Protein AF-A0A945MKR3-F1 (afdb_monomer_lite)

Secondary structure (DSSP, 8-state):
-HHHHHHHHH--SHHHHHHHHHHHHHHHHTT---HHHHHHHHHHHHT-HHHHHHT-HHHHHHHHHHTS-HHHHHHHHHHHHHHHHHHHHHHHHHTT-S--HHHHHTTSPTT-HHHHHHHHHHHHHHHTT--HHHHHHHHHHHHHHHHHHHHHHHT-GGGGTT-PPPP-TT--HHHHHHHHTT-GGGHHHHHHHHHHHHHHHHHHHHHHHHHTT--S-----GGGTT-EEEEEE-EEEEEE-TTTTTSHHHHHHH----EEEEE-B--TT-SS-B-SEEEEEEEESSSEEEEEEE-SS-EEEEEEETTS-HHHHHHHHGGGGGTS--TTHHHHHHHHHTTSS-TT-S-HHHHHHHHTTS-EEEEEEEESS-TT-SS-HHHHHHHHH-

Sequence (386 aa):
MKEFLKRLEQAADLHEVQSLIDGILSTARSGKGNNEEKRLFLRHLLFNQALLLRLETPIAVDHLLSSTTPQEWAELFGDAVEKELPRLAVELVEDLTDLDHRELLRLLPPESPKVLFQLLKKFNSYLEKCVDSVRCLRGMRVAHFMVDIYQTLAADPKAWRRRSPPPCCIDGDKIGKLKEDKKVNELAEAYEIRINQLQRIDLRRNLTAISKTREEAPQMLESNYENVLCIEAPLRIGISSANASDNHLRSKEQGGKTLNVAIDLQREGEKEATPPLKVTARRLAEPKLILRSLSMDFKADFEASNRGDAATMSGLFFAYRRGRDEALRLVKQCLVHSGVIRPGSQDIIKDIAAFTGGGGLELTTSSKVLQGSGLGTSSILSAAIL

Foldseek 3Di:
DVVLLVCLLVPQDDVSLLVSLVVVLVCLVVVHDDLVRLLSNVVSLQVNPNCLVVVNSVVSLVSNPVVDDLVSLCVRRQSSLLPRLLVVLLVCLVLLRNDDNVSSVVSHRPPPLVSLLSNQVSLQVSLVPDDALSSLLSLLSSLQSVLVSLCVVVVDPVSPPPDFRDDHPLDDPVLVVCSVVVVSVCNNVVSVVSSVVSLVRSVVVVLVVVVVPDPDFAADDPVQQPPKDKDFFFFKDWPDFVVVCVPSNNCVSPNTDTDIDGDFDDDVPRPDGGRQKMKIKHWAAFLKEWEWEDEPPDTDIDIDHPPDQQQVSLCVLCVVVVVRDCRCVLLSVLCCSSNLAPDSDSGSSVSQCRRHVRTYMYMYIYGPDDPPPPRCVSVRNSVRSD

Structure (mmCIF, N/CA/C/O backbone):
data_AF-A0A945MKR3-F1
#
_entry.id   AF-A0A945MKR3-F1
#
loop_
_atom_site.group_PDB
_atom_site.id
_atom_site.type_symbol
_atom_site.label_atom_id
_atom_site.label_alt_id
_atom_site.label_comp_id
_atom_site.label_asym_id
_atom_site.label_entity_id
_atom_site.label_seq_id
_atom_site.pdbx_PDB_ins_code
_atom_site.Cartn_x
_atom_site.Cartn_y
_atom_site.Cartn_z
_atom_site.occupancy
_atom_site.B_iso_or_equiv
_atom_site.auth_seq_id
_atom_site.auth_comp_id
_atom_site.auth_asym_id
_atom_site.auth_atom_id
_atom_site.pdbx_PDB_model_num
ATOM 1 N N . MET A 1 1 ? -26.603 -10.933 28.916 1.00 92.56 1 MET A N 1
ATOM 2 C CA . MET A 1 1 ? -25.470 -10.588 28.032 1.00 92.56 1 MET A CA 1
ATOM 3 C C . MET A 1 1 ? -25.041 -11.781 27.184 1.00 92.56 1 MET A C 1
ATOM 5 O O . MET A 1 1 ? -25.107 -11.644 25.976 1.00 92.56 1 MET A O 1
ATOM 9 N N . LYS A 1 2 ? -24.710 -12.952 27.762 1.00 94.50 2 LYS A N 1
ATOM 10 C CA . LYS A 1 2 ? -24.310 -14.164 27.000 1.00 94.50 2 LYS A CA 1
ATOM 11 C C . LYS A 1 2 ? -25.166 -14.493 25.775 1.00 94.50 2 LYS A C 1
ATOM 13 O O . LYS A 1 2 ? -24.616 -14.704 24.704 1.00 94.50 2 LYS A O 1
ATOM 18 N N . GLU A 1 3 ? -26.489 -14.504 25.928 1.00 94.69 3 GLU A N 1
ATOM 19 C CA . GLU A 1 3 ? -27.393 -14.842 24.820 1.00 94.69 3 GLU A CA 1
ATOM 20 C C . GLU A 1 3 ? -27.301 -13.835 23.666 1.00 94.69 3 GLU A C 1
ATOM 22 O O . GLU A 1 3 ? -27.188 -14.226 22.508 1.00 94.69 3 GLU A O 1
ATOM 27 N N . PHE A 1 4 ? -27.248 -12.536 23.980 1.00 96.81 4 PHE A N 1
ATOM 28 C CA . PHE A 1 4 ? -27.042 -11.502 22.967 1.00 96.81 4 PHE A CA 1
ATOM 29 C C . PHE A 1 4 ? -25.686 -11.640 22.268 1.00 96.81 4 PHE A C 1
ATOM 31 O O . PHE A 1 4 ? -25.620 -11.452 21.063 1.00 96.81 4 PHE A O 1
ATOM 38 N N . LEU A 1 5 ? -24.622 -12.007 22.991 1.00 97.00 5 LEU A N 1
ATOM 39 C CA . LEU A 1 5 ? -23.287 -12.196 22.408 1.00 97.00 5 LEU A CA 1
ATOM 40 C C . LEU A 1 5 ? -23.238 -13.365 21.427 1.00 97.00 5 LEU A C 1
ATOM 42 O O . LEU A 1 5 ? -22.704 -13.216 20.334 1.00 97.00 5 LEU A O 1
ATOM 46 N N . LYS A 1 6 ? -23.834 -14.503 21.798 1.00 96.19 6 LYS A N 1
ATOM 47 C CA . LYS A 1 6 ? -23.910 -15.680 20.925 1.00 96.19 6 LYS A CA 1
ATOM 48 C C . LYS A 1 6 ? -24.665 -15.363 19.634 1.00 96.19 6 LYS A C 1
ATOM 50 O O . LYS A 1 6 ? -24.255 -15.783 18.559 1.00 96.19 6 LYS A O 1
ATOM 55 N N . ARG A 1 7 ? -25.754 -14.598 19.743 1.00 97.12 7 ARG A N 1
ATOM 56 C CA . ARG A 1 7 ? -26.499 -14.116 18.576 1.00 97.12 7 ARG A CA 1
ATOM 57 C C . ARG A 1 7 ? -25.700 -13.100 17.766 1.00 97.12 7 ARG A C 1
ATOM 59 O O . ARG A 1 7 ? -25.706 -13.190 16.551 1.00 97.12 7 ARG A O 1
ATOM 66 N N . LEU A 1 8 ? -24.970 -12.190 18.412 1.00 97.75 8 LEU A N 1
ATOM 67 C CA . LEU A 1 8 ? -24.181 -11.154 17.734 1.00 97.75 8 LEU A CA 1
ATOM 68 C C . LEU A 1 8 ? -23.053 -11.748 16.888 1.00 97.75 8 LEU A C 1
ATOM 70 O O . LEU A 1 8 ? -22.787 -11.261 15.795 1.00 97.75 8 LEU A O 1
ATOM 74 N N . GLU A 1 9 ? -22.417 -12.814 17.370 1.00 95.94 9 GLU A N 1
ATOM 75 C CA . GLU A 1 9 ? -21.411 -13.559 16.608 1.00 95.94 9 GLU A CA 1
ATOM 76 C C . GLU A 1 9 ? -21.979 -14.147 15.305 1.00 95.94 9 GLU A C 1
ATOM 78 O O . GLU A 1 9 ? -21.282 -14.197 14.295 1.00 95.94 9 GLU A O 1
ATOM 83 N N . GLN A 1 10 ? -23.243 -14.575 15.330 1.00 96.00 10 GLN A N 1
ATOM 84 C CA . GLN A 1 10 ? -23.920 -15.260 14.225 1.00 96.00 10 GLN A CA 1
ATOM 85 C C . GLN A 1 10 ? -24.822 -14.337 13.396 1.00 96.00 10 GLN A C 1
ATOM 87 O O . GLN A 1 10 ? -25.368 -14.778 12.385 1.00 96.00 10 GLN A O 1
ATOM 92 N N . ALA A 1 11 ? -24.990 -13.084 13.826 1.00 96.50 11 ALA A N 1
ATOM 93 C CA . ALA A 1 11 ?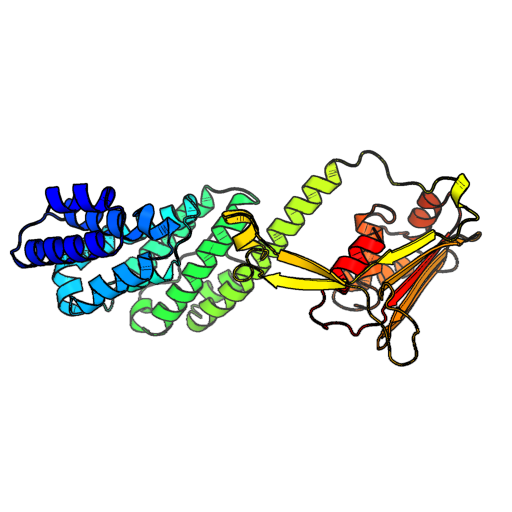 -25.907 -12.139 13.213 1.00 96.50 11 ALA A CA 1
ATOM 94 C C . ALA A 1 11 ? -25.522 -11.915 11.752 1.00 96.50 11 ALA A C 1
ATOM 96 O O . ALA A 1 11 ? -24.364 -11.625 11.434 1.00 96.50 11 ALA A O 1
ATOM 97 N N . ALA A 1 12 ? -26.508 -12.083 10.875 1.00 94.81 12 ALA A N 1
ATOM 98 C CA . ALA A 1 12 ? -26.290 -12.145 9.437 1.00 94.81 12 ALA A CA 1
ATOM 99 C C . ALA A 1 12 ? -26.591 -10.824 8.724 1.00 94.81 12 ALA A C 1
ATOM 101 O O . ALA A 1 12 ? -26.338 -10.737 7.523 1.00 94.81 12 ALA A O 1
ATOM 102 N N . ASP A 1 13 ? -27.129 -9.817 9.415 1.00 96.12 13 ASP A N 1
ATOM 103 C CA . ASP A 1 13 ? -27.454 -8.503 8.863 1.00 96.12 13 ASP A CA 1
ATOM 104 C C . ASP A 1 13 ? -27.327 -7.374 9.896 1.00 96.12 13 ASP A C 1
ATOM 106 O O . ASP A 1 13 ? -27.328 -7.590 11.110 1.00 96.12 13 ASP A O 1
ATOM 110 N N . LEU A 1 14 ? -27.198 -6.149 9.382 1.00 97.38 14 LEU A N 1
ATOM 111 C CA . LEU A 1 14 ? -26.994 -4.943 10.176 1.00 97.38 14 LEU A CA 1
ATOM 112 C C . LEU A 1 14 ? -28.153 -4.645 11.139 1.00 97.38 14 LEU A C 1
ATOM 114 O O . LEU A 1 14 ? -27.909 -4.159 12.242 1.00 97.38 14 LEU A O 1
ATOM 118 N N . HIS A 1 15 ? -29.398 -4.929 10.753 1.00 97.38 15 HIS A N 1
ATOM 119 C CA . HIS A 1 15 ? -30.555 -4.599 11.582 1.00 97.38 15 HIS A CA 1
ATOM 120 C C . HIS A 1 15 ? -30.607 -5.481 12.833 1.00 97.38 15 HIS A C 1
ATOM 122 O O . HIS A 1 15 ? -30.816 -4.979 13.942 1.00 97.38 15 HIS A O 1
ATOM 128 N N . GLU A 1 16 ? -30.340 -6.782 12.682 1.00 97.62 16 GLU A N 1
ATOM 129 C CA . GLU A 1 16 ? -30.185 -7.677 13.827 1.00 97.62 16 GLU A CA 1
ATOM 130 C C . GLU A 1 16 ? -29.032 -7.217 14.730 1.00 97.62 16 GLU A C 1
ATOM 132 O O . GLU A 1 16 ? -29.209 -7.123 15.947 1.00 97.62 16 GLU A O 1
ATOM 137 N N . VAL A 1 17 ? -27.875 -6.870 14.154 1.00 98.06 17 VAL A N 1
ATOM 138 C CA . VAL A 1 17 ? -26.724 -6.365 14.919 1.00 98.06 17 VAL A CA 1
ATOM 139 C C . VAL A 1 17 ? -27.099 -5.135 15.749 1.00 98.06 17 VAL A C 1
ATOM 141 O O . VAL A 1 17 ? -26.784 -5.096 16.937 1.00 98.06 17 VAL A O 1
ATOM 144 N N . GLN A 1 18 ? -27.790 -4.152 15.169 1.00 98.44 18 GLN A N 1
ATOM 145 C CA . GLN A 1 18 ? -28.216 -2.939 15.879 1.00 98.44 18 GLN A CA 1
ATOM 146 C C . GLN A 1 18 ? -29.146 -3.263 17.054 1.00 98.44 18 GLN A C 1
ATOM 148 O O . GLN A 1 18 ? -28.918 -2.800 18.172 1.00 98.44 18 GLN A O 1
ATOM 153 N N . SER A 1 19 ? -30.124 -4.149 16.846 1.00 97.94 19 SER A N 1
ATOM 154 C CA . SER A 1 19 ? -31.009 -4.608 17.923 1.00 97.94 19 SER A CA 1
ATOM 155 C C . SER A 1 19 ? -30.241 -5.316 19.051 1.00 97.94 19 SER A C 1
ATOM 157 O O . SER A 1 19 ? -30.528 -5.126 20.238 1.00 97.94 19 SER A O 1
ATOM 159 N N . LEU A 1 20 ? -29.228 -6.114 18.702 1.00 98.44 20 LEU A N 1
ATOM 160 C CA . LEU A 1 20 ? -28.374 -6.796 19.674 1.00 98.44 20 LEU A CA 1
ATOM 161 C C . LEU A 1 20 ? -27.468 -5.821 20.436 1.00 98.44 20 LEU A C 1
ATOM 163 O O . LEU A 1 20 ? -27.281 -6.005 21.642 1.00 98.44 20 LEU A O 1
ATOM 167 N N . ILE A 1 21 ? -26.955 -4.773 19.781 1.00 98.25 21 ILE A N 1
ATOM 168 C CA . ILE A 1 21 ? -26.228 -3.677 20.437 1.00 98.25 21 ILE A CA 1
ATOM 169 C C . ILE A 1 21 ? -27.112 -3.048 21.519 1.00 98.25 21 ILE A C 1
ATOM 171 O O . ILE A 1 21 ? -26.691 -2.973 22.676 1.00 98.25 21 ILE A O 1
ATOM 175 N N . ASP A 1 22 ? -28.353 -2.686 21.191 1.00 98.19 22 ASP A N 1
ATOM 176 C CA . ASP A 1 22 ? -29.284 -2.055 22.135 1.00 98.19 22 ASP A CA 1
ATOM 177 C C . ASP A 1 22 ? -29.571 -2.955 23.348 1.00 98.19 22 ASP A C 1
ATOM 179 O O . ASP A 1 22 ? -29.550 -2.508 24.502 1.00 98.19 22 ASP A O 1
ATOM 183 N N . GLY A 1 23 ? -29.773 -4.255 23.111 1.00 97.69 23 GLY A N 1
ATOM 184 C CA . GLY A 1 23 ? -29.969 -5.248 24.171 1.00 97.69 23 GLY A CA 1
ATOM 185 C C . GLY A 1 23 ? -28.748 -5.412 25.086 1.00 97.69 23 GLY A C 1
ATOM 186 O O . GLY A 1 23 ? -28.885 -5.545 26.312 1.00 97.69 23 GLY A O 1
ATOM 187 N N . ILE A 1 24 ? -27.538 -5.370 24.521 1.00 98.06 24 ILE A N 1
ATOM 188 C CA . ILE A 1 24 ? -26.276 -5.441 25.273 1.00 98.06 24 ILE A CA 1
ATOM 189 C C . ILE A 1 24 ? -26.074 -4.173 26.105 1.00 98.06 24 ILE A C 1
ATOM 191 O O . ILE A 1 24 ? -25.766 -4.291 27.294 1.00 98.06 24 ILE A O 1
ATOM 195 N N . LEU A 1 25 ? -26.310 -2.990 25.530 1.00 97.75 25 LEU A N 1
ATOM 196 C CA . LEU A 1 25 ? -26.248 -1.712 26.241 1.00 97.75 25 LEU A CA 1
ATOM 197 C C . LEU A 1 25 ? -27.242 -1.673 27.404 1.00 97.75 25 LEU A C 1
ATOM 199 O O . LEU A 1 25 ? -26.858 -1.353 28.527 1.00 97.75 25 LEU A O 1
ATOM 203 N N . SER A 1 26 ? -28.497 -2.073 27.178 1.00 97.31 26 SER A N 1
ATOM 204 C CA . SER A 1 26 ? -29.516 -2.163 28.233 1.00 97.31 26 SER A CA 1
ATOM 205 C C . SER A 1 26 ? -29.090 -3.109 29.363 1.00 97.31 26 SER A C 1
ATOM 207 O O . SER A 1 26 ? -29.189 -2.780 30.549 1.00 97.31 26 SER A O 1
ATOM 209 N N . THR A 1 27 ? -28.507 -4.261 29.011 1.00 96.62 27 THR A N 1
ATOM 210 C CA . THR A 1 27 ? -27.963 -5.196 30.003 1.00 96.62 27 THR A CA 1
ATOM 211 C C . THR A 1 27 ? -26.833 -4.552 30.814 1.00 96.62 27 THR A C 1
ATOM 213 O O . THR A 1 27 ? -26.865 -4.621 32.044 1.00 96.62 27 THR A O 1
ATOM 216 N N . ALA A 1 28 ? -25.878 -3.891 30.151 1.00 96.38 28 ALA A N 1
ATOM 217 C CA . ALA A 1 28 ? -24.751 -3.223 30.799 1.00 96.38 28 ALA A CA 1
ATOM 218 C C . ALA A 1 28 ? -25.209 -2.094 31.739 1.00 96.38 28 ALA A C 1
ATOM 220 O O . ALA A 1 28 ? -24.745 -2.030 32.877 1.00 96.38 28 ALA A O 1
ATOM 221 N N . ARG A 1 29 ? -26.179 -1.274 31.308 1.00 97.12 29 ARG A N 1
ATOM 222 C CA . ARG A 1 29 ? -26.820 -0.213 32.110 1.00 97.12 29 ARG A CA 1
ATOM 223 C C . ARG A 1 29 ? -27.485 -0.752 33.373 1.00 97.12 29 ARG A C 1
ATOM 225 O O . ARG A 1 29 ? -27.448 -0.109 34.414 1.00 97.12 29 ARG A O 1
AT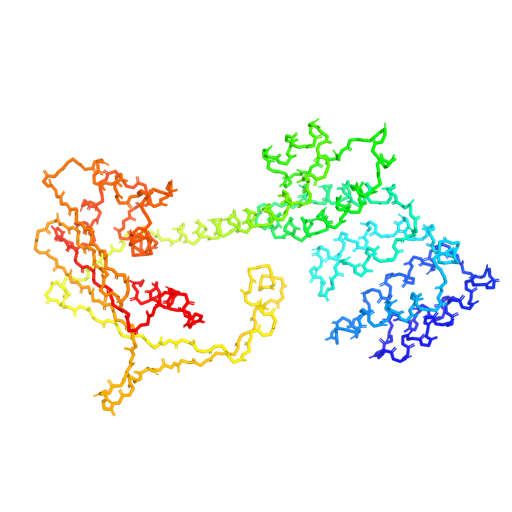OM 232 N N . SER A 1 30 ? -28.045 -1.962 33.313 1.00 95.44 30 SER A N 1
ATOM 233 C CA . SER A 1 30 ? -28.622 -2.636 34.487 1.00 95.44 30 SER A CA 1
ATOM 234 C C . SER A 1 30 ? -27.580 -3.207 35.467 1.00 95.44 30 SER A C 1
ATOM 236 O O . SER A 1 30 ? -27.942 -3.932 36.394 1.00 95.44 30 SER A O 1
ATOM 238 N N . GLY A 1 31 ? -26.285 -2.946 35.247 1.00 91.62 31 GLY A N 1
ATOM 239 C CA . GLY A 1 31 ? -25.181 -3.492 36.042 1.00 91.62 31 GLY A CA 1
ATOM 240 C C . GLY A 1 31 ? -24.925 -4.983 35.803 1.00 91.62 31 GLY A C 1
ATOM 241 O O . GLY A 1 31 ? -24.132 -5.601 36.512 1.00 91.62 31 GLY A O 1
ATOM 242 N N . LYS A 1 32 ? -25.592 -5.585 34.812 1.00 90.00 32 LYS A N 1
ATOM 243 C CA . LYS A 1 32 ? -25.415 -6.988 34.435 1.00 90.00 32 LYS A CA 1
ATOM 244 C C . LYS A 1 32 ? -24.385 -7.084 33.314 1.00 90.00 32 LYS A C 1
ATOM 246 O O . LYS A 1 32 ? -24.366 -6.279 32.390 1.00 90.00 32 LYS A O 1
ATOM 251 N N . GLY A 1 33 ? -23.575 -8.134 33.350 1.00 86.25 33 GLY A N 1
ATOM 252 C CA . GLY A 1 33 ? -22.553 -8.382 32.338 1.00 86.25 33 GLY A CA 1
ATOM 253 C C . GLY A 1 33 ? -21.147 -8.202 32.893 1.00 86.25 33 GLY A C 1
ATOM 254 O O . GLY A 1 33 ? -20.777 -7.114 33.333 1.00 86.25 33 GLY A O 1
ATOM 255 N N . ASN A 1 34 ? -20.366 -9.276 32.89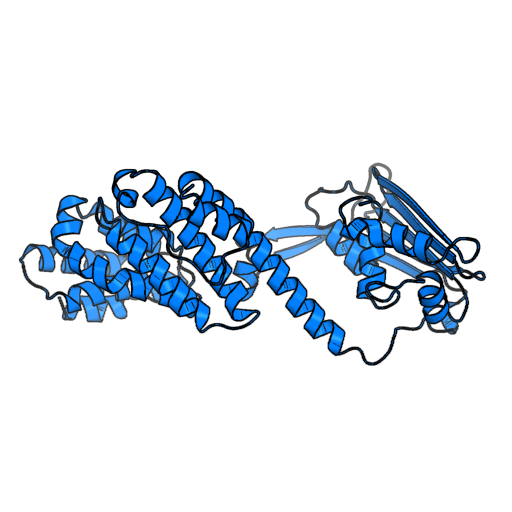4 1.00 93.81 34 ASN A N 1
ATOM 256 C CA . ASN A 1 34 ? -19.009 -9.245 33.425 1.00 93.81 34 ASN A CA 1
ATOM 257 C C . ASN A 1 34 ? -18.009 -8.663 32.402 1.00 93.81 34 ASN A C 1
ATOM 259 O O . ASN A 1 34 ? -18.305 -8.482 31.220 1.00 93.81 34 ASN A O 1
ATOM 263 N N . ASN A 1 35 ? -16.786 -8.385 32.854 1.00 93.69 35 ASN A N 1
ATOM 264 C CA . ASN A 1 35 ? -15.741 -7.816 31.998 1.00 93.69 35 ASN A CA 1
ATOM 265 C C . ASN A 1 35 ? -15.293 -8.740 30.852 1.00 93.69 35 ASN A C 1
ATOM 267 O O . ASN A 1 35 ? -14.670 -8.271 29.909 1.00 93.69 35 ASN A O 1
ATOM 271 N N . GLU A 1 36 ? -15.541 -10.044 30.903 1.00 96.31 36 GLU A N 1
ATOM 272 C CA . GLU A 1 36 ? -15.242 -10.943 29.784 1.00 96.31 36 GLU A CA 1
ATOM 273 C C . GLU A 1 36 ? -16.301 -10.839 28.687 1.00 96.31 36 GLU A C 1
ATOM 275 O O . GLU A 1 36 ? -15.962 -10.683 27.519 1.00 96.31 36 GLU A O 1
ATOM 280 N N . GLU A 1 37 ? -17.572 -10.795 29.070 1.00 97.44 37 GLU A N 1
ATOM 281 C CA . GLU A 1 37 ? -18.703 -10.606 28.162 1.00 97.44 37 GLU A CA 1
ATOM 282 C C . GLU A 1 37 ? -18.621 -9.256 27.434 1.00 97.44 37 GLU A C 1
ATOM 284 O O . GLU A 1 37 ? -18.831 -9.187 26.226 1.00 97.44 37 GLU A O 1
ATOM 289 N N . LYS A 1 38 ? -18.217 -8.190 28.134 1.00 97.25 38 LYS A N 1
ATOM 290 C CA . LYS A 1 38 ? -17.976 -6.873 27.523 1.00 97.25 38 LYS A CA 1
ATOM 291 C C . LYS A 1 38 ? -16.817 -6.878 26.519 1.00 97.25 38 LYS A C 1
ATOM 293 O O . LYS A 1 38 ? -16.868 -6.157 25.530 1.00 97.25 38 LYS A O 1
ATOM 298 N N . ARG A 1 39 ? -15.777 -7.689 26.741 1.00 97.50 39 ARG A N 1
ATOM 299 C CA . ARG A 1 39 ? -14.665 -7.845 25.782 1.00 97.50 39 ARG A CA 1
ATOM 300 C C . ARG A 1 39 ? -15.094 -8.646 24.556 1.00 97.50 39 ARG A C 1
ATOM 302 O O . ARG A 1 39 ? -14.787 -8.254 23.434 1.00 97.50 39 ARG A O 1
ATOM 309 N N . LEU A 1 40 ? -15.863 -9.715 24.766 1.00 97.69 40 LEU A N 1
ATOM 310 C CA . LEU A 1 40 ? -16.468 -10.490 23.683 1.00 97.69 40 LEU A CA 1
ATOM 311 C C . LEU A 1 40 ? -17.412 -9.637 22.833 1.00 97.69 40 LEU A C 1
ATOM 313 O O . LEU A 1 40 ? -17.411 -9.788 21.619 1.00 97.69 40 LEU A O 1
ATOM 317 N N . PHE A 1 41 ? -18.151 -8.700 23.435 1.00 98.19 41 PHE A N 1
ATOM 318 C CA . PHE A 1 41 ? -18.968 -7.745 22.683 1.00 98.19 41 PHE A CA 1
ATOM 319 C C . PHE A 1 41 ? -18.140 -6.965 21.656 1.00 98.19 41 PHE A C 1
ATOM 321 O O . PHE A 1 41 ? -18.478 -6.977 20.476 1.00 98.19 41 PHE A O 1
ATOM 328 N N . LEU A 1 42 ? -17.033 -6.346 22.087 1.00 97.69 42 LEU A N 1
ATOM 329 C CA . LEU A 1 42 ? -16.150 -5.577 21.201 1.00 97.69 42 LEU A CA 1
ATOM 330 C C . LEU A 1 42 ? -15.631 -6.437 20.044 1.00 97.69 42 LEU A C 1
ATOM 332 O O . LEU A 1 42 ? -15.649 -6.011 18.892 1.00 97.69 42 LEU A O 1
ATOM 336 N N . ARG A 1 43 ? -15.204 -7.667 20.351 1.00 97.31 43 ARG A N 1
ATOM 337 C CA . ARG A 1 43 ? -14.726 -8.624 19.351 1.00 97.31 43 ARG A CA 1
ATOM 338 C C . ARG A 1 43 ? -15.821 -8.987 18.350 1.00 97.31 43 ARG A C 1
ATOM 340 O O . ARG A 1 43 ? -15.601 -8.853 17.153 1.00 97.31 43 ARG A O 1
ATOM 347 N N . HIS A 1 44 ? -16.977 -9.445 18.827 1.00 97.69 44 HIS A N 1
ATOM 348 C CA . HIS A 1 44 ? -18.061 -9.897 17.957 1.00 97.69 44 HIS A CA 1
ATOM 349 C C . HIS A 1 44 ? -18.649 -8.759 17.129 1.00 97.69 44 HIS A C 1
ATOM 351 O O . HIS A 1 44 ? -19.043 -9.009 16.003 1.00 97.69 44 HIS A O 1
ATOM 357 N N . LEU A 1 45 ? -18.663 -7.523 17.635 1.00 97.62 45 LEU A N 1
ATOM 358 C CA . LEU A 1 45 ? -19.086 -6.364 16.854 1.00 97.62 45 LEU A CA 1
ATOM 359 C C . LEU A 1 45 ? -18.103 -6.057 15.715 1.00 97.62 45 LEU A C 1
ATOM 361 O O . LEU A 1 45 ? -18.506 -5.958 14.560 1.00 97.62 45 LEU A O 1
ATOM 365 N N . LEU A 1 46 ? -16.813 -5.908 16.034 1.00 96.88 46 LEU A N 1
ATOM 366 C CA . LEU A 1 46 ? -15.804 -5.473 15.061 1.00 96.88 46 LEU A CA 1
ATOM 367 C C . LEU A 1 46 ? -15.463 -6.558 14.032 1.00 96.88 46 LEU A C 1
ATOM 369 O O . LEU A 1 46 ? -15.171 -6.240 12.883 1.00 96.88 46 LEU A O 1
ATOM 373 N N . PHE A 1 47 ? -15.514 -7.827 14.438 1.00 96.38 47 PHE A N 1
ATOM 374 C CA . PHE A 1 47 ? -15.156 -8.978 13.606 1.00 96.38 47 PHE A CA 1
ATOM 375 C C . PHE A 1 47 ? -16.372 -9.823 13.199 1.00 96.38 47 PHE A C 1
ATOM 377 O O . PHE A 1 47 ? -16.219 -10.996 12.851 1.00 96.38 47 PHE A O 1
ATOM 384 N N . ASN A 1 48 ? -17.586 -9.258 13.223 1.00 96.94 48 ASN A N 1
ATOM 385 C CA . ASN A 1 48 ? -18.747 -9.934 12.646 1.00 96.94 48 ASN A CA 1
ATOM 386 C C . ASN A 1 48 ? -18.519 -10.136 11.135 1.00 96.94 48 ASN A C 1
ATOM 388 O O . ASN A 1 48 ? -18.324 -9.176 10.387 1.00 96.94 48 ASN A O 1
ATOM 392 N N . GLN A 1 49 ? -18.560 -11.389 10.676 1.00 94.62 49 GLN A N 1
ATOM 393 C CA . GLN A 1 49 ? -18.245 -11.731 9.285 1.00 94.62 49 GLN A CA 1
ATOM 394 C C . GLN A 1 49 ? -19.222 -11.114 8.280 1.00 94.62 49 GLN A C 1
ATOM 396 O O . GLN A 1 49 ? -18.796 -10.683 7.210 1.00 94.62 49 GLN A O 1
ATOM 401 N N . ALA A 1 50 ? -20.515 -11.051 8.608 1.00 95.50 50 ALA A N 1
ATOM 402 C CA . ALA A 1 50 ? -21.518 -10.484 7.715 1.00 95.50 50 ALA A CA 1
ATOM 403 C C . ALA A 1 50 ? -21.303 -8.977 7.524 1.00 95.50 50 ALA A C 1
ATOM 405 O O . ALA A 1 50 ? -21.318 -8.501 6.387 1.00 95.50 50 ALA A O 1
ATOM 406 N N . LEU A 1 51 ? -21.021 -8.248 8.610 1.00 96.44 51 LEU A N 1
ATOM 407 C CA . LEU A 1 51 ? -20.714 -6.817 8.544 1.00 96.44 51 LEU A CA 1
ATOM 408 C C . LEU A 1 51 ? -19.426 -6.546 7.767 1.00 96.44 51 LEU A C 1
ATOM 410 O O . LEU A 1 51 ? -19.408 -5.649 6.929 1.00 96.44 51 LEU A O 1
ATOM 414 N N . LEU A 1 52 ? -18.370 -7.332 8.000 1.00 93.88 52 LEU A N 1
ATOM 415 C CA . LEU A 1 52 ? -17.103 -7.189 7.279 1.00 93.88 52 LEU A CA 1
ATOM 416 C C . LEU A 1 52 ? -17.276 -7.429 5.775 1.00 93.88 52 LEU A C 1
ATOM 418 O O . LEU A 1 52 ? -16.805 -6.635 4.968 1.00 93.88 52 LEU A O 1
ATOM 422 N N . LEU A 1 53 ? -17.998 -8.485 5.385 1.00 91.44 53 LEU A N 1
ATOM 423 C CA . LEU A 1 53 ? -18.249 -8.804 3.975 1.00 91.44 53 LEU A CA 1
ATOM 424 C C . LEU A 1 53 ? -19.058 -7.721 3.252 1.00 91.44 53 LEU A C 1
ATOM 426 O O . LEU A 1 53 ? -18.883 -7.532 2.048 1.00 91.44 53 LEU A O 1
ATOM 430 N N . ARG A 1 54 ? -19.948 -7.027 3.969 1.00 93.00 54 ARG A N 1
ATOM 431 C CA . ARG A 1 54 ? -20.786 -5.952 3.419 1.00 93.00 54 ARG A CA 1
ATOM 432 C C . ARG A 1 54 ? -20.235 -4.549 3.656 1.00 93.00 54 ARG A C 1
ATOM 434 O O . ARG A 1 54 ? -20.832 -3.592 3.178 1.00 93.00 54 ARG A O 1
ATOM 441 N N . LEU A 1 55 ? -19.092 -4.427 4.337 1.00 91.81 55 LEU A N 1
ATOM 442 C CA . LEU A 1 55 ? -18.488 -3.154 4.743 1.00 91.81 55 LEU A CA 1
ATOM 443 C C . LEU A 1 55 ? -19.419 -2.302 5.636 1.00 91.81 55 LEU A C 1
ATOM 445 O O . LEU A 1 55 ? -19.405 -1.075 5.576 1.00 91.81 55 LEU A O 1
ATOM 449 N N . GLU A 1 56 ? -20.224 -2.954 6.478 1.00 96.25 56 GLU A N 1
ATOM 450 C CA . GLU A 1 56 ? -21.250 -2.329 7.333 1.00 96.25 56 GLU A CA 1
ATOM 451 C C . GLU A 1 56 ? -20.789 -2.119 8.787 1.00 96.25 56 GLU A C 1
ATOM 453 O O . GLU A 1 56 ? -21.488 -1.470 9.567 1.00 96.25 56 GLU A O 1
ATOM 458 N N . THR A 1 57 ? -19.602 -2.611 9.169 1.00 96.75 57 THR A N 1
ATOM 459 C CA . THR A 1 57 ? -19.052 -2.437 10.528 1.00 96.75 57 THR A CA 1
ATOM 460 C C . THR A 1 57 ? -19.026 -0.972 10.990 1.00 96.75 57 THR A C 1
ATOM 462 O O . THR A 1 57 ? -19.446 -0.730 12.123 1.00 96.75 57 THR A O 1
ATOM 465 N N . PRO A 1 58 ? -18.625 0.024 10.164 1.00 97.06 58 PRO A N 1
ATOM 466 C CA . PRO A 1 58 ? -18.664 1.431 10.577 1.00 97.06 58 PRO A CA 1
ATOM 467 C C . PRO A 1 58 ? -20.070 1.906 10.971 1.00 97.06 58 PRO A C 1
ATOM 469 O O . PRO A 1 58 ? -20.221 2.624 11.951 1.00 97.06 58 PRO A O 1
ATOM 472 N N . ILE A 1 59 ? -21.115 1.436 10.278 1.00 97.81 59 ILE A N 1
ATOM 473 C CA . ILE A 1 59 ? -22.510 1.813 10.563 1.00 97.81 59 ILE A CA 1
ATOM 474 C C . ILE A 1 59 ? -22.965 1.223 11.905 1.00 97.81 59 ILE A C 1
ATOM 476 O O . ILE A 1 59 ? -23.671 1.870 12.679 1.00 97.81 59 ILE A O 1
ATOM 480 N N . ALA A 1 60 ? -22.538 -0.002 12.215 1.00 97.88 60 ALA A N 1
ATOM 481 C CA . ALA A 1 60 ? -22.808 -0.618 13.510 1.00 97.88 60 ALA A CA 1
ATOM 482 C C . ALA A 1 60 ? -22.065 0.098 14.658 1.00 97.88 60 ALA A C 1
ATOM 484 O O . ALA A 1 60 ? -22.628 0.277 15.740 1.00 97.88 60 ALA A O 1
ATOM 485 N N . VAL A 1 61 ? -20.829 0.555 14.422 1.00 97.81 61 VAL A N 1
ATOM 486 C CA . VAL A 1 61 ? -20.066 1.377 15.379 1.00 97.81 61 VAL A CA 1
ATOM 487 C C . VAL A 1 61 ? -20.721 2.749 15.575 1.00 97.81 61 VAL A C 1
ATOM 489 O O . VAL A 1 61 ? -20.856 3.194 16.714 1.00 97.81 61 VAL A O 1
ATOM 492 N N . ASP A 1 62 ? -21.198 3.390 14.507 1.00 98.06 62 ASP A N 1
ATOM 493 C CA . ASP A 1 62 ? -21.947 4.650 14.581 1.00 98.06 62 ASP A CA 1
ATOM 494 C C . ASP A 1 62 ? -23.218 4.497 15.425 1.00 98.06 62 ASP A C 1
ATOM 496 O O . ASP A 1 62 ? -23.481 5.317 16.308 1.00 98.06 62 ASP A O 1
ATOM 500 N N . HIS A 1 63 ? -23.971 3.412 15.220 1.00 98.31 63 HIS A N 1
ATOM 501 C CA . HIS A 1 63 ? -25.156 3.097 16.023 1.00 98.31 63 HIS A CA 1
ATOM 502 C C . HIS A 1 63 ? -24.812 2.960 17.510 1.00 98.31 63 HIS A C 1
ATOM 504 O O . HIS A 1 63 ? -25.443 3.603 18.352 1.00 98.31 63 HIS A O 1
ATOM 510 N N . LEU A 1 64 ? -23.764 2.196 17.838 1.00 97.94 64 LEU A N 1
ATOM 511 C CA . LEU A 1 64 ? -23.281 2.026 19.211 1.00 97.94 64 LEU A CA 1
ATOM 512 C C . LEU A 1 64 ? -22.916 3.368 19.867 1.00 97.94 64 LEU A C 1
ATOM 514 O O . LEU A 1 64 ? -23.354 3.658 20.984 1.00 97.94 64 LEU A O 1
ATOM 518 N N . LEU A 1 65 ? -22.120 4.184 19.177 1.00 96.31 65 LEU A N 1
ATOM 519 C CA . LEU A 1 65 ? -21.639 5.461 19.703 1.00 96.31 65 LEU A CA 1
ATOM 520 C C . LEU A 1 65 ? -22.749 6.515 19.783 1.00 96.31 65 LEU A C 1
ATOM 522 O O . LEU A 1 65 ? -22.722 7.340 20.684 1.00 96.31 65 LEU A O 1
ATOM 526 N N . SER A 1 66 ? -23.748 6.480 18.897 1.00 97.00 66 SER A N 1
ATOM 527 C CA . SER A 1 66 ? -24.921 7.368 18.985 1.00 97.00 66 SER A CA 1
ATOM 528 C C . SER A 1 66 ? -25.881 6.987 20.117 1.00 97.00 66 SER A C 1
ATOM 530 O O . SER A 1 66 ? -26.605 7.834 20.639 1.00 97.00 66 SER A O 1
ATOM 532 N N . SER A 1 67 ? -25.854 5.718 20.530 1.00 97.06 67 SER A N 1
ATOM 533 C CA . SER A 1 67 ? -26.706 5.167 21.586 1.00 97.06 67 SER A CA 1
ATOM 534 C C . SER A 1 67 ? -26.140 5.363 22.995 1.00 97.06 67 SER A C 1
ATOM 536 O O . SER A 1 67 ? -26.773 4.944 23.969 1.00 97.06 67 SER A O 1
ATOM 538 N N . THR A 1 68 ? -24.956 5.971 23.125 1.00 96.38 68 THR A N 1
ATOM 539 C CA . THR A 1 68 ? -24.279 6.231 24.403 1.00 96.38 68 THR A CA 1
ATOM 540 C C . THR A 1 68 ? -23.648 7.622 24.429 1.00 96.38 68 THR A C 1
ATOM 542 O O . THR A 1 68 ? -23.318 8.198 23.398 1.00 96.38 68 THR A O 1
ATOM 545 N N . THR A 1 69 ? -23.465 8.189 25.622 1.00 95.69 69 THR A N 1
ATOM 546 C CA . THR A 1 69 ? -22.587 9.367 25.781 1.00 95.69 69 THR A CA 1
ATOM 547 C C . THR A 1 69 ? -21.133 8.923 25.987 1.00 95.69 69 THR A C 1
ATOM 549 O O . THR A 1 69 ? -20.912 7.812 26.472 1.00 95.69 69 THR A O 1
ATOM 552 N N . PRO A 1 70 ? -20.115 9.759 25.696 1.00 94.38 70 PRO A N 1
ATOM 553 C CA . PRO A 1 70 ? -18.715 9.386 25.925 1.00 94.38 70 PRO A CA 1
ATOM 554 C C . PRO A 1 70 ? -18.403 8.985 27.376 1.00 94.38 70 PRO A C 1
ATOM 556 O O . PRO A 1 70 ? -17.616 8.068 27.607 1.00 94.38 70 PRO A O 1
ATOM 559 N N . GLN A 1 71 ? -19.027 9.651 28.352 1.00 94.94 71 GLN A N 1
ATOM 560 C CA . GLN A 1 71 ? -18.887 9.336 29.775 1.00 94.94 71 GLN A CA 1
ATOM 561 C C . GLN A 1 71 ? -19.520 7.982 30.105 1.00 94.94 71 GLN A C 1
ATOM 563 O O . GLN A 1 71 ? -18.871 7.130 30.703 1.00 94.94 71 GLN A O 1
ATOM 568 N N . GLU A 1 72 ? -20.752 7.755 29.647 1.00 95.81 72 GLU A N 1
ATOM 569 C CA . GLU A 1 72 ? -21.443 6.479 29.835 1.00 95.81 72 GLU A CA 1
ATOM 570 C C . GLU A 1 72 ? -20.672 5.319 29.189 1.00 95.81 72 GLU A C 1
ATOM 572 O O . GLU A 1 72 ? -20.504 4.263 29.796 1.00 95.81 72 GLU A O 1
ATOM 577 N N . TRP A 1 73 ? -20.153 5.512 27.975 1.00 96.00 73 TRP A N 1
ATOM 578 C CA . TRP A 1 73 ? -19.327 4.515 27.298 1.00 96.00 73 TRP A CA 1
ATOM 579 C C . TRP A 1 73 ? -18.081 4.159 28.117 1.00 96.00 73 TRP A C 1
ATOM 581 O O . TRP A 1 73 ? -17.772 2.977 28.299 1.00 96.00 73 TRP A O 1
ATOM 591 N N . ALA A 1 74 ? -17.390 5.168 28.656 1.00 94.69 74 ALA A N 1
ATOM 592 C CA . ALA A 1 74 ? -16.222 4.970 29.505 1.00 94.69 74 ALA A CA 1
ATOM 593 C C . ALA A 1 74 ? -16.561 4.180 30.782 1.00 94.69 74 ALA A C 1
ATOM 595 O O . ALA A 1 74 ? -15.836 3.249 31.130 1.00 94.69 74 ALA A O 1
ATOM 596 N N . GLU A 1 75 ? -17.677 4.496 31.442 1.00 94.69 75 GLU A N 1
ATOM 597 C CA . GLU A 1 75 ? -18.141 3.798 32.649 1.00 94.69 75 GLU A CA 1
ATOM 598 C C . GLU A 1 75 ? -18.548 2.348 32.365 1.00 94.69 75 GLU A C 1
ATOM 600 O O . GLU A 1 75 ? -18.200 1.428 33.111 1.00 94.69 75 GLU A O 1
ATOM 605 N N . LEU A 1 76 ? -19.276 2.119 31.271 1.00 95.69 76 LEU A N 1
ATOM 606 C CA . LEU A 1 76 ? -19.801 0.800 30.944 1.00 95.69 76 LEU A CA 1
ATOM 607 C C . LEU A 1 76 ? -18.731 -0.121 30.351 1.00 95.69 76 LEU A C 1
ATOM 609 O O . LEU A 1 76 ? -18.687 -1.296 30.723 1.00 95.69 76 LEU A O 1
ATOM 613 N N . PHE A 1 77 ? -17.882 0.371 29.447 1.00 96.12 77 PHE A N 1
ATOM 614 C CA . PHE A 1 77 ? -16.986 -0.460 28.633 1.00 96.12 77 PHE A CA 1
ATOM 615 C C . PHE A 1 77 ? -15.504 -0.087 28.722 1.00 96.12 77 PHE A C 1
ATOM 617 O O . PHE A 1 77 ? -14.687 -0.841 28.193 1.00 96.12 77 PHE A O 1
ATOM 624 N N . GLY A 1 78 ? -15.117 0.985 29.422 1.00 94.31 78 GLY A N 1
ATOM 625 C CA . GLY A 1 78 ? -13.729 1.462 29.462 1.00 94.31 78 GLY A CA 1
ATOM 626 C C . GLY A 1 78 ? -12.714 0.381 29.841 1.00 94.31 78 GLY A C 1
ATOM 627 O O . GLY A 1 78 ? -11.775 0.129 29.091 1.00 94.31 78 GLY A O 1
ATOM 628 N N . ASP A 1 79 ? -12.963 -0.352 30.928 1.00 93.69 79 ASP A N 1
ATOM 629 C CA . ASP A 1 79 ? -12.126 -1.478 31.373 1.00 93.69 79 ASP A CA 1
ATOM 630 C C . ASP A 1 79 ? -11.973 -2.591 30.323 1.00 93.69 79 ASP A C 1
ATOM 632 O O . ASP A 1 79 ? -10.919 -3.230 30.221 1.00 93.69 79 ASP A O 1
ATOM 636 N N . ALA A 1 80 ? -13.042 -2.869 29.571 1.00 95.56 80 ALA A N 1
ATOM 637 C CA . ALA A 1 80 ? -13.037 -3.878 28.521 1.00 95.56 80 ALA A CA 1
ATOM 638 C C . ALA A 1 80 ? -12.238 -3.388 27.309 1.00 95.56 80 ALA A C 1
ATOM 640 O O . ALA A 1 80 ? -11.403 -4.134 26.797 1.00 95.56 80 ALA A O 1
ATOM 641 N N . VAL A 1 81 ? -12.432 -2.127 26.909 1.00 95.00 81 VAL A N 1
ATOM 642 C CA . VAL A 1 81 ? -11.677 -1.490 25.825 1.00 95.00 81 VAL A CA 1
ATOM 643 C C . VAL A 1 81 ? -10.188 -1.441 26.162 1.00 95.00 81 VAL A C 1
ATOM 645 O O . VAL A 1 81 ? -9.381 -1.887 25.350 1.00 95.00 81 VAL A O 1
ATOM 648 N N . GLU A 1 82 ? -9.802 -0.991 27.365 1.00 93.31 82 GLU A N 1
ATOM 649 C CA . GLU A 1 82 ? -8.387 -0.920 27.763 1.00 93.31 82 GLU A CA 1
ATOM 650 C C . GLU A 1 82 ? -7.675 -2.274 27.620 1.00 93.31 82 GLU A C 1
ATOM 652 O O . GLU A 1 82 ? -6.505 -2.333 27.238 1.00 93.31 82 GLU A O 1
ATOM 657 N N . LYS A 1 83 ? -8.371 -3.370 27.945 1.00 93.44 83 LYS A N 1
ATOM 658 C CA . LYS A 1 83 ? -7.797 -4.722 27.957 1.00 93.44 83 LYS A CA 1
ATOM 659 C C . LYS A 1 83 ? -7.818 -5.398 26.591 1.00 93.44 83 LYS A C 1
ATOM 661 O O . LYS A 1 83 ? -6.872 -6.118 26.275 1.00 93.44 83 LYS A O 1
ATOM 666 N N . GLU A 1 84 ? -8.8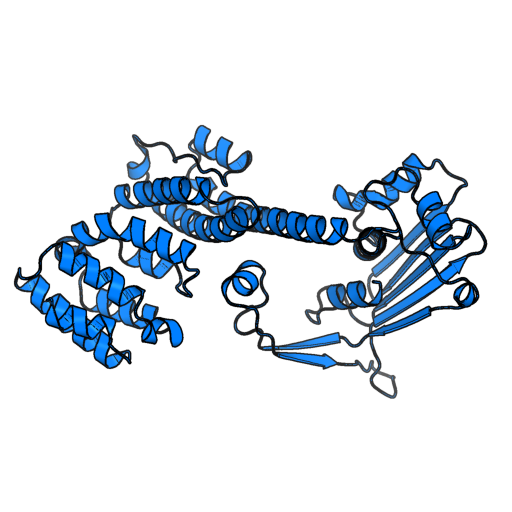80 -5.209 25.816 1.00 95.50 84 GLU A N 1
ATOM 667 C CA . GLU A 1 84 ? -9.111 -5.978 24.589 1.00 95.50 84 GLU A CA 1
ATOM 668 C C . GLU A 1 84 ? -8.605 -5.261 23.339 1.00 95.50 84 GLU A C 1
ATOM 670 O O . GLU A 1 84 ? -8.076 -5.909 22.437 1.00 95.50 84 GLU A O 1
ATOM 675 N N . LEU A 1 85 ? -8.673 -3.926 23.293 1.00 95.25 85 LEU A N 1
ATOM 676 C CA . LEU A 1 85 ? -8.325 -3.166 22.093 1.00 95.25 85 LEU A CA 1
ATOM 677 C C . LEU A 1 85 ? -6.891 -3.425 21.592 1.00 95.25 85 LEU A C 1
ATOM 679 O O . LEU A 1 85 ? -6.727 -3.621 20.387 1.00 95.25 85 LEU A O 1
ATOM 683 N N . PRO A 1 86 ? -5.849 -3.523 22.451 1.00 95.25 86 PRO A N 1
ATOM 684 C CA . PRO A 1 86 ? -4.506 -3.864 21.985 1.00 95.25 86 PRO A CA 1
ATOM 685 C C . PRO A 1 86 ? -4.403 -5.235 21.313 1.00 95.25 86 PRO A C 1
ATOM 687 O O . PRO A 1 86 ? -3.552 -5.423 20.447 1.00 95.25 86 PRO A O 1
ATOM 690 N N . ARG A 1 87 ? -5.246 -6.194 21.713 1.00 96.00 87 ARG A N 1
ATOM 691 C CA . ARG A 1 87 ? -5.300 -7.523 21.100 1.00 96.00 87 ARG A CA 1
ATOM 692 C C . ARG A 1 87 ? -6.018 -7.465 19.754 1.00 96.00 87 ARG A C 1
ATOM 694 O O . ARG A 1 87 ? -5.454 -7.931 18.772 1.00 96.00 87 ARG A O 1
ATOM 701 N N . LEU A 1 88 ? -7.194 -6.837 19.708 1.00 97.19 88 LEU A N 1
ATOM 702 C CA . LEU A 1 88 ? -7.982 -6.685 18.479 1.00 97.19 88 LEU A CA 1
ATOM 703 C C . LEU A 1 88 ? -7.219 -5.916 17.398 1.00 97.19 88 LEU A C 1
ATOM 705 O O . LEU A 1 88 ? -7.302 -6.255 16.226 1.00 97.19 88 LEU A O 1
ATOM 709 N N . ALA A 1 89 ? -6.433 -4.910 17.782 1.00 97.44 89 ALA A N 1
ATOM 710 C CA . ALA A 1 89 ? -5.618 -4.159 16.837 1.00 97.44 89 ALA A CA 1
ATOM 711 C C . ALA A 1 89 ? -4.497 -5.009 16.214 1.00 97.44 89 ALA A C 1
ATOM 713 O O . ALA A 1 89 ? -4.214 -4.871 15.026 1.00 97.44 89 ALA A O 1
ATOM 714 N N . VAL A 1 90 ? -3.865 -5.896 16.995 1.00 97.06 90 VAL A N 1
ATOM 715 C CA . VAL A 1 90 ? -2.876 -6.848 16.462 1.00 97.06 90 VAL A CA 1
ATOM 716 C C . VAL A 1 90 ? -3.552 -7.859 15.543 1.00 97.06 90 VAL A C 1
ATOM 718 O O . VAL A 1 90 ? -3.047 -8.086 14.454 1.00 97.06 90 VAL A O 1
ATOM 721 N N . GLU A 1 91 ? -4.701 -8.398 15.939 1.00 96.25 91 GLU A N 1
ATOM 722 C CA . GLU A 1 91 ? -5.471 -9.359 15.142 1.00 96.25 91 GLU A CA 1
ATOM 723 C C . GLU A 1 91 ? -5.943 -8.766 13.809 1.00 96.25 91 GLU A C 1
ATOM 725 O O . GLU A 1 91 ? -5.736 -9.362 12.760 1.00 96.25 91 GLU A O 1
ATOM 730 N N . LEU A 1 92 ? -6.443 -7.527 13.816 1.00 95.44 92 LEU A N 1
ATOM 731 C CA . LEU A 1 92 ? -6.807 -6.793 12.601 1.00 95.44 92 LEU A CA 1
ATOM 732 C C . LEU A 1 92 ? -5.630 -6.674 11.620 1.00 95.44 92 LEU A C 1
ATOM 734 O O . LEU A 1 92 ? -5.817 -6.749 10.405 1.00 95.44 92 LEU A O 1
ATOM 738 N N . VAL A 1 93 ? -4.413 -6.494 12.142 1.00 95.31 93 VAL A N 1
ATOM 739 C CA . VAL A 1 93 ? -3.186 -6.459 11.340 1.00 95.31 93 VAL A CA 1
ATOM 740 C C . VAL A 1 93 ? -2.764 -7.864 10.901 1.00 95.31 93 VAL A C 1
ATOM 742 O O . VAL A 1 93 ? -2.359 -8.040 9.755 1.00 95.31 93 VAL A O 1
ATOM 745 N N . GLU A 1 94 ? -2.809 -8.851 11.791 1.00 94.00 94 GLU A N 1
ATOM 746 C CA . GLU A 1 94 ? -2.381 -10.232 11.554 1.00 94.00 94 GLU A CA 1
ATOM 747 C C . GLU A 1 94 ? -3.240 -10.928 10.501 1.00 94.00 94 GLU A C 1
ATOM 749 O O . GLU A 1 94 ? -2.691 -11.434 9.516 1.00 94.00 94 GLU A O 1
ATOM 754 N N . ASP A 1 95 ? -4.557 -10.838 10.657 1.00 92.12 95 ASP A N 1
ATOM 755 C CA . ASP A 1 95 ? -5.557 -11.512 9.830 1.00 92.12 95 ASP A CA 1
ATOM 756 C C . ASP A 1 95 ? -5.882 -10.751 8.544 1.00 92.12 95 ASP A C 1
ATOM 758 O O . ASP A 1 95 ? -6.649 -11.238 7.717 1.00 92.12 95 ASP A O 1
ATOM 762 N N . LEU A 1 96 ? -5.311 -9.555 8.354 1.00 90.44 96 LEU A N 1
ATOM 763 C CA . LEU A 1 96 ? -5.593 -8.686 7.205 1.00 90.44 96 LEU A CA 1
ATOM 764 C C . LEU A 1 96 ? -7.079 -8.378 7.020 1.00 90.44 96 LEU A C 1
ATOM 766 O O . LEU A 1 96 ? -7.562 -8.227 5.898 1.00 90.44 96 LEU A O 1
ATOM 770 N N . THR A 1 97 ? -7.806 -8.259 8.127 1.00 90.50 97 THR A N 1
ATOM 771 C CA . THR A 1 97 ? -9.251 -8.012 8.110 1.00 90.50 97 THR A CA 1
ATOM 772 C C . THR A 1 97 ? -9.563 -6.739 7.315 1.00 90.50 97 THR A C 1
ATOM 774 O O . THR A 1 97 ? -8.859 -5.749 7.478 1.00 90.50 97 THR A O 1
ATOM 777 N N . ASP A 1 98 ? -10.586 -6.709 6.457 1.00 88.38 98 ASP A N 1
ATOM 778 C CA . ASP A 1 98 ? -10.972 -5.486 5.722 1.00 88.38 98 ASP A CA 1
ATOM 779 C C . ASP A 1 98 ? -11.792 -4.538 6.615 1.00 88.38 98 ASP A C 1
ATOM 781 O O . ASP A 1 98 ? -12.992 -4.351 6.439 1.00 88.38 98 ASP A O 1
ATOM 785 N N . LEU A 1 99 ? -11.136 -3.998 7.643 1.00 91.56 99 LEU A N 1
ATOM 786 C CA . LEU A 1 99 ? -11.692 -3.036 8.588 1.00 91.56 99 LEU A CA 1
ATOM 787 C C . LEU A 1 99 ? -10.714 -1.875 8.765 1.00 91.56 99 LEU A C 1
ATOM 789 O O . LEU A 1 99 ? -9.526 -2.085 9.045 1.00 91.56 99 LEU A O 1
ATOM 793 N N . ASP A 1 100 ? -11.228 -0.653 8.619 1.00 91.81 100 ASP A N 1
ATOM 794 C CA . ASP A 1 100 ? -10.477 0.564 8.907 1.00 91.81 100 ASP A CA 1
ATOM 795 C C . ASP A 1 100 ? -10.118 0.595 10.397 1.00 91.81 100 ASP A C 1
ATOM 797 O O . ASP A 1 100 ? -10.975 0.476 11.276 1.00 91.81 100 ASP A O 1
ATOM 801 N N . HIS A 1 101 ? -8.830 0.744 10.699 1.00 94.94 101 HIS A N 1
ATOM 802 C CA . HIS A 1 101 ? -8.349 0.745 12.075 1.00 94.94 101 HIS A CA 1
ATOM 803 C C . HIS A 1 101 ? -8.883 1.918 12.896 1.00 94.94 101 HIS A C 1
ATOM 805 O O . HIS A 1 101 ? -8.899 1.843 14.127 1.00 94.94 101 HIS A O 1
ATOM 811 N N . ARG A 1 102 ? -9.340 2.989 12.241 1.00 95.44 102 ARG A N 1
ATOM 812 C CA . ARG A 1 102 ? -9.963 4.131 12.908 1.00 95.44 102 ARG A CA 1
ATOM 813 C C . ARG A 1 102 ? -11.234 3.724 13.646 1.00 95.44 102 ARG A C 1
ATOM 815 O O . ARG A 1 102 ? -11.466 4.255 14.727 1.00 95.44 102 ARG A O 1
ATOM 822 N N . GLU A 1 103 ? -11.968 2.713 13.177 1.00 95.88 103 GLU A N 1
ATOM 823 C CA . GLU A 1 103 ? -13.142 2.194 13.893 1.00 95.88 103 GLU A CA 1
ATOM 824 C C . GLU A 1 103 ? -12.778 1.610 15.263 1.00 95.88 103 GLU A C 1
ATOM 826 O O . GLU A 1 103 ? -13.516 1.786 16.228 1.00 95.88 103 GLU A O 1
ATOM 831 N N . LEU A 1 104 ? -11.596 0.998 15.400 1.00 95.56 104 LEU A N 1
ATOM 832 C CA . LEU A 1 104 ? -11.092 0.545 16.700 1.00 95.56 104 LEU A CA 1
ATOM 833 C C . LEU A 1 104 ? -10.724 1.737 17.589 1.00 95.56 104 LEU A C 1
ATOM 835 O O . LEU A 1 104 ? -11.048 1.755 18.776 1.00 95.56 104 LEU A O 1
ATOM 839 N N . LEU A 1 105 ? -10.037 2.737 17.030 1.00 94.88 105 LEU A N 1
ATOM 840 C CA . LEU A 1 105 ? -9.582 3.903 17.792 1.00 94.88 105 LEU A CA 1
ATOM 841 C C . LEU A 1 105 ? -10.748 4.767 18.292 1.00 94.88 105 LEU A C 1
ATOM 843 O O . LEU A 1 105 ? -10.653 5.323 19.383 1.00 94.88 105 LEU A O 1
ATOM 847 N N . ARG A 1 106 ? -11.863 4.825 17.554 1.00 94.31 106 ARG A N 1
ATOM 848 C CA . ARG A 1 106 ? -13.094 5.524 17.961 1.00 94.31 106 ARG A CA 1
ATOM 849 C C . ARG A 1 106 ? -13.739 4.950 19.225 1.00 94.31 106 ARG A C 1
ATOM 851 O O . ARG A 1 106 ? -14.455 5.671 19.910 1.00 94.31 106 ARG A O 1
ATOM 858 N N . LEU A 1 107 ? -13.478 3.681 19.551 1.00 95.06 107 LEU A N 1
ATOM 859 C CA . LEU A 1 107 ? -14.000 3.034 20.759 1.00 95.06 107 LEU A CA 1
ATOM 860 C C . LEU A 1 107 ? -13.190 3.365 22.020 1.00 95.06 107 LEU A C 1
ATOM 862 O O . LEU A 1 107 ? -13.591 2.975 23.117 1.00 95.06 107 LEU A O 1
ATOM 866 N N . LEU A 1 108 ? -12.050 4.053 21.901 1.00 93.06 108 LEU A N 1
ATOM 867 C CA . LEU A 1 108 ? -11.264 4.461 23.062 1.00 93.06 108 LEU A CA 1
ATOM 868 C C . LEU A 1 108 ? -12.053 5.448 23.936 1.00 93.06 108 LEU A C 1
ATOM 870 O O . LEU A 1 108 ? -12.556 6.447 23.420 1.00 93.06 108 LEU A O 1
ATOM 874 N N . PRO A 1 109 ? -12.113 5.231 25.262 1.00 87.12 109 PRO A N 1
ATOM 875 C CA . PRO A 1 109 ? -12.655 6.229 26.170 1.00 87.12 109 PRO A CA 1
ATOM 876 C C . PRO A 1 109 ? -11.887 7.557 26.067 1.00 87.12 109 PRO A C 1
ATOM 878 O O . PRO A 1 109 ? -10.678 7.540 25.781 1.00 87.12 109 PRO A O 1
ATOM 881 N N . PRO A 1 110 ? -12.536 8.699 26.362 1.00 80.88 110 PRO A N 1
ATOM 882 C CA . PRO A 1 110 ? -11.858 9.988 26.455 1.00 80.88 110 PRO A CA 1
ATOM 883 C C . PRO A 1 110 ? -10.616 9.905 27.351 1.00 80.88 110 PRO A C 1
ATOM 885 O O . PRO A 1 110 ? -10.625 9.210 28.363 1.00 80.88 110 PRO A O 1
ATOM 888 N N . GLU A 1 111 ? -9.543 10.606 26.976 1.00 74.75 111 GLU A N 1
ATOM 889 C CA . GLU A 1 111 ? -8.308 10.687 27.773 1.00 74.75 111 GLU A CA 1
ATOM 890 C C . GLU A 1 111 ? -7.685 9.317 28.129 1.00 74.75 111 GLU A C 1
ATOM 892 O O . GLU A 1 111 ? -7.255 9.082 29.258 1.00 74.75 111 GLU A O 1
ATOM 897 N N . SER A 1 112 ? -7.558 8.416 27.144 1.00 82.44 112 SER A N 1
ATOM 898 C CA . SER A 1 112 ? -6.952 7.079 27.316 1.00 82.44 112 SER A CA 1
ATOM 899 C C . SER A 1 112 ? -5.510 6.944 26.780 1.00 82.44 112 SER A C 1
ATOM 901 O O . SER A 1 112 ? -5.207 5.980 26.064 1.00 82.44 112 SER A O 1
ATOM 903 N N . PRO A 1 113 ? -4.541 7.829 27.121 1.00 88.12 113 PRO A N 1
ATOM 904 C CA . PRO A 1 113 ? -3.201 7.758 26.543 1.00 88.12 113 PRO A CA 1
ATOM 905 C C . PRO A 1 113 ? -2.513 6.438 26.900 1.00 88.12 113 PRO A C 1
ATOM 907 O O . PRO A 1 113 ? -1.754 5.895 26.107 1.00 88.12 113 PRO A O 1
ATOM 910 N N . LYS A 1 114 ? -2.798 5.870 28.081 1.00 89.69 114 LYS A N 1
ATOM 911 C CA . LYS A 1 114 ? -2.258 4.578 28.534 1.00 89.69 114 LYS A CA 1
ATOM 912 C C . LYS A 1 114 ? -2.512 3.447 27.527 1.00 89.69 114 LYS A C 1
ATOM 914 O O . LYS A 1 114 ? -1.572 2.702 27.250 1.00 89.69 114 LYS A O 1
ATOM 919 N N . VAL A 1 115 ? -3.722 3.341 26.975 1.00 92.25 115 VAL A N 1
ATOM 920 C CA . VAL A 1 115 ? -4.080 2.294 26.001 1.00 92.25 115 VAL A CA 1
ATOM 921 C C . VAL A 1 115 ? -3.338 2.514 24.685 1.00 92.25 115 VAL A C 1
ATOM 923 O O . VAL A 1 115 ? -2.763 1.575 24.142 1.00 92.25 115 VAL A O 1
ATOM 926 N N . LEU A 1 116 ? -3.234 3.767 24.232 1.00 93.88 116 LEU A N 1
ATOM 927 C CA . LEU A 1 116 ? -2.448 4.140 23.051 1.00 93.88 116 LEU A CA 1
ATOM 928 C C . LEU A 1 116 ? -0.970 3.730 23.192 1.00 93.88 116 LEU A C 1
ATOM 930 O O . LEU A 1 116 ? -0.388 3.146 22.281 1.00 93.88 116 LEU A O 1
ATOM 934 N N . PHE A 1 117 ? -0.358 3.927 24.365 1.00 92.75 117 PHE A N 1
ATOM 935 C CA . PHE A 1 117 ? 1.003 3.433 24.621 1.00 92.75 117 PHE A CA 1
ATOM 936 C C . PHE A 1 117 ? 1.100 1.904 24.633 1.00 92.75 117 PHE A C 1
ATOM 938 O O . PHE A 1 117 ? 2.114 1.350 24.199 1.00 92.75 117 PHE A O 1
ATOM 945 N N . GLN A 1 118 ? 0.088 1.211 25.157 1.00 93.62 118 GLN A N 1
ATOM 946 C CA . GLN A 1 118 ? 0.045 -0.252 25.142 1.00 93.62 118 GLN A CA 1
ATOM 947 C C . GLN A 1 118 ? -0.077 -0.791 23.714 1.00 93.62 118 GLN A C 1
ATOM 949 O O . GLN A 1 118 ? 0.642 -1.733 23.383 1.00 93.62 118 GLN A O 1
ATOM 954 N N . LEU A 1 119 ? -0.898 -0.159 22.870 1.00 95.69 119 LEU A N 1
ATOM 955 C CA . LEU A 1 119 ? -1.008 -0.447 21.438 1.00 95.69 119 LEU A CA 1
ATOM 956 C C . LEU A 1 119 ? 0.353 -0.346 20.749 1.00 95.69 119 LEU A C 1
ATOM 958 O O . LEU A 1 119 ? 0.814 -1.324 20.166 1.00 95.69 119 LEU A O 1
ATOM 962 N N . LEU A 1 120 ? 1.052 0.786 20.900 1.00 96.19 120 LEU A N 1
ATOM 963 C CA . LEU A 1 120 ? 2.377 0.986 20.300 1.00 96.19 120 LEU A CA 1
ATOM 964 C C . LEU A 1 120 ? 3.378 -0.108 20.713 1.00 96.19 120 LEU A C 1
ATOM 966 O O . LEU A 1 120 ? 4.100 -0.648 19.874 1.00 96.19 120 LEU A O 1
ATOM 970 N N . LYS A 1 121 ? 3.401 -0.479 22.001 1.00 95.75 121 LYS A N 1
ATOM 971 C CA . LYS A 1 121 ? 4.264 -1.563 22.501 1.00 95.75 121 LYS A CA 1
ATOM 972 C C . LYS A 1 121 ? 3.869 -2.924 21.928 1.00 95.75 121 LYS A C 1
ATOM 974 O O . LYS A 1 121 ? 4.747 -3.694 21.545 1.00 95.75 121 LYS A O 1
ATOM 979 N N . LYS A 1 122 ? 2.568 -3.226 21.868 1.00 96.56 122 LYS A N 1
ATOM 980 C CA . LYS A 1 122 ? 2.065 -4.498 21.336 1.00 96.56 122 LYS A CA 1
ATOM 981 C C . LYS A 1 122 ? 2.348 -4.655 19.853 1.00 96.56 122 LYS A C 1
ATOM 983 O O . LYS A 1 122 ? 2.788 -5.732 19.460 1.00 96.56 122 LYS A O 1
ATOM 988 N N . PHE A 1 123 ? 2.208 -3.590 19.071 1.00 97.94 123 PHE A N 1
ATOM 989 C CA . PHE A 1 123 ? 2.598 -3.604 17.668 1.00 97.94 123 PHE A CA 1
ATOM 990 C C . PHE A 1 123 ? 4.078 -3.909 17.482 1.00 97.94 123 PHE A C 1
ATOM 992 O O . PHE A 1 123 ? 4.410 -4.750 16.651 1.00 97.94 123 PHE A O 1
ATOM 999 N N . ASN A 1 124 ? 4.967 -3.303 18.277 1.00 96.81 124 ASN A N 1
ATOM 1000 C CA . ASN A 1 124 ? 6.386 -3.635 18.184 1.00 96.81 124 ASN A CA 1
ATOM 1001 C C . ASN A 1 124 ? 6.649 -5.116 18.497 1.00 96.81 124 ASN A C 1
ATOM 1003 O O . ASN A 1 124 ? 7.256 -5.811 17.688 1.00 96.81 124 ASN A O 1
ATOM 1007 N N . SER A 1 125 ? 6.135 -5.616 19.626 1.00 96.75 125 SER A N 1
ATOM 1008 C CA . SER A 1 125 ? 6.312 -7.022 20.014 1.00 96.75 125 SER A CA 1
ATOM 1009 C C . SER A 1 125 ? 5.724 -8.013 19.005 1.00 96.75 125 SER A C 1
ATOM 1011 O O . SER A 1 125 ? 6.187 -9.148 18.922 1.00 96.75 125 SER A O 1
ATOM 1013 N N . TYR A 1 126 ? 4.681 -7.621 18.272 1.00 97.19 126 TYR A N 1
ATOM 1014 C CA . TYR A 1 126 ? 4.133 -8.411 17.175 1.00 97.19 126 TYR A CA 1
ATOM 1015 C C . TYR A 1 126 ? 5.064 -8.384 15.952 1.00 97.19 126 TYR A C 1
ATOM 1017 O O . TYR A 1 126 ? 5.494 -9.436 15.486 1.00 97.19 126 TYR A O 1
ATOM 1025 N N . LEU A 1 127 ? 5.451 -7.196 15.480 1.00 96.94 127 LEU A N 1
ATOM 1026 C CA . LEU A 1 127 ? 6.277 -7.036 14.279 1.00 96.94 127 LEU A CA 1
ATOM 1027 C C . LEU A 1 127 ? 7.690 -7.619 14.415 1.00 96.94 127 LEU A C 1
ATOM 1029 O O . LEU A 1 127 ? 8.262 -8.054 13.414 1.00 96.94 127 LEU A O 1
ATOM 1033 N N . GLU A 1 128 ? 8.247 -7.666 15.628 1.00 95.81 128 GLU A N 1
ATOM 1034 C CA . GLU A 1 128 ? 9.528 -8.329 15.906 1.00 95.81 128 GLU A CA 1
ATOM 1035 C C . GLU A 1 128 ? 9.498 -9.823 15.557 1.00 95.81 128 GLU A C 1
ATOM 1037 O O . GLU A 1 128 ? 10.516 -10.367 15.126 1.00 95.81 128 GLU A O 1
ATOM 1042 N N . LYS A 1 129 ? 8.328 -10.468 15.669 1.00 95.50 129 LYS A N 1
ATOM 1043 C CA . LYS A 1 129 ? 8.121 -11.877 15.300 1.00 95.50 129 LYS A CA 1
ATOM 1044 C C . LYS A 1 129 ? 7.956 -12.074 13.795 1.00 95.50 129 LYS A C 1
ATOM 1046 O O . LYS A 1 129 ? 8.204 -13.164 13.290 1.00 95.50 129 LYS A O 1
ATOM 1051 N N . CYS A 1 130 ? 7.539 -11.039 13.068 1.00 93.00 130 CYS A N 1
ATOM 1052 C CA . CYS A 1 130 ? 7.439 -11.081 11.613 1.00 93.00 130 CYS A CA 1
ATOM 1053 C C . CYS A 1 130 ? 8.828 -10.926 10.982 1.00 93.00 130 CYS A C 1
ATOM 1055 O O . CYS A 1 130 ? 9.652 -10.155 11.474 1.00 93.00 130 CYS A O 1
ATOM 1057 N N . VAL A 1 131 ? 9.076 -11.575 9.844 1.00 88.81 131 VAL A N 1
ATOM 1058 C CA . VAL A 1 131 ? 10.333 -11.449 9.082 1.00 88.81 131 VAL A CA 1
ATOM 1059 C C . VAL A 1 131 ? 10.086 -10.914 7.671 1.00 88.81 131 VAL A C 1
ATOM 1061 O O . VAL A 1 131 ? 8.976 -10.983 7.142 1.00 88.81 131 VAL A O 1
ATOM 1064 N N . ASP A 1 132 ? 11.125 -10.329 7.078 1.00 86.69 132 ASP A N 1
ATOM 1065 C CA . ASP A 1 132 ? 11.189 -9.933 5.668 1.00 86.69 132 ASP A CA 1
ATOM 1066 C C . ASP A 1 132 ? 9.960 -9.182 5.125 1.00 86.69 132 ASP A C 1
ATOM 1068 O O . ASP A 1 132 ? 9.586 -8.128 5.651 1.00 86.69 132 ASP A O 1
ATOM 1072 N N . SER A 1 133 ? 9.378 -9.664 4.023 1.00 82.25 133 SER A N 1
ATOM 1073 C CA . SER A 1 133 ? 8.239 -9.040 3.346 1.00 82.25 133 SER A CA 1
ATOM 1074 C C . SER A 1 133 ? 6.977 -9.037 4.203 1.00 82.25 133 SER A C 1
ATOM 1076 O O . SER A 1 133 ? 6.216 -8.073 4.138 1.00 82.25 133 SER A O 1
ATOM 1078 N N . VAL A 1 134 ? 6.788 -10.039 5.070 1.00 87.31 134 VAL A N 1
ATOM 1079 C CA . VAL A 1 134 ? 5.666 -10.061 6.023 1.00 87.31 134 VAL A CA 1
ATOM 1080 C C . VAL A 1 134 ? 5.794 -8.898 7.003 1.00 87.31 134 VAL A C 1
ATOM 1082 O O . VAL A 1 134 ? 4.829 -8.163 7.206 1.00 87.31 134 VAL A O 1
ATOM 1085 N N . ARG A 1 135 ? 7.001 -8.653 7.540 1.00 92.81 135 ARG A N 1
ATOM 1086 C CA . ARG A 1 135 ? 7.252 -7.492 8.409 1.00 92.81 135 ARG A CA 1
ATOM 1087 C C . ARG A 1 135 ? 6.988 -6.175 7.684 1.00 92.81 135 ARG A C 1
ATOM 1089 O O . ARG A 1 135 ? 6.424 -5.269 8.284 1.00 92.81 135 ARG A O 1
ATOM 1096 N N . CYS A 1 136 ? 7.371 -6.050 6.413 1.00 92.50 136 CYS A N 1
ATOM 1097 C CA . CYS A 1 136 ? 7.089 -4.835 5.647 1.00 92.50 136 CYS A CA 1
ATOM 1098 C C . CYS A 1 136 ? 5.586 -4.622 5.436 1.00 92.50 136 CYS A C 1
ATOM 1100 O O . CYS A 1 136 ? 5.110 -3.512 5.657 1.00 92.50 136 CYS A O 1
ATOM 1102 N N . LEU A 1 137 ? 4.848 -5.667 5.049 1.00 92.06 137 LEU A N 1
ATOM 1103 C CA . LEU A 1 137 ? 3.409 -5.585 4.794 1.00 92.06 137 LEU A CA 1
ATOM 1104 C C . LEU A 1 137 ? 2.638 -5.220 6.064 1.00 92.06 137 LEU A C 1
ATOM 1106 O O . LEU A 1 137 ? 1.982 -4.183 6.122 1.00 92.06 137 LEU A O 1
ATOM 1110 N N . ARG A 1 138 ? 2.812 -6.017 7.121 1.00 95.06 138 ARG A N 1
ATOM 1111 C CA . ARG A 1 138 ? 2.198 -5.767 8.430 1.00 95.06 138 ARG A CA 1
ATOM 1112 C C . ARG A 1 138 ? 2.669 -4.439 9.029 1.00 95.06 138 ARG A C 1
ATOM 1114 O O . ARG A 1 138 ? 1.887 -3.720 9.641 1.00 95.06 138 ARG A O 1
ATOM 1121 N N . GLY A 1 139 ? 3.931 -4.080 8.799 1.00 96.50 139 GLY A N 1
ATOM 1122 C CA . GLY A 1 139 ? 4.524 -2.817 9.222 1.00 96.50 139 GLY A CA 1
ATOM 1123 C C . GLY A 1 139 ? 3.885 -1.588 8.581 1.00 96.50 139 GLY A C 1
ATOM 1124 O O . GLY A 1 139 ? 3.745 -0.578 9.260 1.00 96.50 139 GLY A O 1
ATOM 1125 N N . MET A 1 140 ? 3.454 -1.653 7.315 1.00 96.00 140 MET A N 1
ATOM 1126 C CA . MET A 1 140 ? 2.714 -0.550 6.683 1.00 96.00 140 MET A CA 1
ATOM 1127 C C . MET A 1 140 ? 1.379 -0.306 7.389 1.00 96.00 140 MET A C 1
ATOM 1129 O O . MET A 1 140 ? 1.053 0.835 7.705 1.00 96.00 140 MET A O 1
ATOM 1133 N N . ARG A 1 141 ? 0.643 -1.372 7.716 1.00 94.56 141 ARG A N 1
ATOM 1134 C CA . ARG A 1 141 ? -0.631 -1.263 8.433 1.00 94.56 141 ARG A CA 1
ATOM 1135 C C . ARG A 1 141 ? -0.455 -0.760 9.867 1.00 94.56 141 ARG A C 1
ATOM 1137 O O . ARG A 1 141 ? -1.175 0.131 10.302 1.00 94.56 141 ARG A O 1
ATOM 1144 N N . VAL A 1 142 ? 0.563 -1.248 10.575 1.00 97.50 142 VAL A N 1
ATOM 1145 C CA . VAL A 1 142 ? 0.951 -0.697 11.886 1.00 97.50 142 VAL A CA 1
ATOM 1146 C C . VAL A 1 142 ? 1.352 0.774 11.783 1.00 97.50 142 VAL A C 1
ATOM 1148 O O . VAL A 1 142 ? 1.000 1.558 12.657 1.00 97.50 142 VAL A O 1
ATOM 1151 N N . ALA A 1 143 ? 2.069 1.175 10.732 1.00 97.56 143 ALA A N 1
ATOM 1152 C CA . ALA A 1 143 ? 2.439 2.571 10.541 1.00 97.56 143 ALA A CA 1
ATOM 1153 C C . ALA A 1 143 ? 1.200 3.464 10.362 1.00 97.56 143 ALA A C 1
ATOM 1155 O O . ALA A 1 143 ? 1.185 4.546 10.935 1.00 97.56 143 ALA A O 1
ATOM 1156 N N . HIS A 1 144 ? 0.140 3.000 9.686 1.00 96.44 144 HIS A N 1
ATOM 1157 C CA . HIS A 1 144 ? -1.143 3.718 9.640 1.00 96.44 144 HIS A CA 1
ATOM 1158 C C . HIS A 1 144 ? -1.749 3.928 11.034 1.00 96.44 144 HIS A C 1
ATOM 1160 O O . HIS A 1 144 ? -2.093 5.055 11.376 1.00 96.44 144 HIS A O 1
ATOM 1166 N N . PHE A 1 145 ? -1.782 2.893 11.883 1.00 97.50 145 PHE A N 1
ATOM 1167 C CA . PHE A 1 145 ? -2.164 3.074 13.289 1.00 97.50 145 PHE A CA 1
ATOM 1168 C C . PHE A 1 145 ? -1.275 4.102 13.994 1.00 97.50 145 PHE A C 1
ATOM 1170 O O . PHE A 1 145 ? -1.767 4.932 14.751 1.00 97.50 145 PHE A O 1
ATOM 1177 N N . MET A 1 146 ? 0.042 4.044 13.781 1.00 97.62 146 MET A N 1
ATOM 1178 C CA . MET A 1 146 ? 0.980 4.964 14.422 1.00 97.62 146 MET A CA 1
ATOM 1179 C C . MET A 1 146 ? 0.716 6.416 14.029 1.00 97.62 146 MET A C 1
ATOM 1181 O O . MET A 1 146 ? 0.827 7.272 14.900 1.00 97.62 146 MET A O 1
ATOM 1185 N N . VAL A 1 147 ? 0.323 6.697 12.782 1.00 97.62 147 VAL A N 1
ATOM 1186 C CA . VAL A 1 147 ? -0.072 8.048 12.351 1.00 97.62 147 VAL A CA 1
ATOM 1187 C C . VAL A 1 147 ? -1.191 8.587 13.247 1.00 97.62 147 VAL A C 1
ATOM 1189 O O . VAL A 1 147 ? -0.970 9.576 13.947 1.00 97.62 147 VAL A O 1
ATOM 1192 N N . ASP A 1 148 ? -2.334 7.901 13.318 1.00 96.38 148 ASP A N 1
ATOM 1193 C CA . ASP A 1 148 ? -3.492 8.370 14.097 1.00 96.38 148 ASP A CA 1
ATOM 1194 C C . ASP A 1 148 ? -3.219 8.385 15.611 1.00 96.38 148 ASP A C 1
ATOM 1196 O O . ASP A 1 148 ? -3.620 9.309 16.328 1.00 96.38 148 ASP A O 1
ATOM 1200 N N . ILE A 1 149 ? -2.477 7.394 16.119 1.00 95.44 149 ILE A N 1
ATOM 1201 C CA . ILE A 1 149 ? -2.088 7.335 17.533 1.00 95.44 149 ILE A CA 1
ATOM 1202 C C . ILE A 1 149 ? -1.187 8.524 17.894 1.00 95.44 149 ILE A C 1
ATOM 1204 O O . ILE A 1 149 ? -1.418 9.176 18.914 1.00 95.44 149 ILE A O 1
ATOM 1208 N N . TYR A 1 150 ? -0.159 8.824 17.094 1.00 95.44 150 TYR A N 1
ATOM 1209 C CA . TYR A 1 150 ? 0.747 9.938 17.381 1.00 95.44 150 TYR A CA 1
ATOM 1210 C C . TYR A 1 150 ? 0.084 11.298 17.164 1.00 95.44 150 TYR A C 1
ATOM 1212 O O . TYR A 1 150 ? 0.367 12.201 17.947 1.00 95.44 150 TYR A O 1
ATOM 1220 N N . GLN A 1 151 ? -0.829 11.444 16.198 1.00 94.06 151 GLN A N 1
ATOM 1221 C CA . GLN A 1 151 ? -1.658 12.651 16.065 1.00 94.06 151 GLN A CA 1
ATOM 1222 C C . GLN A 1 151 ? -2.488 12.886 17.331 1.00 94.06 151 GLN A C 1
ATOM 1224 O O . GLN A 1 151 ? -2.438 13.968 17.917 1.00 94.06 151 GLN A O 1
ATOM 1229 N N . THR A 1 152 ? -3.172 11.844 17.811 1.00 91.69 152 THR A N 1
ATOM 1230 C CA . THR A 1 152 ? -3.982 11.905 19.035 1.00 91.69 152 THR A CA 1
ATOM 1231 C C . THR A 1 152 ? -3.127 12.251 20.254 1.00 91.69 152 THR A C 1
ATOM 1233 O O . THR A 1 152 ? -3.460 13.145 21.028 1.00 91.69 152 THR A O 1
ATOM 1236 N N . LEU A 1 153 ? -1.986 11.577 20.427 1.00 91.19 153 LEU A N 1
ATOM 1237 C CA . LEU A 1 153 ? -1.094 11.826 21.559 1.00 91.19 153 LEU A CA 1
ATOM 1238 C C . LEU A 1 153 ? -0.387 13.187 21.478 1.00 91.19 153 LEU A C 1
ATOM 1240 O O . LEU A 1 153 ? -0.024 13.727 22.518 1.00 91.19 153 LEU A O 1
ATOM 1244 N N . ALA A 1 154 ? -0.144 13.738 20.287 1.00 90.00 154 ALA A N 1
ATOM 1245 C CA . ALA A 1 154 ? 0.454 15.065 20.131 1.00 90.00 154 ALA A CA 1
ATOM 1246 C C . ALA A 1 154 ? -0.509 16.187 20.556 1.00 90.00 154 ALA A C 1
ATOM 1248 O O . ALA A 1 154 ? -0.053 17.223 21.040 1.00 90.00 154 ALA A O 1
ATOM 1249 N N . ALA A 1 155 ? -1.821 15.963 20.433 1.00 88.12 155 ALA A N 1
ATOM 1250 C CA . ALA A 1 155 ? -2.849 16.898 20.886 1.00 88.12 155 ALA A CA 1
ATOM 1251 C C . ALA A 1 155 ? -2.970 16.983 22.423 1.00 88.12 155 ALA A C 1
ATOM 1253 O O . ALA A 1 155 ? -3.512 17.962 22.932 1.00 88.12 155 ALA A O 1
ATOM 1254 N N . ASP A 1 156 ? -2.431 16.007 23.170 1.00 86.50 156 ASP A N 1
ATOM 1255 C CA . ASP A 1 156 ? -2.383 16.017 24.637 1.00 86.50 156 ASP A CA 1
ATOM 1256 C C . ASP A 1 156 ? -0.935 16.108 25.172 1.00 86.50 156 ASP A C 1
ATOM 1258 O O . ASP A 1 156 ? -0.267 15.091 25.400 1.00 86.50 156 ASP A O 1
ATOM 1262 N N . PRO A 1 157 ? -0.436 17.319 25.487 1.00 79.19 157 PRO A N 1
ATOM 1263 C CA . PRO A 1 157 ? 0.890 17.500 26.078 1.00 79.19 157 PRO A CA 1
ATOM 1264 C C . PRO A 1 157 ? 1.086 16.770 27.417 1.00 79.19 157 PRO A C 1
ATOM 1266 O O . PRO A 1 157 ? 2.222 16.483 27.812 1.00 79.19 157 PRO A O 1
ATOM 1269 N N . LYS A 1 158 ? 0.008 16.468 28.160 1.00 85.06 158 LYS A N 1
ATOM 1270 C CA . LYS A 1 158 ? 0.107 15.767 29.449 1.00 85.06 158 LYS A CA 1
ATOM 1271 C C . LYS A 1 158 ? 0.457 14.293 29.254 1.00 85.06 158 LYS A C 1
ATOM 1273 O O . LYS A 1 158 ? 1.149 13.743 30.118 1.00 85.06 158 LYS A O 1
ATOM 1278 N N . ALA A 1 159 ? 0.087 13.690 28.121 1.00 84.88 159 ALA A N 1
ATOM 1279 C CA . ALA A 1 159 ? 0.384 12.296 27.792 1.00 84.88 159 ALA A CA 1
ATOM 1280 C C . ALA A 1 159 ? 1.893 11.968 27.823 1.00 84.88 159 ALA A C 1
ATOM 1282 O O . ALA A 1 159 ? 2.272 10.825 28.103 1.00 84.88 159 ALA A O 1
ATOM 1283 N N . TRP A 1 160 ? 2.755 12.971 27.606 1.00 84.25 160 TRP A N 1
ATOM 1284 C CA . TRP A 1 160 ? 4.209 12.817 27.452 1.00 84.25 160 TRP A CA 1
ATOM 1285 C C . TRP A 1 160 ? 5.048 13.212 28.670 1.00 84.25 160 TRP A C 1
ATOM 1287 O O . TRP A 1 160 ? 6.241 12.916 28.706 1.00 84.25 160 TRP A O 1
ATOM 1297 N N . ARG A 1 161 ? 4.459 13.814 29.714 1.00 79.19 161 ARG A N 1
ATOM 1298 C CA . ARG A 1 161 ? 5.210 14.370 30.866 1.00 79.19 161 ARG A CA 1
ATOM 1299 C C . ARG A 1 161 ? 6.166 13.385 31.552 1.00 79.19 161 ARG A C 1
ATOM 1301 O O . ARG A 1 161 ? 7.133 13.809 32.175 1.00 79.19 161 ARG A O 1
ATOM 1308 N N . ARG A 1 162 ? 5.896 12.078 31.475 1.00 78.25 162 ARG A N 1
ATOM 1309 C CA . ARG A 1 162 ? 6.720 11.006 32.075 1.00 78.25 162 ARG A CA 1
ATOM 1310 C C . ARG A 1 162 ? 6.922 9.809 31.145 1.00 78.25 162 ARG A C 1
ATOM 1312 O O . ARG A 1 162 ? 7.185 8.704 31.611 1.00 78.25 162 ARG A O 1
ATOM 1319 N N . ARG A 1 163 ? 6.717 9.989 29.840 1.00 84.44 163 ARG A N 1
ATOM 1320 C CA . ARG A 1 163 ? 6.756 8.898 28.861 1.00 84.44 163 ARG A CA 1
ATOM 1321 C C . ARG A 1 163 ? 7.583 9.323 27.661 1.00 84.44 163 ARG A C 1
ATOM 1323 O O . ARG A 1 163 ? 7.482 10.458 27.214 1.00 84.44 163 ARG A O 1
ATOM 1330 N N . SER A 1 164 ? 8.376 8.396 27.144 1.00 87.44 164 SER A N 1
ATOM 1331 C CA . SER A 1 164 ? 9.026 8.541 25.844 1.00 87.44 164 SER A CA 1
ATOM 1332 C C . SER A 1 164 ? 8.271 7.701 24.816 1.00 87.44 164 SER A C 1
ATOM 1334 O O . SER A 1 164 ? 7.695 6.669 25.189 1.00 87.44 164 SER A O 1
ATOM 1336 N N . PRO A 1 165 ? 8.262 8.104 23.535 1.00 91.56 165 PRO A N 1
ATOM 1337 C CA . PRO A 1 165 ? 7.733 7.262 22.472 1.00 91.56 165 PRO A CA 1
ATOM 1338 C C . PRO A 1 165 ? 8.441 5.898 22.492 1.00 91.56 165 PRO A C 1
ATOM 1340 O O . PRO A 1 165 ? 9.672 5.867 22.504 1.00 91.56 165 PRO A O 1
ATOM 1343 N N . PRO A 1 166 ? 7.714 4.768 22.533 1.00 93.56 166 PRO A N 1
ATOM 1344 C CA . PRO A 1 166 ? 8.355 3.459 22.515 1.00 93.56 166 PRO A CA 1
ATOM 1345 C C . PRO A 1 166 ? 9.048 3.222 21.161 1.00 93.56 166 PRO A C 1
ATOM 1347 O O . PRO A 1 166 ? 8.534 3.681 20.133 1.00 93.56 166 PRO A O 1
ATOM 1350 N N . PRO A 1 167 ? 10.186 2.508 21.127 1.00 94.06 167 PRO A N 1
ATOM 1351 C CA . PRO A 1 167 ? 10.832 2.135 19.873 1.00 94.06 167 PRO A CA 1
ATOM 1352 C C . PRO A 1 167 ? 9.961 1.149 19.089 1.00 94.06 167 PRO A C 1
ATOM 1354 O O . PRO A 1 167 ? 9.143 0.428 19.670 1.00 94.06 167 PRO A O 1
ATOM 1357 N N . CYS A 1 168 ? 10.148 1.103 17.772 1.00 96.06 168 CYS A N 1
ATOM 1358 C CA . CYS A 1 168 ? 9.576 0.059 16.937 1.00 96.06 168 CYS A CA 1
ATOM 1359 C C . CYS A 1 168 ? 10.581 -0.472 15.909 1.00 96.06 168 CYS A C 1
ATOM 1361 O O . CYS A 1 168 ? 11.334 0.290 15.314 1.00 96.06 168 CYS A O 1
ATOM 1363 N N . CYS A 1 169 ? 10.562 -1.778 15.643 1.00 95.06 169 CYS A N 1
ATOM 1364 C CA . CYS A 1 169 ? 11.444 -2.426 14.670 1.00 95.06 169 CYS A CA 1
ATOM 1365 C C . CYS A 1 169 ? 11.223 -1.972 13.215 1.00 95.06 169 CYS A C 1
ATOM 1367 O O . CYS A 1 169 ? 12.048 -2.269 12.349 1.00 95.06 169 CYS A O 1
ATOM 1369 N N . ILE A 1 170 ? 10.125 -1.263 12.930 1.00 96.44 170 ILE A N 1
ATOM 1370 C CA . ILE A 1 170 ? 9.904 -0.608 11.636 1.00 96.44 170 ILE A CA 1
ATOM 1371 C C . ILE A 1 170 ? 10.372 0.842 11.617 1.00 96.44 170 ILE A C 1
ATOM 1373 O O . ILE A 1 170 ? 10.258 1.469 10.567 1.00 96.44 170 ILE A O 1
ATOM 1377 N N . ASP A 1 171 ? 10.911 1.387 12.704 1.00 96.56 171 ASP A N 1
ATOM 1378 C CA . ASP A 1 171 ? 11.478 2.733 12.703 1.00 96.56 171 ASP A CA 1
ATOM 1379 C C . ASP A 1 171 ? 12.639 2.808 11.699 1.00 96.56 171 ASP A C 1
ATOM 1381 O O . ASP A 1 171 ? 13.392 1.856 11.494 1.00 96.56 171 ASP A O 1
ATOM 1385 N N . GLY A 1 172 ? 12.740 3.935 10.998 1.00 94.06 172 GLY A N 1
ATOM 1386 C CA . GLY A 1 172 ? 13.959 4.309 10.282 1.00 94.06 172 GLY A CA 1
ATOM 1387 C C . GLY A 1 172 ? 14.735 5.349 11.083 1.00 94.06 172 GLY A C 1
ATOM 1388 O O . GLY A 1 172 ? 14.192 5.914 12.031 1.00 94.06 172 GLY A O 1
ATOM 1389 N N . ASP A 1 173 ? 15.949 5.675 10.647 1.00 95.06 173 ASP A N 1
ATOM 1390 C CA . ASP A 1 173 ? 16.849 6.607 11.345 1.00 95.06 173 ASP A CA 1
ATOM 1391 C C . ASP A 1 173 ? 16.175 7.943 11.697 1.00 95.06 173 ASP A C 1
ATOM 1393 O O . ASP A 1 173 ? 16.297 8.432 12.818 1.00 95.06 173 ASP A O 1
ATOM 1397 N N . LYS A 1 174 ? 15.380 8.502 10.767 1.00 95.88 174 LYS A N 1
ATOM 1398 C CA . LYS A 1 174 ? 14.607 9.735 11.004 1.00 95.88 174 LYS A CA 1
ATOM 1399 C C . LYS A 1 174 ? 13.643 9.580 12.186 1.00 95.88 174 LYS A C 1
ATOM 1401 O O . LYS A 1 174 ? 13.605 10.447 13.047 1.00 95.88 174 LYS A O 1
ATOM 1406 N N . ILE A 1 175 ? 12.866 8.496 12.227 1.00 97.69 175 ILE A N 1
ATOM 1407 C CA . ILE A 1 175 ? 11.883 8.261 13.296 1.00 97.69 175 ILE A CA 1
ATOM 1408 C C . ILE A 1 175 ? 12.596 7.993 14.620 1.00 97.69 175 ILE A C 1
ATOM 1410 O O . ILE A 1 175 ? 12.203 8.573 15.627 1.00 97.69 175 ILE A O 1
ATOM 1414 N N . GLY A 1 176 ? 13.650 7.169 14.615 1.00 96.62 176 GLY A N 1
ATOM 1415 C CA . GLY A 1 176 ? 14.464 6.908 15.806 1.00 96.62 176 GLY A CA 1
ATOM 1416 C C . GLY A 1 176 ? 14.950 8.211 16.441 1.00 96.62 176 GLY A C 1
ATOM 1417 O O . GLY A 1 176 ? 14.651 8.475 17.604 1.00 96.62 176 GLY A O 1
ATOM 1418 N N . LYS A 1 177 ? 15.547 9.093 15.630 1.00 96.81 177 LYS A N 1
ATOM 1419 C CA . LYS A 1 177 ? 16.003 10.413 16.075 1.00 96.81 177 LYS A CA 1
ATOM 1420 C C . LYS A 1 177 ? 14.869 11.296 16.606 1.00 96.81 177 LYS A C 1
ATOM 1422 O O . LYS A 1 177 ? 15.011 11.906 17.657 1.00 96.81 177 LYS A O 1
ATOM 1427 N N . LEU A 1 178 ? 13.716 11.344 15.933 1.00 96.69 178 LEU A N 1
ATOM 1428 C CA . LEU A 1 178 ? 12.562 12.114 16.423 1.00 96.69 178 LEU A CA 1
ATOM 1429 C C . LEU A 1 178 ? 12.059 11.614 17.787 1.00 96.69 178 LEU A C 1
ATOM 1431 O O . LEU A 1 178 ? 11.641 12.420 18.620 1.00 96.69 178 LEU A O 1
ATOM 1435 N N . LYS A 1 179 ? 12.099 10.298 18.032 1.00 95.19 179 LYS A N 1
ATOM 1436 C CA . LYS A 1 179 ? 11.727 9.710 19.327 1.00 95.19 179 LYS A CA 1
ATOM 1437 C C . LYS A 1 179 ? 12.744 10.045 20.419 1.00 95.19 179 LYS A C 1
ATOM 1439 O O . LYS A 1 179 ? 12.324 10.373 21.530 1.00 95.19 179 LYS A O 1
ATOM 1444 N N . GLU A 1 180 ? 14.039 9.998 20.106 1.00 94.12 180 GLU A N 1
ATOM 1445 C CA . GLU A 1 180 ? 15.135 10.407 21.001 1.00 94.12 180 GLU A CA 1
ATOM 1446 C C . GLU A 1 180 ? 15.021 11.888 21.385 1.00 94.12 180 GLU A C 1
ATOM 1448 O O . GLU A 1 180 ? 15.015 12.223 22.571 1.00 94.12 180 GLU A O 1
ATOM 1453 N N . ASP A 1 181 ? 14.802 12.751 20.390 1.00 94.12 181 ASP A N 1
ATOM 1454 C CA . ASP A 1 181 ? 14.626 14.200 20.545 1.00 94.12 181 ASP A CA 1
ATOM 1455 C C . ASP A 1 181 ? 13.253 14.579 21.145 1.00 94.12 181 ASP A C 1
ATOM 1457 O O . ASP A 1 181 ? 12.980 15.754 21.395 1.00 94.12 181 ASP A O 1
ATOM 1461 N N . LYS A 1 182 ? 12.363 13.600 21.375 1.00 90.62 182 LYS A N 1
ATOM 1462 C CA . LYS A 1 182 ? 10.980 13.776 21.866 1.00 90.62 182 LYS A CA 1
ATOM 1463 C C . LYS A 1 182 ? 10.127 14.736 21.023 1.00 90.62 182 LYS A C 1
ATOM 1465 O O . LYS A 1 182 ? 9.210 15.381 21.533 1.00 90.62 182 LYS A O 1
ATOM 1470 N N . LYS A 1 183 ? 10.370 14.780 19.715 1.00 92.75 183 LYS A N 1
ATOM 1471 C CA . LYS A 1 183 ? 9.628 15.581 18.728 1.00 92.75 183 LYS A CA 1
ATOM 1472 C C . LYS A 1 183 ? 8.348 14.878 18.281 1.00 92.75 183 LYS A C 1
ATOM 1474 O O . LYS A 1 183 ? 8.196 14.473 17.131 1.00 92.75 183 LYS A O 1
ATOM 1479 N N . VAL A 1 184 ? 7.430 14.671 19.223 1.00 91.12 184 VAL A N 1
ATOM 1480 C CA . VAL A 1 184 ? 6.236 13.832 19.015 1.00 91.12 184 VAL A CA 1
ATOM 1481 C C . VAL A 1 184 ? 5.318 14.369 17.917 1.00 91.12 184 VAL A C 1
ATOM 1483 O O . VAL A 1 184 ? 4.776 13.590 17.139 1.00 91.12 184 VAL A O 1
ATOM 1486 N N . ASN A 1 185 ? 5.175 15.688 17.825 1.00 93.25 185 ASN A N 1
ATOM 1487 C CA . ASN A 1 185 ? 4.361 16.360 16.814 1.00 93.25 185 ASN A CA 1
ATOM 1488 C C . ASN A 1 185 ? 4.827 16.083 15.372 1.00 93.25 185 ASN A C 1
ATOM 1490 O O . ASN A 1 185 ? 4.028 16.195 14.452 1.00 93.25 185 ASN A O 1
ATOM 1494 N N . GLU A 1 186 ? 6.089 15.689 15.174 1.00 96.25 186 GLU A N 1
ATOM 1495 C CA . GLU A 1 186 ? 6.650 15.341 13.861 1.00 96.25 186 GLU A CA 1
ATOM 1496 C C . GLU A 1 186 ? 6.530 13.831 13.545 1.00 96.25 186 GLU A C 1
ATOM 1498 O O . GLU A 1 186 ? 6.808 13.401 12.423 1.00 96.25 186 GLU A O 1
ATOM 1503 N N . LEU A 1 187 ? 6.138 12.990 14.517 1.00 96.88 187 LEU A N 1
ATOM 1504 C CA . LEU A 1 187 ? 6.140 11.530 14.347 1.00 96.88 187 LEU A CA 1
ATOM 1505 C C . LEU A 1 187 ? 5.060 11.042 13.382 1.00 96.88 187 LEU A C 1
ATOM 1507 O O . LEU A 1 187 ? 5.331 10.123 12.613 1.00 96.88 187 LEU A O 1
ATOM 1511 N N . ALA A 1 188 ? 3.870 11.644 13.395 1.00 96.94 188 ALA A N 1
ATOM 1512 C CA . ALA A 1 188 ? 2.777 11.240 12.513 1.00 96.94 188 ALA A CA 1
ATOM 1513 C C . ALA A 1 188 ? 3.176 11.352 11.031 1.00 96.94 188 ALA A C 1
ATOM 1515 O O . ALA A 1 188 ? 3.191 10.352 10.318 1.00 96.94 188 ALA A O 1
ATOM 1516 N N . GLU A 1 189 ? 3.631 12.532 10.605 1.00 97.38 189 GLU A N 1
ATOM 1517 C CA . GLU A 1 189 ? 4.128 12.765 9.242 1.00 97.38 189 GLU A CA 1
ATOM 1518 C C . GLU A 1 189 ? 5.319 11.846 8.907 1.00 97.38 189 GLU A C 1
ATOM 1520 O O . GLU A 1 189 ? 5.435 11.298 7.807 1.00 97.38 189 GLU A O 1
ATOM 1525 N N . ALA A 1 190 ? 6.215 11.607 9.872 1.00 97.81 190 ALA A N 1
ATOM 1526 C CA . ALA A 1 190 ? 7.330 10.692 9.664 1.00 97.81 190 ALA A CA 1
ATOM 1527 C C . ALA A 1 190 ? 6.866 9.245 9.396 1.00 97.81 190 ALA A C 1
ATOM 1529 O O . ALA A 1 190 ? 7.479 8.568 8.564 1.00 97.81 190 ALA A O 1
ATOM 1530 N N . TYR A 1 191 ? 5.790 8.778 10.040 1.00 98.06 191 TYR A N 1
ATOM 1531 C CA . TYR A 1 191 ? 5.193 7.467 9.764 1.00 98.06 191 TYR A CA 1
ATOM 1532 C C . TYR A 1 191 ? 4.437 7.415 8.431 1.00 98.06 191 TYR A C 1
ATOM 1534 O O . TYR A 1 191 ? 4.529 6.395 7.745 1.00 98.06 191 TYR A O 1
ATOM 1542 N N . GLU A 1 192 ? 3.802 8.504 7.990 1.00 96.62 192 GLU A N 1
ATOM 1543 C CA . GLU A 1 192 ? 3.224 8.594 6.637 1.00 96.62 192 GLU A CA 1
ATOM 1544 C C . GLU A 1 192 ? 4.294 8.386 5.556 1.00 96.62 192 GLU A C 1
ATOM 1546 O O . GLU A 1 192 ? 4.151 7.575 4.633 1.00 96.62 192 GLU A O 1
ATOM 1551 N N . ILE A 1 193 ? 5.444 9.045 5.715 1.00 96.62 193 ILE A N 1
ATOM 1552 C CA . ILE A 1 193 ? 6.603 8.836 4.841 1.00 96.62 193 ILE A CA 1
ATOM 1553 C C . ILE A 1 193 ? 7.113 7.393 4.964 1.00 96.62 193 ILE A C 1
ATOM 1555 O O . ILE A 1 193 ? 7.535 6.784 3.971 1.00 96.62 193 ILE A O 1
ATOM 1559 N N . ARG A 1 194 ? 7.080 6.819 6.172 1.00 96.75 194 ARG A N 1
ATOM 1560 C CA . ARG A 1 194 ? 7.583 5.468 6.432 1.00 96.75 194 ARG A CA 1
ATOM 1561 C C . ARG A 1 194 ? 6.782 4.385 5.722 1.00 96.75 194 ARG A C 1
ATOM 1563 O O . ARG A 1 194 ? 7.403 3.434 5.250 1.00 96.75 194 ARG A O 1
ATOM 1570 N N . ILE A 1 195 ? 5.468 4.541 5.568 1.00 95.75 195 ILE A N 1
ATOM 1571 C CA . ILE A 1 195 ? 4.625 3.613 4.794 1.00 95.75 195 ILE A CA 1
ATOM 1572 C C . ILE A 1 195 ? 5.191 3.443 3.377 1.00 95.75 195 ILE A C 1
ATOM 1574 O O . ILE A 1 195 ? 5.506 2.330 2.951 1.00 95.75 195 ILE A O 1
ATOM 1578 N N . ASN A 1 196 ? 5.463 4.557 2.692 1.00 93.19 196 ASN A N 1
ATOM 1579 C CA . ASN A 1 196 ? 6.050 4.551 1.350 1.00 93.19 196 ASN A CA 1
ATOM 1580 C C . ASN A 1 196 ? 7.456 3.924 1.313 1.00 93.19 196 ASN A C 1
ATOM 1582 O O . ASN A 1 196 ? 7.835 3.264 0.342 1.00 93.19 196 ASN A O 1
ATOM 1586 N N . GLN A 1 197 ? 8.262 4.118 2.359 1.00 94.62 197 GLN A N 1
ATOM 1587 C CA . GLN A 1 197 ? 9.582 3.488 2.454 1.00 94.62 197 GLN A CA 1
ATOM 1588 C C . GLN A 1 197 ? 9.480 1.968 2.635 1.00 94.62 197 GLN A C 1
ATOM 1590 O O . GLN A 1 197 ? 10.213 1.237 1.970 1.00 94.62 197 GLN A O 1
ATOM 1595 N N . LEU A 1 198 ? 8.571 1.489 3.489 1.00 95.44 198 LEU A N 1
ATOM 1596 C CA . LEU A 1 198 ? 8.327 0.059 3.701 1.00 95.44 198 LEU A CA 1
ATOM 1597 C C . LEU A 1 198 ? 7.827 -0.613 2.420 1.00 95.44 198 LEU A C 1
ATOM 1599 O O . LEU A 1 198 ? 8.343 -1.670 2.056 1.00 95.44 198 LEU A O 1
ATOM 1603 N N . GLN A 1 199 ? 6.923 0.039 1.684 1.00 94.00 199 GLN A N 1
ATOM 1604 C CA . GLN A 1 199 ? 6.493 -0.404 0.357 1.00 94.00 199 GLN A CA 1
ATOM 1605 C C . GLN A 1 199 ? 7.681 -0.561 -0.601 1.00 94.00 199 GLN A C 1
ATOM 1607 O O . GLN A 1 199 ? 7.830 -1.594 -1.252 1.00 94.00 199 GLN A O 1
ATOM 1612 N N . ARG A 1 200 ? 8.571 0.438 -0.678 1.00 90.94 200 ARG A N 1
ATOM 1613 C CA . ARG A 1 200 ? 9.769 0.370 -1.537 1.00 90.94 200 ARG A CA 1
ATOM 1614 C C . ARG A 1 200 ? 10.710 -0.764 -1.128 1.00 90.94 200 ARG A C 1
ATOM 1616 O O . ARG A 1 200 ? 11.287 -1.406 -2.004 1.00 90.94 200 ARG A O 1
ATOM 1623 N N . ILE A 1 201 ? 10.890 -0.999 0.173 1.00 91.75 201 ILE A N 1
ATOM 1624 C CA . ILE A 1 201 ? 11.714 -2.102 0.690 1.00 91.75 201 ILE A CA 1
ATOM 1625 C C . ILE A 1 201 ? 11.112 -3.446 0.276 1.00 91.75 201 ILE A C 1
ATOM 1627 O O . ILE A 1 201 ? 11.831 -4.292 -0.256 1.00 91.75 201 ILE A O 1
ATOM 1631 N N . ASP A 1 202 ? 9.805 -3.626 0.463 1.00 92.25 202 ASP A N 1
ATOM 1632 C CA . ASP A 1 202 ? 9.106 -4.845 0.063 1.00 92.25 202 ASP A CA 1
ATOM 1633 C C . ASP A 1 202 ? 9.198 -5.082 -1.452 1.00 92.25 202 ASP A C 1
ATOM 1635 O O . ASP A 1 202 ? 9.615 -6.154 -1.886 1.00 92.25 202 ASP A O 1
ATOM 1639 N N . LEU A 1 203 ? 8.910 -4.070 -2.276 1.00 88.81 203 LEU A N 1
ATOM 1640 C CA . LEU A 1 203 ? 9.031 -4.165 -3.735 1.00 88.81 203 LEU A CA 1
ATOM 1641 C C . LEU A 1 203 ? 10.441 -4.569 -4.176 1.00 88.81 203 LEU A C 1
ATOM 1643 O O . LEU A 1 203 ? 10.592 -5.471 -4.998 1.00 88.81 203 LEU A O 1
ATOM 1647 N N . ARG A 1 204 ? 11.484 -3.960 -3.600 1.00 85.88 204 ARG A N 1
ATOM 1648 C CA . ARG A 1 204 ? 12.879 -4.328 -3.898 1.00 85.88 204 ARG A CA 1
ATOM 1649 C C . ARG A 1 204 ? 13.179 -5.781 -3.549 1.00 85.88 204 ARG A C 1
ATOM 1651 O O . ARG A 1 204 ? 13.885 -6.441 -4.308 1.00 85.88 204 ARG A O 1
ATOM 1658 N N . ARG A 1 205 ? 12.656 -6.286 -2.429 1.00 86.38 205 ARG A N 1
ATOM 1659 C CA . ARG A 1 205 ? 12.836 -7.687 -2.023 1.00 86.38 205 ARG A CA 1
ATOM 1660 C C . ARG A 1 205 ? 12.170 -8.643 -3.006 1.00 86.38 205 ARG A C 1
ATOM 1662 O O . ARG A 1 205 ? 12.836 -9.564 -3.468 1.00 86.38 205 ARG A O 1
ATOM 1669 N N . ASN A 1 206 ? 10.926 -8.369 -3.401 1.00 84.06 206 ASN A N 1
ATOM 1670 C CA . ASN A 1 206 ? 10.211 -9.178 -4.394 1.00 84.06 206 ASN A CA 1
ATOM 1671 C C . ASN A 1 206 ? 10.941 -9.183 -5.748 1.00 84.06 206 ASN A C 1
ATOM 1673 O O . ASN A 1 206 ? 11.168 -10.242 -6.323 1.00 84.06 206 ASN A O 1
ATOM 1677 N N . LEU A 1 207 ? 11.403 -8.020 -6.217 1.00 79.88 207 LEU A N 1
ATOM 1678 C CA . LEU A 1 207 ? 12.199 -7.917 -7.447 1.00 79.88 207 LEU A CA 1
ATOM 1679 C C . LEU A 1 207 ? 13.529 -8.676 -7.352 1.00 79.88 207 LEU A C 1
ATOM 1681 O O . LEU A 1 207 ? 13.930 -9.342 -8.303 1.00 79.88 207 LEU A O 1
ATOM 1685 N N . THR A 1 208 ? 14.205 -8.610 -6.203 1.00 79.31 208 THR A N 1
ATOM 1686 C CA . THR A 1 208 ? 15.446 -9.365 -5.980 1.00 79.31 208 THR A CA 1
ATOM 1687 C C . THR A 1 208 ? 15.186 -10.870 -6.014 1.00 79.31 208 THR A C 1
ATOM 1689 O O . THR A 1 208 ? 15.966 -11.605 -6.617 1.00 79.31 208 THR A O 1
ATOM 1692 N N . ALA A 1 209 ? 14.082 -11.334 -5.423 1.00 80.69 209 ALA A N 1
ATOM 1693 C CA . ALA A 1 209 ? 13.691 -12.740 -5.478 1.00 80.69 209 ALA A CA 1
ATOM 1694 C C . ALA A 1 209 ? 13.453 -13.219 -6.922 1.00 80.69 209 ALA A C 1
ATOM 1696 O O . ALA A 1 209 ? 13.964 -14.272 -7.286 1.00 80.69 209 ALA A O 1
ATOM 1697 N N . ILE A 1 210 ? 12.784 -12.414 -7.760 1.00 74.75 210 ILE A N 1
ATOM 1698 C CA . ILE A 1 210 ? 12.580 -12.711 -9.191 1.00 74.75 210 ILE A CA 1
ATOM 1699 C C . ILE A 1 210 ? 13.914 -12.725 -9.954 1.00 74.75 210 ILE A C 1
ATOM 1701 O O . ILE A 1 210 ? 14.135 -13.566 -10.813 1.00 74.75 210 ILE A O 1
ATOM 1705 N N . SER A 1 211 ? 14.840 -11.813 -9.646 1.00 67.75 211 SER A N 1
ATOM 1706 C CA . SER A 1 211 ? 16.126 -11.755 -10.358 1.00 67.75 211 SER A CA 1
ATOM 1707 C C . SER A 1 211 ? 17.012 -12.988 -10.138 1.00 67.75 211 SER A C 1
ATOM 1709 O O . SER A 1 211 ? 17.760 -13.361 -11.037 1.00 67.75 211 SER A O 1
ATOM 1711 N N . LYS A 1 212 ? 16.903 -13.655 -8.978 1.00 67.75 212 LYS A N 1
ATOM 1712 C CA . LYS A 1 212 ? 17.679 -14.864 -8.653 1.00 67.75 212 LYS A CA 1
ATOM 1713 C C . LYS A 1 212 ? 17.307 -16.086 -9.498 1.00 67.75 212 LYS A C 1
ATOM 1715 O O . LYS A 1 212 ? 18.063 -17.047 -9.489 1.00 67.75 212 LYS A O 1
ATOM 1720 N N . THR A 1 213 ? 16.172 -16.070 -10.197 1.00 63.91 213 THR A N 1
ATOM 1721 C CA . THR A 1 213 ? 15.718 -17.204 -11.017 1.00 63.91 213 THR A CA 1
ATOM 1722 C C . THR A 1 213 ? 16.195 -17.135 -12.469 1.00 63.91 213 THR A C 1
ATOM 1724 O O . THR A 1 213 ? 15.846 -18.011 -13.252 1.00 63.91 213 THR A O 1
ATOM 1727 N N . ARG A 1 214 ? 16.945 -16.099 -12.871 1.00 65.50 214 ARG A N 1
ATOM 1728 C CA . ARG A 1 214 ? 17.531 -16.018 -14.217 1.00 65.50 214 ARG A CA 1
ATOM 1729 C C . ARG A 1 214 ? 18.952 -16.573 -14.196 1.00 65.50 214 ARG A C 1
ATOM 1731 O O . ARG A 1 214 ? 19.840 -15.943 -13.629 1.00 65.50 214 ARG A O 1
ATOM 1738 N N . GLU A 1 215 ? 19.140 -17.739 -14.808 1.00 62.31 215 GLU A N 1
ATOM 1739 C CA . GLU A 1 215 ? 20.440 -18.422 -14.880 1.00 62.31 215 GLU A CA 1
ATOM 1740 C C . GLU A 1 215 ? 21.380 -17.800 -15.927 1.00 62.31 215 GLU A C 1
ATOM 1742 O O . GLU A 1 215 ? 22.587 -17.745 -15.701 1.00 62.31 215 GLU A O 1
ATOM 1747 N N . GLU A 1 216 ? 20.841 -17.245 -17.022 1.00 74.94 216 GLU A N 1
ATOM 1748 C CA . GLU A 1 216 ? 21.633 -16.686 -18.127 1.00 74.94 216 GLU A CA 1
ATOM 1749 C C . GLU A 1 216 ? 21.227 -15.249 -18.491 1.00 74.94 216 GLU A C 1
ATOM 1751 O O . GLU A 1 216 ? 20.069 -14.837 -18.359 1.00 74.94 216 GLU A O 1
ATOM 1756 N N . ALA A 1 217 ? 22.210 -14.463 -18.943 1.00 81.62 217 ALA A N 1
ATOM 1757 C CA . ALA A 1 217 ? 21.970 -13.126 -19.477 1.00 81.62 217 ALA A CA 1
ATOM 1758 C C . ALA A 1 217 ? 21.240 -13.232 -20.828 1.00 81.62 217 ALA A C 1
ATOM 1760 O O . ALA A 1 217 ? 21.589 -14.099 -21.630 1.00 81.62 217 ALA A O 1
ATOM 1761 N N . PRO A 1 218 ? 20.253 -12.362 -21.112 1.00 89.31 218 PRO A N 1
ATOM 1762 C CA . PRO A 1 218 ? 19.557 -12.397 -22.392 1.00 89.31 218 PRO A CA 1
ATOM 1763 C C . PRO A 1 218 ? 20.536 -12.146 -23.543 1.00 89.31 218 PRO A C 1
ATOM 1765 O O . PRO A 1 218 ? 21.486 -11.372 -23.409 1.00 89.31 218 PRO A O 1
ATOM 1768 N N . GLN A 1 219 ? 20.252 -12.749 -24.694 1.00 93.50 219 GLN A N 1
ATOM 1769 C CA . GLN A 1 219 ? 20.942 -12.479 -25.951 1.00 93.50 219 GLN A CA 1
ATOM 1770 C C . GLN A 1 219 ? 19.924 -12.254 -27.064 1.00 93.50 219 GLN A C 1
ATOM 1772 O O . GLN A 1 219 ? 18.883 -12.909 -27.132 1.00 93.50 219 GLN A O 1
ATOM 1777 N N . MET A 1 220 ? 20.225 -11.302 -27.937 1.00 94.56 220 MET A N 1
ATOM 1778 C CA . MET A 1 220 ? 19.472 -11.055 -29.152 1.00 94.56 220 MET A CA 1
ATOM 1779 C C . MET A 1 220 ? 19.749 -12.180 -30.148 1.00 94.56 220 MET A C 1
ATOM 1781 O O . MET A 1 220 ? 20.905 -12.477 -30.446 1.00 94.56 220 MET A O 1
ATOM 1785 N N . LEU A 1 221 ? 18.686 -12.772 -30.694 1.00 94.88 221 LEU A N 1
ATOM 1786 C CA . LEU A 1 221 ? 18.804 -13.779 -31.747 1.00 94.88 221 LEU A CA 1
ATOM 1787 C C . LEU A 1 221 ? 19.498 -13.183 -32.978 1.00 94.88 221 LEU A C 1
ATOM 1789 O O . LEU A 1 221 ? 19.114 -12.105 -33.437 1.00 94.88 221 LEU A O 1
ATOM 1793 N N . GLU A 1 222 ? 20.469 -13.905 -33.540 1.00 95.25 222 GLU A N 1
ATOM 1794 C CA . GLU A 1 222 ? 21.215 -13.480 -34.736 1.00 95.25 222 GLU A CA 1
ATOM 1795 C C . GLU A 1 222 ? 20.294 -13.173 -35.923 1.00 95.25 222 GLU A C 1
ATOM 1797 O O . GLU A 1 222 ? 20.510 -12.205 -36.650 1.00 95.25 222 GLU A O 1
ATOM 1802 N N . SER A 1 223 ? 19.192 -13.919 -36.061 1.00 96.00 223 SER A N 1
ATOM 1803 C CA . SER A 1 223 ? 18.170 -13.688 -37.091 1.00 96.00 223 SER A CA 1
ATOM 1804 C C . SER A 1 223 ? 17.512 -12.305 -37.019 1.00 96.00 223 SER A C 1
ATOM 1806 O O . SER A 1 223 ? 16.839 -11.904 -37.964 1.00 96.00 223 SER A O 1
ATOM 1808 N N . ASN A 1 224 ? 17.674 -11.581 -35.907 1.00 95.38 224 ASN A N 1
ATOM 1809 C CA . ASN A 1 224 ? 17.120 -10.247 -35.705 1.00 95.38 224 ASN A CA 1
ATOM 1810 C C . ASN A 1 224 ? 18.137 -9.117 -35.904 1.00 95.38 224 ASN A C 1
ATOM 1812 O O . ASN A 1 224 ? 17.767 -7.958 -35.734 1.00 95.38 224 ASN A O 1
ATOM 1816 N N . TYR A 1 225 ? 19.394 -9.404 -36.252 1.00 96.19 225 TYR A N 1
ATOM 1817 C CA . TYR A 1 225 ? 20.442 -8.376 -36.329 1.00 96.19 225 TYR A CA 1
ATOM 1818 C C . TYR A 1 225 ? 20.160 -7.283 -37.361 1.00 96.19 225 TYR A C 1
ATOM 1820 O O . TYR A 1 225 ? 20.497 -6.127 -37.115 1.00 96.19 225 TYR A O 1
ATOM 1828 N N . GLU A 1 226 ? 19.484 -7.629 -38.452 1.00 96.00 226 GLU A N 1
ATOM 1829 C CA . GLU A 1 226 ? 19.099 -6.683 -39.506 1.00 96.00 226 GLU A CA 1
ATOM 1830 C C . GLU A 1 226 ? 17.665 -6.147 -39.335 1.00 96.00 226 GLU A C 1
ATOM 1832 O O . GLU A 1 226 ? 17.205 -5.313 -40.115 1.00 96.00 226 GLU A O 1
ATOM 1837 N N . ASN A 1 227 ? 16.943 -6.600 -38.304 1.00 96.81 227 ASN A N 1
ATOM 1838 C CA . ASN A 1 227 ? 15.551 -6.225 -38.085 1.00 96.81 227 ASN A CA 1
ATOM 1839 C C . ASN A 1 227 ? 15.439 -4.919 -37.291 1.00 96.81 227 ASN A C 1
ATOM 1841 O O . ASN A 1 227 ? 16.181 -4.659 -36.340 1.00 96.81 227 ASN A O 1
ATOM 1845 N N . VAL A 1 228 ? 14.418 -4.130 -37.631 1.00 97.44 228 VAL A N 1
ATOM 1846 C CA . VAL A 1 228 ? 13.896 -3.074 -36.761 1.00 97.44 228 VAL A CA 1
ATOM 1847 C C . VAL A 1 228 ? 12.649 -3.618 -36.082 1.00 97.44 228 VAL A C 1
ATOM 1849 O O . VAL A 1 228 ? 11.613 -3.805 -36.716 1.00 97.44 228 VAL A O 1
ATOM 1852 N N . LEU A 1 229 ? 12.755 -3.886 -34.786 1.00 96.62 229 LEU A N 1
ATOM 1853 C CA . LEU A 1 229 ? 11.635 -4.334 -33.970 1.00 96.62 229 LEU A CA 1
ATOM 1854 C C . LEU A 1 229 ? 10.759 -3.129 -33.633 1.00 96.62 229 LEU A C 1
ATOM 1856 O O . LEU A 1 229 ? 11.274 -2.071 -33.266 1.00 96.62 229 LEU A O 1
ATOM 1860 N N . CYS A 1 230 ? 9.443 -3.282 -33.763 1.00 97.56 230 CYS A N 1
ATOM 1861 C CA . CYS A 1 230 ? 8.469 -2.229 -33.503 1.00 97.56 230 CYS A CA 1
ATOM 1862 C C . CYS A 1 230 ? 7.315 -2.785 -32.671 1.00 97.56 230 CYS A C 1
ATOM 1864 O O . CYS A 1 230 ? 6.670 -3.746 -33.083 1.00 97.56 230 CYS A O 1
ATOM 1866 N N . ILE A 1 231 ? 7.048 -2.154 -31.530 1.00 97.44 231 ILE A N 1
ATOM 1867 C CA . ILE A 1 231 ? 5.902 -2.443 -30.670 1.00 97.44 231 ILE A CA 1
ATOM 1868 C C . ILE A 1 231 ? 5.023 -1.203 -30.612 1.00 97.44 231 ILE A C 1
ATOM 1870 O O . ILE A 1 231 ? 5.501 -0.098 -30.349 1.00 97.44 231 ILE A O 1
ATOM 1874 N N . GLU A 1 232 ? 3.735 -1.405 -30.848 1.00 96.94 232 GLU A N 1
ATOM 1875 C CA . GLU A 1 232 ? 2.699 -0.387 -30.747 1.00 96.94 232 GLU A CA 1
ATOM 1876 C C . GLU A 1 232 ? 1.719 -0.821 -29.659 1.00 96.94 232 GLU A C 1
ATOM 1878 O O . GLU A 1 232 ? 1.338 -1.990 -29.600 1.00 96.94 232 GLU A O 1
ATOM 1883 N N . ALA A 1 233 ? 1.372 0.091 -28.750 1.00 96.75 233 ALA A N 1
ATOM 1884 C CA . ALA A 1 233 ? 0.560 -0.245 -27.585 1.00 96.75 233 ALA A CA 1
ATOM 1885 C C . ALA A 1 233 ? -0.600 0.744 -27.376 1.00 96.75 233 ALA A C 1
ATOM 1887 O O . ALA A 1 233 ? -0.375 1.964 -27.418 1.00 96.75 233 ALA A O 1
ATOM 1888 N N . PRO A 1 234 ? -1.825 0.239 -27.121 1.00 95.88 234 PRO A N 1
ATOM 1889 C CA . PRO A 1 234 ? -2.956 1.071 -26.730 1.00 95.88 234 PRO A CA 1
ATOM 1890 C C . PRO A 1 234 ? -2.720 1.666 -25.336 1.00 95.88 234 PRO A C 1
ATOM 1892 O O . PRO A 1 234 ? -1.878 1.196 -24.570 1.00 95.88 234 PRO A O 1
ATOM 1895 N N . LEU A 1 235 ? -3.492 2.685 -24.966 1.00 94.25 235 LEU A N 1
ATOM 1896 C CA . LEU A 1 235 ? -3.559 3.168 -23.582 1.00 94.25 235 LEU A CA 1
ATOM 1897 C C . LEU A 1 235 ? -4.612 2.404 -22.788 1.00 94.25 235 LEU A C 1
ATOM 1899 O O . LEU A 1 235 ? -5.323 1.564 -23.331 1.00 94.25 235 LEU A O 1
ATOM 1903 N N . ARG A 1 236 ? -4.742 2.712 -21.493 1.00 92.62 236 ARG A N 1
ATOM 1904 C CA . ARG A 1 236 ? -5.836 2.194 -20.667 1.00 92.62 236 ARG A CA 1
ATOM 1905 C C . ARG A 1 236 ? -6.728 3.313 -20.145 1.00 92.62 236 ARG A C 1
ATOM 1907 O O . ARG A 1 236 ? -6.232 4.315 -19.634 1.00 92.62 236 ARG A O 1
ATOM 1914 N N . ILE A 1 237 ? -8.037 3.084 -20.166 1.00 90.69 237 ILE A N 1
ATOM 1915 C CA . ILE A 1 237 ? -9.001 3.801 -19.325 1.00 90.69 237 ILE A CA 1
ATOM 1916 C C . ILE A 1 237 ? -9.374 2.893 -18.158 1.00 90.69 237 ILE A C 1
ATOM 1918 O O . ILE A 1 237 ? -9.699 1.721 -18.353 1.00 90.69 237 ILE A O 1
ATOM 1922 N N . GLY A 1 238 ? -9.322 3.435 -16.940 1.00 88.44 238 GLY A N 1
ATOM 1923 C CA . GLY A 1 238 ? -9.888 2.773 -15.769 1.00 88.44 238 GLY A CA 1
ATOM 1924 C C . GLY A 1 238 ? -11.381 3.057 -15.676 1.00 88.44 238 GLY A C 1
ATOM 1925 O O . GLY A 1 238 ? -11.763 4.212 -15.520 1.00 88.44 238 GLY A O 1
ATOM 1926 N N . ILE A 1 239 ? -12.211 2.018 -15.770 1.00 88.81 239 ILE A N 1
ATOM 1927 C CA . ILE A 1 239 ? -13.664 2.116 -15.556 1.00 88.81 239 ILE A CA 1
ATOM 1928 C C . ILE A 1 239 ? -13.956 2.059 -14.057 1.00 88.81 239 ILE A C 1
ATOM 1930 O O . ILE A 1 239 ? -14.747 2.836 -13.534 1.00 88.81 239 ILE A O 1
ATOM 1934 N N . SER A 1 240 ? -13.291 1.143 -13.352 1.00 85.06 240 SER A N 1
ATOM 1935 C CA . SER A 1 240 ? -13.356 1.045 -11.899 1.00 85.06 240 SER A CA 1
ATOM 1936 C C . SER A 1 240 ? -12.056 0.472 -11.356 1.00 85.06 240 SER A C 1
ATOM 1938 O O . SER A 1 240 ? -11.565 -0.547 -11.838 1.00 85.06 240 SER A O 1
ATOM 1940 N N . SER A 1 241 ? -11.510 1.104 -10.322 1.00 70.38 241 SER A N 1
ATOM 1941 C CA . SER A 1 241 ? -10.384 0.570 -9.548 1.00 70.38 241 SER A CA 1
ATOM 1942 C C . SER A 1 241 ? -10.832 -0.100 -8.247 1.00 70.38 241 SER A C 1
ATOM 1944 O O . SER A 1 241 ? -9.983 -0.474 -7.437 1.00 70.38 241 SER A O 1
ATOM 1946 N N . ALA A 1 242 ? -12.151 -0.208 -8.017 1.00 70.31 242 ALA A N 1
ATOM 1947 C CA . ALA A 1 242 ? -12.733 -0.629 -6.743 1.00 70.31 242 ALA A CA 1
ATOM 1948 C C . ALA A 1 242 ? -12.042 0.071 -5.550 1.00 70.31 242 ALA A C 1
ATOM 1950 O O . ALA A 1 242 ? -11.485 -0.581 -4.669 1.00 70.31 242 ALA A O 1
ATOM 1951 N N . ASN A 1 243 ? -12.028 1.413 -5.562 1.00 70.44 243 ASN A N 1
ATOM 1952 C CA . ASN A 1 243 ? -11.335 2.259 -4.579 1.00 70.44 243 ASN A CA 1
ATOM 1953 C C . ASN A 1 243 ? -9.811 2.034 -4.533 1.00 70.44 243 ASN A C 1
ATOM 1955 O O . ASN A 1 243 ? -9.243 1.811 -3.462 1.00 70.44 243 ASN A O 1
ATOM 1959 N N . ALA A 1 244 ? -9.159 2.096 -5.702 1.00 80.19 244 ALA A N 1
ATOM 1960 C CA . ALA A 1 244 ? -7.710 1.924 -5.857 1.00 80.19 244 ALA A CA 1
ATOM 1961 C C . ALA A 1 244 ? -7.191 0.618 -5.225 1.00 80.19 244 ALA A C 1
ATOM 1963 O O . ALA A 1 244 ? -6.168 0.590 -4.537 1.00 80.19 244 ALA A O 1
ATOM 1964 N N . SER A 1 245 ? -7.933 -0.474 -5.427 1.00 84.62 245 SER A N 1
ATOM 1965 C CA . SER A 1 245 ? -7.605 -1.798 -4.887 1.00 84.62 245 SER A CA 1
ATOM 1966 C C . SER A 1 245 ? -6.307 -2.388 -5.441 1.00 84.62 245 SER A C 1
ATOM 1968 O O . SER A 1 245 ? -5.733 -3.285 -4.831 1.00 84.62 245 SER A O 1
ATOM 1970 N N . ASP A 1 246 ? -5.802 -1.855 -6.553 1.00 85.62 246 ASP A N 1
ATOM 1971 C CA . ASP A 1 246 ? -4.495 -2.156 -7.134 1.00 85.62 246 ASP A CA 1
ATOM 1972 C C . ASP A 1 246 ? -3.320 -1.450 -6.437 1.00 85.62 246 ASP A C 1
ATOM 1974 O O . ASP A 1 246 ? -2.162 -1.743 -6.739 1.00 85.62 246 ASP A O 1
ATOM 1978 N N . ASN A 1 247 ? -3.574 -0.574 -5.458 1.00 87.56 247 ASN A N 1
ATOM 1979 C CA . ASN A 1 247 ? -2.513 -0.031 -4.615 1.00 87.56 247 ASN A CA 1
ATOM 1980 C C . ASN A 1 247 ? -1.786 -1.150 -3.857 1.00 87.56 247 ASN A C 1
ATOM 1982 O O . ASN A 1 247 ? -2.382 -2.138 -3.430 1.00 87.56 247 ASN A O 1
ATOM 1986 N N . HIS A 1 248 ? -0.478 -0.982 -3.652 1.00 87.75 248 HIS A N 1
ATOM 1987 C CA . HIS A 1 248 ? 0.416 -2.035 -3.146 1.00 87.75 248 HIS A CA 1
ATOM 1988 C C . HIS A 1 248 ? -0.061 -2.714 -1.858 1.00 87.75 248 HIS A C 1
ATOM 1990 O O . HIS A 1 248 ? -0.025 -3.936 -1.770 1.00 87.75 248 HIS A O 1
ATOM 1996 N N . LEU A 1 249 ? -0.502 -1.935 -0.864 1.00 86.62 249 LEU A N 1
ATOM 1997 C CA . LEU A 1 249 ? -0.985 -2.486 0.403 1.00 86.62 249 LEU A CA 1
ATOM 1998 C C . LEU A 1 249 ? -2.266 -3.298 0.176 1.00 86.62 249 LEU A C 1
ATOM 2000 O O . LEU A 1 249 ? -2.282 -4.500 0.418 1.00 86.62 249 LEU A O 1
ATOM 2004 N N . ARG A 1 250 ? -3.303 -2.666 -0.384 1.00 85.69 250 ARG A N 1
ATOM 2005 C CA . ARG A 1 250 ? -4.615 -3.294 -0.588 1.00 85.69 250 ARG A CA 1
ATOM 2006 C C . ARG A 1 250 ? -4.551 -4.527 -1.490 1.00 85.69 250 ARG A C 1
ATOM 2008 O O . ARG A 1 250 ? -5.100 -5.567 -1.141 1.00 85.69 250 ARG A O 1
ATOM 2015 N N . SER A 1 251 ? -3.813 -4.445 -2.594 1.00 89.44 251 SER A N 1
ATOM 2016 C CA . SER A 1 251 ? -3.656 -5.557 -3.536 1.00 89.44 251 SER A CA 1
ATOM 2017 C C . SER A 1 251 ? -2.964 -6.771 -2.918 1.00 89.44 251 SER A C 1
ATOM 2019 O O . SER A 1 251 ? -3.341 -7.899 -3.223 1.00 89.44 251 SER A O 1
ATOM 2021 N N . LYS A 1 252 ? -1.985 -6.566 -2.027 1.00 87.25 252 LYS A N 1
ATOM 2022 C CA . LYS A 1 252 ? -1.319 -7.663 -1.313 1.00 87.25 252 LYS A CA 1
ATOM 2023 C C . LYS A 1 252 ? -2.139 -8.248 -0.172 1.00 87.25 252 LYS A C 1
ATOM 2025 O O . LYS A 1 252 ? -1.918 -9.405 0.172 1.00 87.25 252 LYS A O 1
ATOM 2030 N N . GLU A 1 253 ? -3.025 -7.464 0.435 1.00 86.31 253 GLU A N 1
ATOM 2031 C CA . GLU A 1 253 ? -3.847 -7.930 1.553 1.00 86.31 253 GLU A CA 1
ATOM 2032 C C . GLU A 1 253 ? -5.106 -8.666 1.085 1.00 86.31 253 GLU A C 1
ATOM 2034 O O . GLU A 1 253 ? -5.428 -9.725 1.612 1.00 86.31 253 GLU A O 1
ATOM 2039 N N . GLN A 1 254 ? -5.795 -8.121 0.081 1.00 82.94 254 GLN A N 1
ATOM 2040 C CA . GLN A 1 254 ? -7.147 -8.545 -0.312 1.00 82.94 254 GLN A CA 1
ATOM 2041 C C . GLN A 1 254 ? -7.235 -9.023 -1.767 1.00 82.94 254 GLN A C 1
ATOM 2043 O O . GLN A 1 254 ? -8.270 -9.533 -2.199 1.00 82.94 254 GLN A O 1
ATOM 2048 N N . GLY A 1 255 ? -6.162 -8.844 -2.540 1.00 86.12 255 GLY A N 1
ATOM 2049 C CA . GLY A 1 255 ? -6.210 -8.923 -3.995 1.00 86.12 255 GLY A CA 1
ATOM 2050 C C . GLY A 1 255 ? -6.725 -7.619 -4.611 1.00 86.12 255 GLY A C 1
ATOM 2051 O O . GLY A 1 255 ? -7.688 -7.013 -4.145 1.00 86.12 255 GLY A O 1
ATOM 2052 N N . GLY A 1 256 ? -6.071 -7.175 -5.684 1.00 86.25 256 GLY A N 1
ATOM 2053 C CA . GLY A 1 256 ? -6.522 -6.019 -6.458 1.00 86.25 256 GLY A CA 1
ATOM 2054 C C . GLY A 1 256 ? -7.561 -6.424 -7.500 1.00 86.25 256 GLY A C 1
ATOM 2055 O O . GLY A 1 256 ? -7.391 -7.430 -8.189 1.00 86.25 256 GLY A O 1
ATOM 2056 N N . LYS A 1 257 ? -8.622 -5.629 -7.648 1.00 87.88 257 LYS A N 1
ATOM 2057 C CA . LYS A 1 257 ? -9.641 -5.790 -8.690 1.00 87.88 257 LYS A CA 1
ATOM 2058 C C . LYS A 1 257 ? -9.763 -4.493 -9.476 1.00 87.88 257 LYS A C 1
ATOM 2060 O O . LYS A 1 257 ? -10.182 -3.466 -8.952 1.00 87.88 257 LYS A O 1
ATOM 2065 N N . THR A 1 258 ? -9.423 -4.550 -10.757 1.00 89.12 258 THR A N 1
ATOM 2066 C CA . THR A 1 258 ? -9.563 -3.403 -11.657 1.00 89.12 258 THR A CA 1
ATOM 2067 C C . THR A 1 258 ? -10.357 -3.811 -12.885 1.00 89.12 258 THR A C 1
ATOM 2069 O O . THR A 1 258 ? -10.182 -4.911 -13.407 1.00 89.12 258 THR A O 1
ATOM 2072 N N . LEU A 1 259 ? -11.244 -2.926 -13.329 1.00 91.56 259 LEU A N 1
ATOM 2073 C CA . LEU A 1 259 ? -11.919 -3.016 -14.612 1.00 91.56 259 LEU A CA 1
ATOM 2074 C C . LEU A 1 259 ? -11.370 -1.902 -15.493 1.00 91.56 259 LEU A C 1
ATOM 2076 O O . LEU A 1 259 ? -11.644 -0.723 -15.261 1.00 91.56 259 LEU A O 1
ATOM 2080 N N . ASN A 1 260 ? -10.597 -2.294 -16.499 1.00 91.56 260 ASN A N 1
ATOM 2081 C CA . ASN A 1 260 ? -9.938 -1.385 -17.424 1.00 91.56 260 ASN A CA 1
ATOM 2082 C C . ASN A 1 260 ? -10.251 -1.798 -18.863 1.00 91.56 260 ASN A C 1
ATOM 2084 O O . ASN A 1 260 ? -10.493 -2.974 -19.133 1.00 91.56 260 ASN A O 1
ATOM 2088 N N . VAL A 1 261 ? -10.188 -0.839 -19.783 1.00 94.44 261 VAL A N 1
ATOM 2089 C CA . VAL A 1 261 ? -10.324 -1.083 -21.224 1.00 94.44 261 VAL A CA 1
ATOM 2090 C C . VAL A 1 261 ? -9.132 -0.478 -21.950 1.00 94.44 261 VAL A C 1
ATOM 2092 O O . VAL A 1 261 ? -8.701 0.634 -21.632 1.00 94.44 261 VAL A O 1
ATOM 2095 N N . ALA A 1 262 ? -8.587 -1.241 -22.896 1.00 95.62 262 ALA A N 1
ATOM 2096 C CA . ALA A 1 262 ? -7.547 -0.775 -23.799 1.00 95.62 262 ALA A CA 1
ATOM 2097 C C . ALA A 1 262 ? -8.158 0.150 -24.857 1.00 95.62 262 ALA A C 1
ATOM 2099 O O . ALA A 1 262 ? -9.206 -0.167 -25.418 1.00 95.62 262 ALA A O 1
ATOM 2100 N N . ILE A 1 263 ? -7.518 1.288 -25.107 1.00 94.44 263 ILE A N 1
ATOM 2101 C CA . ILE A 1 263 ? -8.013 2.302 -26.034 1.00 94.44 263 ILE A CA 1
ATOM 2102 C C . ILE A 1 263 ? -6.917 2.809 -26.967 1.00 94.44 263 ILE A C 1
ATOM 2104 O O . ILE A 1 263 ? -5.813 3.157 -26.542 1.00 94.44 263 ILE A O 1
ATOM 2108 N N . ASP A 1 264 ? -7.278 2.917 -28.236 1.00 96.12 264 ASP A N 1
ATOM 2109 C CA . ASP A 1 264 ? -6.519 3.660 -29.230 1.00 96.12 264 ASP A CA 1
ATOM 2110 C C . ASP A 1 264 ? -6.984 5.114 -29.266 1.00 96.12 264 ASP A C 1
ATOM 2112 O O . ASP A 1 264 ? -8.079 5.449 -28.806 1.00 96.12 264 ASP A O 1
ATOM 2116 N N . LEU A 1 265 ? -6.138 5.996 -29.797 1.00 91.75 265 LEU A N 1
ATOM 2117 C CA . LEU A 1 265 ? -6.451 7.414 -29.911 1.00 91.75 265 LEU A CA 1
ATOM 2118 C C . LEU A 1 265 ? -6.401 7.855 -31.366 1.00 91.75 265 LEU A C 1
ATOM 2120 O O . LEU A 1 265 ? -5.498 7.489 -32.115 1.00 91.75 265 LEU A O 1
ATOM 2124 N N . GLN A 1 266 ? -7.362 8.694 -31.730 1.00 92.81 266 GLN A N 1
ATOM 2125 C CA . GLN A 1 266 ? -7.388 9.409 -32.995 1.00 92.81 266 GLN A CA 1
ATOM 2126 C C . GLN A 1 266 ? -7.104 10.879 -32.709 1.00 92.81 266 GLN A C 1
ATOM 2128 O O . GLN A 1 266 ? -7.837 11.521 -31.954 1.00 92.81 266 GLN A O 1
ATOM 2133 N N . ARG A 1 267 ? -6.026 11.418 -33.276 1.00 85.00 267 ARG A N 1
ATOM 2134 C CA . ARG A 1 267 ? -5.771 12.862 -33.240 1.00 85.00 267 ARG A CA 1
ATOM 2135 C C . ARG A 1 267 ? -6.594 13.576 -34.304 1.00 85.00 267 ARG A C 1
ATOM 2137 O O . ARG A 1 267 ? -6.995 12.988 -35.306 1.00 85.00 267 ARG A O 1
ATOM 2144 N N . GLU A 1 268 ? -6.804 14.871 -34.101 1.00 87.31 268 GLU A N 1
ATOM 2145 C CA . GLU A 1 268 ? -7.417 15.726 -35.112 1.00 87.31 268 GLU A CA 1
ATOM 2146 C C . GLU A 1 268 ? -6.634 15.637 -36.435 1.00 87.31 268 GLU A C 1
ATOM 2148 O O . GLU A 1 268 ? -5.408 15.762 -36.457 1.00 87.31 268 GLU A O 1
ATOM 2153 N N . GLY A 1 269 ? -7.345 15.356 -37.530 1.00 88.38 269 GLY A N 1
ATOM 2154 C CA . GLY A 1 269 ? -6.763 15.136 -38.858 1.00 88.38 269 GLY A CA 1
ATOM 2155 C C . GLY A 1 269 ? -6.323 13.695 -39.164 1.00 88.38 269 GLY A C 1
ATOM 2156 O O . GLY A 1 269 ? -6.027 13.399 -40.322 1.00 88.38 269 GLY A O 1
ATOM 2157 N N . GLU A 1 270 ? -6.310 12.780 -38.189 1.00 90.38 270 GLU A N 1
ATOM 2158 C CA . GLU A 1 270 ? -6.097 11.347 -38.444 1.00 90.38 270 GLU A CA 1
ATOM 2159 C C . GLU A 1 270 ? -7.397 10.688 -38.938 1.00 90.38 270 GLU A C 1
ATOM 2161 O O . GLU A 1 270 ? -8.496 11.088 -38.554 1.00 90.38 270 GLU A O 1
ATOM 2166 N N . LYS A 1 271 ? -7.288 9.676 -39.809 1.00 91.88 271 LYS A N 1
ATOM 2167 C CA . LYS A 1 271 ? -8.457 8.994 -40.402 1.00 91.88 271 LYS A CA 1
ATOM 2168 C C . LYS A 1 271 ? -9.097 7.962 -39.474 1.00 91.88 271 LYS A C 1
ATOM 2170 O O . LYS A 1 271 ? -10.297 7.733 -39.566 1.00 91.88 271 LYS A O 1
ATOM 2175 N N . GLU A 1 272 ? -8.298 7.352 -38.608 1.00 94.31 272 GLU A N 1
ATOM 2176 C CA . GLU A 1 272 ? -8.710 6.277 -37.710 1.00 94.31 272 GLU A CA 1
ATOM 2177 C C . GLU A 1 272 ? -7.914 6.330 -36.402 1.00 94.31 272 GLU A C 1
ATOM 2179 O O . GLU A 1 272 ? -6.833 6.926 -36.342 1.00 94.31 272 GLU A O 1
ATOM 2184 N N . ALA A 1 273 ? -8.466 5.728 -35.348 1.00 94.56 273 ALA A N 1
ATOM 2185 C CA . ALA A 1 273 ? -7.777 5.587 -34.074 1.00 94.56 273 ALA A CA 1
ATOM 2186 C C . ALA A 1 273 ? -6.627 4.585 -34.203 1.00 94.56 273 ALA A C 1
ATOM 2188 O O . ALA A 1 273 ? -6.776 3.531 -34.814 1.00 94.56 273 ALA A O 1
ATOM 2189 N N . THR A 1 274 ? -5.480 4.922 -33.617 1.00 94.69 274 THR A N 1
ATOM 2190 C CA . THR A 1 274 ? -4.286 4.070 -33.632 1.00 94.69 274 THR A CA 1
ATOM 2191 C C . THR A 1 274 ? -3.636 4.013 -32.252 1.00 94.69 274 THR A C 1
ATOM 2193 O O . THR A 1 274 ? -3.822 4.937 -31.444 1.00 94.69 274 THR A O 1
ATOM 2196 N N . PRO A 1 275 ? -2.837 2.968 -31.972 1.00 95.44 275 PRO A N 1
ATOM 2197 C CA . PRO A 1 275 ? -2.050 2.894 -30.755 1.00 95.44 275 PRO A CA 1
ATOM 2198 C C . PRO A 1 275 ? -1.168 4.143 -30.588 1.00 95.44 275 PRO A C 1
ATOM 2200 O O . PRO A 1 275 ? -0.356 4.473 -31.460 1.00 95.44 275 PRO A O 1
ATOM 2203 N N . PRO A 1 276 ? -1.309 4.887 -29.481 1.00 93.19 276 PRO A N 1
ATOM 2204 C CA . PRO A 1 276 ? -0.601 6.150 -29.301 1.00 93.19 276 PRO A CA 1
ATOM 2205 C C . PRO A 1 276 ? 0.832 5.973 -28.795 1.00 93.19 276 PRO A C 1
ATOM 2207 O O . PRO A 1 276 ? 1.585 6.948 -28.793 1.00 93.19 276 PRO A O 1
ATOM 2210 N N . LEU A 1 277 ? 1.207 4.780 -28.328 1.00 94.94 277 LEU A N 1
ATOM 2211 C CA . LEU A 1 277 ? 2.559 4.466 -27.881 1.00 94.94 277 LEU A CA 1
ATOM 2212 C C . LEU A 1 277 ? 3.271 3.623 -28.924 1.00 94.94 277 LEU A C 1
ATOM 2214 O O . LEU A 1 277 ? 2.712 2.648 -29.418 1.00 94.94 277 LEU A O 1
ATOM 2218 N N . LYS A 1 278 ? 4.527 3.972 -29.198 1.00 96.25 278 LYS A N 1
ATOM 2219 C CA . LYS A 1 278 ? 5.385 3.226 -30.113 1.00 96.25 278 LYS A CA 1
ATOM 2220 C C . LYS A 1 278 ? 6.803 3.143 -29.571 1.00 96.25 278 LYS A C 1
ATOM 2222 O O . LYS A 1 278 ? 7.376 4.154 -29.153 1.00 96.25 278 LYS A O 1
ATOM 2227 N N . VAL A 1 279 ? 7.361 1.942 -29.603 1.00 97.56 279 VAL A N 1
ATOM 2228 C CA . VAL A 1 279 ? 8.746 1.639 -29.244 1.00 97.56 279 VAL A CA 1
ATOM 2229 C C . VAL A 1 279 ? 9.400 0.974 -30.440 1.00 97.56 279 VAL A C 1
ATOM 2231 O O . VAL A 1 279 ? 8.857 0.018 -30.989 1.00 97.56 279 VAL A O 1
ATOM 2234 N N . THR A 1 280 ? 10.563 1.470 -30.844 1.00 98.00 280 THR A N 1
ATOM 2235 C CA . THR A 1 280 ? 11.397 0.808 -31.842 1.00 98.00 280 THR A CA 1
ATOM 2236 C C . THR A 1 280 ? 12.750 0.461 -31.254 1.00 98.00 280 THR A C 1
ATOM 2238 O O . THR A 1 280 ? 13.325 1.232 -30.484 1.00 98.00 280 THR A O 1
ATOM 2241 N N . ALA A 1 281 ? 13.260 -0.708 -31.621 1.00 97.62 281 ALA A N 1
ATOM 2242 C CA . ALA A 1 281 ? 14.580 -1.168 -31.234 1.00 97.62 281 ALA A CA 1
ATOM 2243 C C . ALA A 1 281 ? 15.286 -1.789 -32.437 1.00 97.62 281 ALA A C 1
ATOM 2245 O O . ALA A 1 281 ? 14.678 -2.527 -33.212 1.00 97.62 281 ALA A O 1
ATOM 2246 N N . ARG A 1 282 ? 16.576 -1.503 -32.594 1.00 97.81 282 ARG A N 1
ATOM 2247 C CA . ARG A 1 282 ? 17.408 -2.154 -33.609 1.00 97.81 282 ARG A CA 1
ATOM 2248 C C . ARG A 1 282 ? 18.836 -2.329 -33.130 1.00 97.81 282 ARG A C 1
ATOM 2250 O O . ARG A 1 282 ? 19.339 -1.542 -32.321 1.00 97.81 282 ARG A O 1
ATOM 2257 N N . ARG A 1 283 ? 19.499 -3.338 -33.684 1.00 98.06 283 ARG A N 1
ATOM 2258 C CA . ARG A 1 283 ? 20.934 -3.528 -33.508 1.00 98.06 283 ARG A CA 1
ATOM 2259 C C . ARG A 1 283 ? 21.707 -2.480 -34.310 1.00 98.06 283 ARG A C 1
ATOM 2261 O O . ARG A 1 283 ? 21.287 -2.035 -35.376 1.00 98.06 283 ARG A O 1
ATOM 2268 N N . LEU A 1 284 ? 22.857 -2.090 -33.779 1.00 97.75 284 LEU A N 1
ATOM 2269 C CA . LEU A 1 284 ? 23.845 -1.246 -34.439 1.00 97.75 284 LEU A CA 1
ATOM 2270 C C . LEU A 1 284 ? 25.101 -2.076 -34.713 1.00 97.75 284 LEU A C 1
ATOM 2272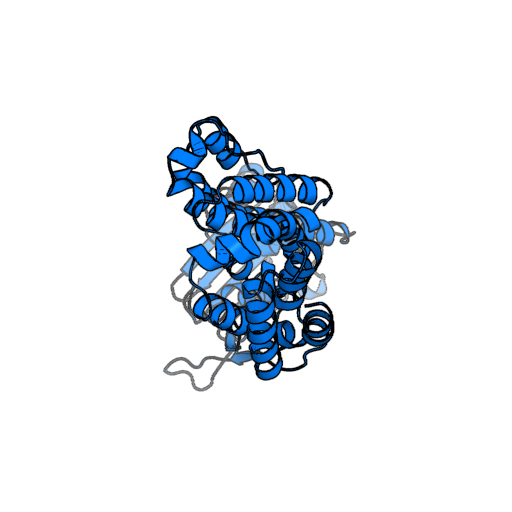 O O . LEU A 1 284 ? 25.437 -2.964 -33.934 1.00 97.75 284 LEU A O 1
ATOM 2276 N N . ALA A 1 285 ? 25.815 -1.774 -35.796 1.00 95.12 285 ALA A N 1
ATOM 2277 C CA . ALA A 1 285 ? 27.052 -2.483 -36.124 1.00 95.12 285 ALA A CA 1
ATOM 2278 C C . ALA A 1 285 ? 28.175 -2.204 -35.108 1.00 95.12 285 ALA A C 1
ATOM 2280 O O . ALA A 1 285 ? 28.931 -3.103 -34.755 1.00 95.12 285 ALA A O 1
ATOM 2281 N N . GLU A 1 286 ? 28.270 -0.964 -34.623 1.00 96.00 286 GLU A N 1
ATOM 2282 C CA . GLU A 1 286 ? 29.269 -0.549 -33.635 1.00 96.00 286 GLU A CA 1
ATOM 2283 C C . GLU A 1 286 ? 28.746 -0.719 -32.199 1.00 96.00 286 GLU A C 1
ATOM 2285 O O . GLU A 1 286 ? 27.568 -0.435 -31.962 1.00 96.00 286 GLU A O 1
ATOM 2290 N N . PRO A 1 287 ? 29.607 -1.076 -31.225 1.00 95.31 287 PRO A N 1
ATOM 2291 C CA . PRO A 1 287 ? 29.240 -1.215 -29.817 1.00 95.31 287 PRO A CA 1
ATOM 2292 C C . PRO A 1 287 ? 28.970 0.148 -29.169 1.00 95.31 287 PRO A C 1
ATOM 2294 O O . PRO A 1 287 ? 29.838 0.783 -28.561 1.00 95.31 287 PRO A O 1
ATOM 2297 N N . LYS A 1 288 ? 27.729 0.607 -29.328 1.00 96.75 288 LYS A N 1
ATOM 2298 C CA . LYS A 1 288 ? 27.195 1.846 -28.762 1.00 96.75 288 LYS A CA 1
ATOM 2299 C C . LYS A 1 288 ? 25.753 1.673 -28.302 1.00 96.75 288 LYS A C 1
ATOM 2301 O O . LYS A 1 288 ? 25.039 0.792 -28.772 1.00 96.75 288 LYS A O 1
ATOM 2306 N N . LEU A 1 289 ? 25.321 2.536 -27.397 1.00 97.94 289 LEU A N 1
ATOM 2307 C CA . LEU A 1 289 ? 23.955 2.603 -26.902 1.00 97.94 289 LEU A CA 1
ATOM 2308 C C . LEU A 1 289 ? 23.369 3.964 -27.259 1.00 97.94 289 LEU A C 1
ATOM 2310 O O . LEU A 1 289 ? 23.919 4.981 -26.847 1.00 97.94 289 LEU A O 1
ATOM 2314 N N . ILE A 1 290 ? 22.255 3.971 -27.985 1.00 97.81 290 ILE A N 1
ATOM 2315 C CA . ILE A 1 290 ? 21.488 5.177 -28.303 1.00 97.81 290 ILE A CA 1
ATOM 2316 C C . ILE A 1 290 ? 20.083 5.006 -27.737 1.00 97.81 290 ILE A C 1
ATOM 2318 O O . ILE A 1 290 ? 19.363 4.087 -28.116 1.00 97.81 290 ILE A O 1
ATOM 2322 N N . LEU A 1 291 ? 19.679 5.903 -26.845 1.00 97.88 291 LEU A N 1
ATOM 2323 C CA . LEU A 1 291 ? 18.331 5.950 -26.291 1.00 97.88 291 LEU A CA 1
ATOM 2324 C C . LEU A 1 291 ? 17.691 7.278 -26.668 1.00 97.88 291 LEU A C 1
ATOM 2326 O O . LEU A 1 291 ? 18.279 8.326 -26.406 1.00 97.88 291 LEU A O 1
ATOM 2330 N N . ARG A 1 292 ? 16.486 7.234 -27.237 1.00 96.62 292 ARG A N 1
ATOM 2331 C CA . ARG A 1 292 ? 15.730 8.431 -27.617 1.00 96.62 292 ARG A CA 1
ATOM 2332 C C . ARG A 1 292 ? 14.303 8.388 -27.093 1.00 96.62 292 ARG A C 1
ATOM 2334 O O . ARG A 1 292 ? 13.643 7.344 -27.102 1.00 96.62 292 ARG A O 1
ATOM 2341 N N . SER A 1 293 ? 13.793 9.542 -26.687 1.00 93.62 293 SER A N 1
ATOM 2342 C CA . SER A 1 293 ? 12.359 9.763 -26.515 1.00 93.62 293 SER A CA 1
ATOM 2343 C C . SER A 1 293 ? 11.911 10.921 -27.387 1.00 93.62 293 SER A C 1
ATOM 2345 O O . SER A 1 293 ? 12.482 12.005 -27.328 1.00 93.62 293 SER A O 1
ATOM 2347 N N . LEU A 1 294 ? 10.891 10.667 -28.200 1.00 90.94 294 LEU A N 1
ATOM 2348 C CA . LEU A 1 294 ? 10.268 11.599 -29.135 1.00 90.94 294 LEU A CA 1
ATOM 2349 C C . LEU A 1 294 ? 8.785 11.758 -28.772 1.00 90.94 294 LEU A C 1
ATOM 2351 O O . LEU A 1 294 ? 7.898 11.560 -29.600 1.00 90.94 294 LEU A O 1
ATOM 2355 N N . SER A 1 295 ? 8.508 12.030 -27.498 1.00 85.12 295 SER A N 1
ATOM 2356 C CA . SER A 1 295 ? 7.143 12.225 -27.004 1.00 85.12 295 SER A CA 1
ATOM 2357 C C . SER A 1 295 ? 6.713 13.685 -27.169 1.00 85.12 295 SER A C 1
ATOM 2359 O O . SER A 1 295 ? 7.548 14.569 -27.357 1.00 85.12 295 SER A O 1
ATOM 2361 N N . MET A 1 296 ? 5.401 13.937 -27.132 1.00 75.25 296 MET A N 1
ATOM 2362 C CA . MET A 1 296 ? 4.809 15.233 -27.497 1.00 75.25 296 MET A CA 1
ATOM 2363 C C . MET A 1 296 ? 5.418 16.447 -26.766 1.00 75.25 296 MET A C 1
ATOM 2365 O O . MET A 1 296 ? 5.617 17.487 -27.386 1.00 75.25 296 MET A O 1
ATOM 2369 N N . ASP A 1 297 ? 5.750 16.307 -25.486 1.00 78.00 297 ASP A N 1
ATOM 2370 C CA . ASP A 1 297 ? 6.301 17.346 -24.604 1.00 78.00 297 ASP A CA 1
ATOM 2371 C C . ASP A 1 297 ? 7.664 16.978 -24.000 1.00 78.00 297 ASP A C 1
ATOM 2373 O O . ASP A 1 297 ? 8.258 17.763 -23.261 1.00 78.00 297 ASP A O 1
ATOM 2377 N N . PHE A 1 298 ? 8.181 15.793 -24.322 1.00 81.19 298 PHE A N 1
ATOM 2378 C CA . PHE A 1 298 ? 9.417 15.278 -23.757 1.00 81.19 298 PHE A CA 1
ATOM 2379 C C . PHE A 1 298 ? 10.319 14.731 -24.858 1.00 81.19 298 PHE A C 1
ATOM 2381 O O . PHE A 1 298 ? 10.039 13.694 -25.469 1.00 81.19 298 PHE A O 1
ATOM 2388 N N . LYS A 1 299 ? 11.425 15.445 -25.080 1.00 87.81 299 LYS A N 1
ATOM 2389 C CA . LYS A 1 299 ? 12.516 15.030 -25.957 1.00 87.81 299 LYS A CA 1
ATOM 2390 C C . LYS A 1 299 ? 13.773 14.855 -25.132 1.00 87.81 299 LYS A C 1
ATOM 2392 O O . LYS A 1 299 ? 14.192 15.780 -24.439 1.00 87.81 299 LYS A O 1
ATOM 2397 N N . ALA A 1 300 ? 14.353 13.670 -25.200 1.00 92.12 300 ALA A N 1
ATOM 2398 C CA . ALA A 1 300 ? 15.587 13.363 -24.503 1.00 92.12 300 ALA A CA 1
ATOM 2399 C C . ALA A 1 300 ? 16.376 12.331 -25.289 1.00 92.12 300 ALA A C 1
ATOM 2401 O O . ALA A 1 300 ? 15.799 11.356 -25.774 1.00 92.12 300 ALA A O 1
ATOM 2402 N N . ASP A 1 301 ? 17.687 12.530 -25.328 1.00 94.38 301 ASP A N 1
ATOM 2403 C CA . ASP A 1 301 ? 18.629 11.642 -25.984 1.00 94.38 301 ASP A CA 1
ATOM 2404 C C . ASP A 1 301 ? 19.746 11.269 -25.010 1.00 94.38 301 ASP A C 1
ATOM 2406 O O . ASP A 1 301 ? 20.186 12.074 -24.186 1.00 94.38 301 ASP A O 1
ATOM 2410 N N . PHE A 1 302 ? 20.203 10.028 -25.105 1.00 95.19 302 PHE A N 1
ATOM 2411 C CA . PHE A 1 302 ? 21.380 9.536 -24.407 1.00 95.19 302 PHE A CA 1
ATOM 2412 C C . PHE A 1 302 ? 22.191 8.677 -25.368 1.00 95.19 302 PHE A C 1
ATOM 2414 O O . PHE A 1 302 ? 21.657 7.745 -25.970 1.00 95.19 302 PHE A O 1
ATOM 2421 N N . GLU A 1 303 ? 23.483 8.971 -25.475 1.00 95.56 303 GLU A N 1
ATOM 2422 C CA . GLU A 1 303 ? 24.424 8.194 -26.271 1.00 95.56 303 GLU A CA 1
ATOM 2423 C C . GLU A 1 303 ? 25.631 7.803 -25.421 1.00 95.56 303 GLU A C 1
ATOM 2425 O O . GLU A 1 303 ? 26.202 8.624 -24.703 1.00 95.56 303 GLU A O 1
ATOM 2430 N N . ALA A 1 304 ? 26.020 6.535 -25.511 1.00 94.69 304 ALA A N 1
ATOM 2431 C CA . ALA A 1 304 ? 27.242 6.015 -24.922 1.00 94.69 304 ALA A CA 1
ATOM 2432 C C . ALA A 1 304 ? 27.951 5.115 -25.938 1.00 94.69 304 ALA A C 1
ATOM 2434 O O . ALA A 1 304 ? 27.309 4.385 -26.691 1.00 94.69 304 ALA A O 1
ATOM 2435 N N . SER A 1 305 ? 29.280 5.145 -25.960 1.00 93.19 305 SER A N 1
ATOM 2436 C CA . SER A 1 305 ? 30.096 4.321 -26.858 1.00 93.19 305 SER A CA 1
ATOM 2437 C C . SER A 1 305 ? 31.404 3.916 -26.187 1.00 93.19 305 SER A C 1
ATOM 2439 O O . SER A 1 305 ? 31.770 4.451 -25.140 1.00 93.19 305 SER A O 1
ATOM 2441 N N . ASN A 1 306 ? 32.135 3.000 -26.820 1.00 88.19 306 ASN A N 1
ATOM 2442 C CA . ASN A 1 306 ? 33.459 2.556 -26.376 1.00 88.19 306 ASN A CA 1
ATOM 2443 C C . ASN A 1 306 ? 34.585 3.597 -26.570 1.00 88.19 306 ASN A C 1
ATOM 2445 O O . ASN A 1 306 ? 35.733 3.309 -26.246 1.00 88.19 306 ASN A O 1
ATOM 2449 N N . ARG A 1 307 ? 34.287 4.787 -27.113 1.00 85.31 307 ARG A N 1
ATOM 2450 C CA . ARG A 1 307 ? 35.284 5.848 -27.341 1.00 85.31 307 ARG A CA 1
ATOM 2451 C C . ARG A 1 307 ? 35.594 6.668 -26.082 1.00 85.31 307 ARG A C 1
ATOM 2453 O O . ARG A 1 307 ? 36.591 7.382 -26.065 1.00 85.31 307 ARG A O 1
ATOM 2460 N N . GLY A 1 308 ? 34.736 6.604 -25.063 1.00 81.12 308 GLY A N 1
ATOM 2461 C CA . GLY A 1 308 ? 34.903 7.309 -23.789 1.00 81.12 308 GLY A CA 1
ATOM 2462 C C . GLY A 1 308 ? 35.318 6.388 -22.641 1.00 81.12 308 GLY A C 1
ATOM 2463 O O . GLY A 1 308 ? 35.371 5.170 -22.787 1.00 81.12 308 GLY A O 1
ATOM 2464 N N . ASP A 1 309 ? 35.567 6.977 -21.470 1.00 91.69 309 ASP A N 1
ATOM 2465 C CA . ASP A 1 309 ? 35.814 6.217 -20.241 1.00 91.69 309 ASP A CA 1
ATOM 2466 C C . ASP A 1 309 ? 34.563 5.424 -19.811 1.00 91.69 309 ASP A C 1
ATOM 2468 O O . ASP A 1 309 ? 33.480 5.989 -19.609 1.00 91.69 309 ASP A O 1
ATOM 2472 N N . ALA A 1 310 ? 34.717 4.106 -19.654 1.00 92.00 310 ALA A N 1
ATOM 2473 C CA . ALA A 1 310 ? 33.617 3.181 -19.379 1.00 92.00 310 ALA A CA 1
ATOM 2474 C C . ALA A 1 310 ? 32.922 3.466 -18.037 1.00 92.00 310 ALA A C 1
ATOM 2476 O O . ALA A 1 310 ? 31.688 3.419 -17.948 1.00 92.00 310 ALA A O 1
ATOM 2477 N N . ALA A 1 311 ? 33.697 3.824 -17.007 1.00 92.19 311 ALA A N 1
ATOM 2478 C CA . ALA A 1 311 ? 33.161 4.146 -15.688 1.00 92.19 311 ALA A CA 1
ATOM 2479 C C . ALA A 1 311 ? 32.325 5.433 -15.728 1.00 92.19 311 ALA A C 1
ATOM 2481 O O . ALA A 1 311 ? 31.241 5.492 -15.142 1.00 92.19 311 ALA A O 1
ATOM 2482 N N . THR A 1 312 ? 32.778 6.439 -16.476 1.00 92.19 312 THR A N 1
ATOM 2483 C CA . THR A 1 312 ? 32.046 7.688 -16.706 1.00 92.19 312 THR A CA 1
ATOM 2484 C C . THR A 1 312 ? 30.734 7.437 -17.450 1.00 92.19 312 THR A C 1
ATOM 2486 O O . THR A 1 312 ? 29.684 7.894 -16.994 1.00 92.19 312 THR A O 1
ATOM 2489 N N . MET A 1 313 ? 30.751 6.662 -18.542 1.00 93.56 313 MET A N 1
ATOM 2490 C CA . MET A 1 313 ? 29.534 6.317 -19.296 1.00 93.56 313 MET A CA 1
ATOM 2491 C C . MET A 1 313 ? 28.522 5.554 -18.434 1.00 93.56 313 MET A C 1
ATOM 2493 O O . MET A 1 313 ? 27.332 5.881 -18.415 1.00 93.56 313 MET A O 1
ATOM 2497 N N . SER A 1 314 ? 28.996 4.587 -17.649 1.00 94.31 314 SER A N 1
ATOM 2498 C CA . SER A 1 314 ? 28.158 3.842 -16.706 1.00 94.31 314 SER A CA 1
ATOM 2499 C C . SER A 1 314 ? 27.615 4.743 -15.591 1.00 94.31 314 SER A C 1
ATOM 2501 O O . SER A 1 314 ? 26.446 4.642 -15.212 1.00 94.31 314 SER A O 1
ATOM 2503 N N . GLY A 1 315 ? 28.426 5.681 -15.097 1.00 92.88 315 GLY A N 1
ATOM 2504 C CA . GLY A 1 315 ? 28.025 6.685 -14.114 1.00 92.88 315 GLY A CA 1
ATOM 2505 C C . GLY A 1 315 ? 26.895 7.590 -14.610 1.00 92.88 315 GLY A C 1
ATOM 2506 O O . GLY A 1 315 ? 25.940 7.825 -13.866 1.00 92.88 315 GLY A O 1
ATOM 2507 N N . LEU A 1 316 ? 26.966 8.045 -15.866 1.00 92.25 316 LEU A N 1
ATOM 2508 C CA . LEU A 1 316 ? 25.911 8.827 -16.518 1.00 92.25 316 LEU A CA 1
ATOM 2509 C C . LEU A 1 316 ? 24.638 7.997 -16.724 1.00 92.25 316 LEU A C 1
ATOM 2511 O O . LEU A 1 316 ? 23.541 8.450 -16.396 1.00 92.25 316 LEU A O 1
ATOM 2515 N N . PHE A 1 317 ? 24.769 6.751 -17.185 1.00 94.38 317 PHE A N 1
ATOM 2516 C CA . PHE A 1 317 ? 23.626 5.853 -17.354 1.00 94.38 317 PHE A CA 1
ATOM 2517 C C . PHE A 1 317 ? 22.887 5.600 -16.034 1.00 94.38 317 PHE A C 1
ATOM 2519 O O . PHE A 1 317 ? 21.662 5.668 -15.994 1.00 94.38 317 PHE A O 1
ATOM 2526 N N . PHE A 1 318 ? 23.601 5.366 -14.929 1.00 93.94 318 PHE A N 1
ATOM 2527 C CA . PHE A 1 318 ? 22.995 5.103 -13.617 1.00 93.94 318 PHE A CA 1
ATOM 2528 C C . PHE A 1 318 ? 22.667 6.362 -12.796 1.00 93.94 318 PHE A C 1
ATOM 2530 O O . PHE A 1 318 ? 22.207 6.236 -11.654 1.00 93.94 318 PHE A O 1
ATOM 2537 N N . ALA A 1 319 ? 22.855 7.567 -13.343 1.00 91.31 319 ALA A N 1
ATOM 2538 C CA . ALA A 1 319 ? 22.656 8.829 -12.625 1.00 91.31 319 ALA A CA 1
ATOM 2539 C C . ALA A 1 319 ? 21.233 8.994 -12.047 1.00 91.31 319 ALA A C 1
ATOM 2541 O O . ALA A 1 319 ? 21.075 9.570 -10.964 1.00 91.31 319 ALA A O 1
ATOM 2542 N N . TYR A 1 320 ? 20.217 8.402 -12.690 1.00 88.31 320 TYR A N 1
ATOM 2543 C CA . TYR A 1 320 ? 18.826 8.374 -12.212 1.00 88.31 320 TYR A CA 1
ATOM 2544 C C . TYR A 1 320 ? 18.669 7.731 -10.826 1.00 88.31 320 TYR A C 1
ATOM 2546 O O . TYR A 1 320 ? 17.753 8.051 -10.076 1.00 88.31 320 TYR A O 1
ATOM 2554 N N . ARG A 1 321 ? 19.577 6.831 -10.420 1.00 85.38 321 ARG A N 1
ATOM 2555 C CA . ARG A 1 321 ? 19.510 6.182 -9.097 1.00 85.38 321 ARG A CA 1
ATOM 2556 C C . ARG A 1 321 ? 19.797 7.145 -7.946 1.00 85.38 321 ARG A C 1
ATOM 2558 O O . ARG A 1 321 ? 19.465 6.838 -6.805 1.00 85.38 321 ARG A O 1
ATOM 2565 N N . ARG A 1 322 ? 20.444 8.276 -8.241 1.00 81.19 322 ARG A N 1
ATOM 2566 C CA . ARG A 1 322 ? 20.842 9.306 -7.271 1.00 81.19 322 ARG A CA 1
ATOM 2567 C C . ARG A 1 322 ? 20.016 10.589 -7.417 1.00 81.19 322 ARG A C 1
ATOM 2569 O O . ARG A 1 322 ? 20.409 11.603 -6.852 1.00 81.19 322 ARG A O 1
ATOM 2576 N N . GLY A 1 323 ? 18.925 10.558 -8.191 1.00 75.12 323 GLY A N 1
ATOM 2577 C CA . GLY A 1 323 ? 18.053 11.714 -8.422 1.00 75.12 323 GLY A CA 1
ATOM 2578 C C . GLY A 1 323 ? 18.705 12.857 -9.205 1.00 75.12 323 GLY A C 1
ATOM 2579 O O . GLY A 1 323 ? 18.300 14.001 -9.041 1.00 75.12 323 GLY A O 1
ATOM 2580 N N . ARG A 1 324 ? 19.761 12.579 -9.987 1.00 73.38 324 ARG A N 1
ATOM 2581 C CA . ARG A 1 324 ? 20.506 13.613 -10.729 1.00 73.38 324 ARG A CA 1
ATOM 2582 C C . ARG A 1 324 ? 19.968 13.822 -12.140 1.00 73.38 324 ARG A C 1
ATOM 2584 O O . ARG A 1 324 ? 19.618 14.938 -12.492 1.00 73.38 324 ARG A O 1
ATOM 2591 N N . ASP A 1 325 ? 19.926 12.748 -12.926 1.00 80.69 325 ASP A N 1
ATOM 2592 C CA . ASP A 1 325 ? 19.407 12.755 -14.295 1.0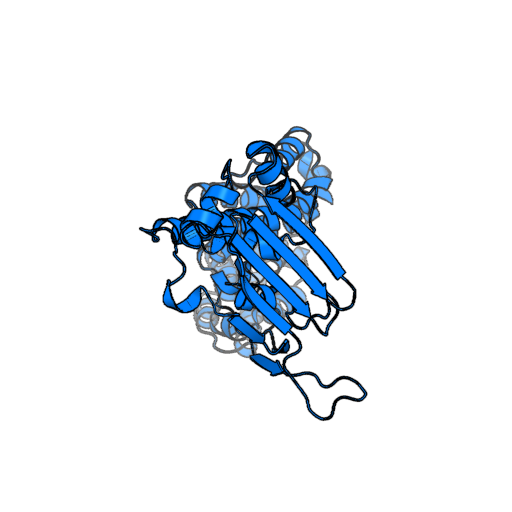0 80.69 325 ASP A CA 1
ATOM 2593 C C . ASP A 1 325 ? 18.261 11.750 -14.404 1.00 80.69 325 ASP A C 1
ATOM 2595 O O . ASP A 1 325 ? 18.469 10.537 -14.460 1.00 80.69 325 ASP A O 1
ATOM 2599 N N . GLU A 1 326 ? 17.043 12.278 -14.389 1.00 81.94 326 GLU A N 1
ATOM 2600 C CA . GLU A 1 326 ? 15.808 11.509 -14.529 1.00 81.94 326 GLU A CA 1
ATOM 2601 C C . GLU A 1 326 ? 15.442 11.267 -16.004 1.00 81.94 326 GLU A C 1
ATOM 2603 O O . GLU A 1 326 ? 14.516 10.499 -16.295 1.00 81.94 326 GLU A O 1
ATOM 2608 N N . ALA A 1 327 ? 16.174 11.873 -16.951 1.00 86.00 327 ALA A N 1
ATOM 2609 C CA . ALA A 1 327 ? 15.912 11.699 -18.367 1.00 86.00 327 ALA A CA 1
ATOM 2610 C C . ALA A 1 327 ? 16.115 10.236 -18.766 1.00 86.00 327 ALA A C 1
ATOM 2612 O O . ALA A 1 327 ? 17.107 9.580 -18.417 1.00 86.00 327 ALA A O 1
ATOM 2613 N N . LEU A 1 328 ? 15.128 9.711 -19.497 1.00 91.50 328 LEU A N 1
ATOM 2614 C CA . LEU A 1 328 ? 15.094 8.324 -19.958 1.00 91.50 328 LEU A CA 1
ATOM 2615 C C . LEU A 1 328 ? 15.220 7.296 -18.816 1.00 91.50 328 LEU A C 1
ATOM 2617 O O . LEU A 1 328 ? 15.540 6.138 -19.086 1.00 91.50 328 LEU A O 1
ATOM 2621 N N . ARG A 1 329 ? 14.943 7.673 -17.550 1.00 92.38 329 ARG A N 1
ATOM 2622 C CA . ARG A 1 329 ? 15.026 6.766 -16.387 1.00 92.38 329 ARG A CA 1
ATOM 2623 C C . ARG A 1 329 ? 14.307 5.451 -16.654 1.00 92.38 329 ARG A C 1
ATOM 2625 O O . ARG A 1 329 ? 14.840 4.393 -16.345 1.00 92.38 329 ARG A O 1
ATOM 2632 N N . LEU A 1 330 ? 13.103 5.534 -17.210 1.00 90.62 330 LEU A N 1
ATOM 2633 C CA . LEU A 1 330 ? 12.250 4.382 -17.475 1.00 90.62 330 LEU A CA 1
ATOM 2634 C C . LEU A 1 330 ? 12.911 3.408 -18.461 1.00 90.62 330 LEU A C 1
ATOM 2636 O O . LEU A 1 330 ? 13.040 2.229 -18.155 1.00 90.62 330 LEU A O 1
ATOM 2640 N N . VAL A 1 331 ? 13.438 3.916 -19.577 1.00 94.19 331 VAL A N 1
ATOM 2641 C CA . VAL A 1 331 ? 14.154 3.116 -20.585 1.00 94.19 331 VAL A CA 1
ATOM 2642 C C . VAL A 1 331 ? 15.422 2.493 -19.992 1.00 94.19 331 VAL A C 1
ATOM 2644 O O . VAL A 1 331 ? 15.645 1.289 -20.114 1.00 94.19 331 VAL A O 1
ATOM 2647 N N . LYS A 1 332 ? 16.223 3.295 -19.275 1.00 95.31 332 LYS A N 1
ATOM 2648 C CA . LYS A 1 332 ? 17.436 2.840 -18.575 1.00 95.31 332 LYS A CA 1
ATOM 2649 C C . LYS A 1 332 ? 17.106 1.733 -17.560 1.00 95.31 332 LYS A C 1
ATOM 2651 O O . LYS A 1 332 ? 17.824 0.742 -17.462 1.00 95.31 332 LYS A O 1
ATOM 2656 N N . GLN A 1 333 ? 15.998 1.861 -16.825 1.00 92.31 333 GLN A N 1
ATOM 2657 C CA . GLN A 1 333 ? 15.519 0.840 -15.892 1.00 92.31 333 GLN A CA 1
ATOM 2658 C C . GLN A 1 333 ? 15.064 -0.435 -16.604 1.00 92.31 333 GLN A C 1
ATOM 2660 O O . GLN A 1 333 ? 15.422 -1.515 -16.137 1.00 92.31 333 GLN A O 1
ATOM 2665 N N . CYS A 1 334 ? 14.339 -0.345 -17.722 1.00 93.38 334 CYS A N 1
ATOM 2666 C CA . CYS A 1 334 ? 13.929 -1.527 -18.480 1.00 93.38 334 CYS A CA 1
ATOM 2667 C C . CYS A 1 334 ? 15.133 -2.330 -18.991 1.00 93.38 334 CYS A C 1
ATOM 2669 O O . CYS A 1 334 ? 15.126 -3.551 -18.873 1.00 93.38 334 CYS A O 1
ATOM 2671 N N . LEU A 1 335 ? 16.210 -1.684 -19.455 1.00 94.69 335 LEU A N 1
ATOM 2672 C CA . LEU A 1 335 ? 17.444 -2.388 -19.850 1.00 94.69 335 LEU A CA 1
ATOM 2673 C C . LEU A 1 335 ? 18.109 -3.127 -18.680 1.00 94.69 335 LEU A C 1
ATOM 2675 O O . LEU A 1 335 ? 18.650 -4.216 -18.849 1.00 94.69 335 LEU A O 1
ATOM 2679 N N . VAL A 1 336 ? 18.041 -2.565 -17.473 1.00 91.94 336 VAL A N 1
ATOM 2680 C CA . VAL A 1 336 ? 18.570 -3.228 -16.273 1.00 91.94 336 VAL A CA 1
ATOM 2681 C C . VAL A 1 336 ? 17.683 -4.393 -15.841 1.00 91.94 336 VAL A C 1
ATOM 2683 O O . VAL A 1 336 ? 18.179 -5.462 -15.499 1.00 91.94 336 VAL A O 1
ATOM 2686 N N . HIS A 1 337 ? 16.364 -4.199 -15.839 1.00 87.19 337 HIS A N 1
ATOM 2687 C CA . HIS A 1 337 ? 15.405 -5.207 -15.381 1.00 87.19 337 HIS A CA 1
ATOM 2688 C C . HIS A 1 337 ? 15.218 -6.357 -16.375 1.00 87.19 337 HIS A C 1
ATOM 2690 O O . HIS A 1 337 ? 14.980 -7.486 -15.952 1.00 87.19 337 HIS A O 1
ATOM 2696 N N . SER A 1 338 ? 15.387 -6.099 -17.672 1.00 88.81 338 SER A N 1
ATOM 2697 C CA . SER A 1 338 ? 15.463 -7.138 -18.702 1.00 88.81 338 SER A CA 1
ATOM 2698 C C . SER A 1 338 ? 16.773 -7.924 -18.646 1.00 88.81 338 SER A C 1
ATOM 2700 O O . SER A 1 338 ? 16.842 -8.984 -19.256 1.00 88.81 338 SER A O 1
ATOM 2702 N N . GLY A 1 339 ? 17.778 -7.479 -17.884 1.00 89.62 339 GLY A N 1
ATOM 2703 C CA . GLY A 1 339 ? 19.081 -8.138 -17.772 1.00 89.62 339 GLY A CA 1
ATOM 2704 C C . GLY A 1 339 ? 20.043 -7.822 -18.917 1.00 89.62 339 GLY A C 1
ATOM 2705 O O . GLY A 1 339 ? 21.165 -8.316 -18.898 1.00 89.62 339 GLY A O 1
ATOM 2706 N N . VAL A 1 340 ? 19.634 -6.980 -19.874 1.00 93.69 340 VAL A N 1
ATOM 2707 C CA . VAL A 1 340 ? 20.488 -6.497 -20.970 1.00 93.69 340 VAL A CA 1
ATOM 2708 C C . VAL A 1 340 ? 21.682 -5.709 -20.426 1.00 93.69 340 VAL A C 1
ATOM 2710 O O . VAL A 1 340 ? 22.787 -5.830 -20.939 1.00 93.69 340 VAL A O 1
ATOM 2713 N N . ILE A 1 341 ? 21.480 -4.930 -19.357 1.00 94.19 341 ILE A N 1
ATOM 2714 C CA . ILE A 1 341 ? 22.548 -4.259 -18.605 1.00 94.19 341 ILE A CA 1
ATOM 2715 C C . ILE A 1 341 ? 22.564 -4.785 -17.172 1.00 94.19 341 ILE A C 1
ATOM 2717 O O . ILE A 1 341 ? 21.538 -4.809 -16.488 1.00 94.19 341 ILE A O 1
ATOM 2721 N N . ARG A 1 342 ? 23.742 -5.153 -16.660 1.00 90.38 342 ARG A N 1
ATOM 2722 C CA . ARG A 1 342 ? 23.849 -5.688 -15.298 1.00 90.38 342 ARG A CA 1
ATOM 2723 C C . ARG A 1 342 ? 23.605 -4.595 -14.251 1.00 90.38 342 ARG A C 1
ATOM 2725 O O . ARG A 1 342 ? 24.072 -3.460 -14.408 1.00 90.38 342 ARG A O 1
ATOM 2732 N N . PRO A 1 343 ? 22.921 -4.898 -13.130 1.00 87.50 343 PRO A N 1
ATOM 2733 C CA . PRO A 1 343 ? 22.752 -3.930 -12.054 1.00 87.50 343 PRO A CA 1
ATOM 2734 C C . PRO A 1 343 ? 24.108 -3.437 -11.522 1.00 87.50 343 PRO A C 1
ATOM 2736 O O . PRO A 1 343 ? 24.862 -4.201 -10.934 1.00 87.50 343 PRO A O 1
ATOM 2739 N N . GLY A 1 344 ? 24.404 -2.142 -11.690 1.00 86.31 344 GLY A N 1
ATOM 2740 C CA . GLY A 1 344 ? 25.668 -1.560 -11.214 1.00 86.31 344 GLY A CA 1
ATOM 2741 C C . GLY A 1 344 ? 26.888 -1.873 -12.087 1.00 86.31 344 GLY A C 1
ATOM 2742 O O . GLY A 1 344 ? 28.014 -1.753 -11.602 1.00 86.31 344 GLY A O 1
ATOM 2743 N N . SER A 1 345 ? 26.668 -2.262 -13.347 1.00 92.81 345 SER A N 1
ATOM 2744 C CA . SER A 1 345 ? 27.734 -2.442 -14.333 1.00 92.81 345 SER A CA 1
ATOM 2745 C C . SER A 1 345 ? 28.687 -1.244 -14.368 1.00 92.81 345 SER A C 1
ATOM 2747 O O . SER A 1 345 ? 28.253 -0.094 -14.309 1.00 92.81 345 SER A O 1
ATOM 2749 N N . GLN A 1 346 ? 29.988 -1.531 -14.435 1.00 94.50 346 GLN A N 1
ATOM 2750 C CA . GLN A 1 346 ? 31.036 -0.521 -14.626 1.00 94.50 346 GLN A CA 1
ATOM 2751 C C . GLN A 1 346 ? 31.340 -0.284 -16.110 1.00 94.50 346 GLN A C 1
ATOM 2753 O O . GLN A 1 346 ? 32.057 0.655 -16.444 1.00 94.50 346 GLN A O 1
ATOM 2758 N N . ASP A 1 347 ? 30.778 -1.118 -16.989 1.00 95.62 347 ASP A N 1
ATOM 2759 C CA . ASP A 1 347 ? 30.910 -1.009 -18.436 1.00 95.62 347 ASP A CA 1
ATOM 2760 C C . ASP A 1 347 ? 29.611 -1.473 -19.107 1.00 95.62 347 ASP A C 1
ATOM 2762 O O . ASP A 1 347 ? 29.431 -2.639 -19.470 1.00 95.62 347 ASP A O 1
ATOM 2766 N N . ILE A 1 348 ? 28.674 -0.535 -19.242 1.00 96.38 348 ILE A N 1
ATOM 2767 C CA . ILE A 1 348 ? 27.385 -0.789 -19.895 1.00 96.38 348 ILE A CA 1
ATOM 2768 C C . ILE A 1 348 ? 27.530 -1.133 -21.383 1.00 96.38 348 ILE A C 1
ATOM 2770 O O . ILE A 1 348 ? 26.661 -1.801 -21.930 1.00 96.38 348 ILE A O 1
ATOM 2774 N N . ILE A 1 349 ? 28.601 -0.693 -22.054 1.00 97.19 349 ILE A N 1
ATOM 2775 C CA . ILE A 1 349 ? 28.788 -0.945 -23.489 1.00 97.19 349 ILE A CA 1
ATOM 2776 C C . ILE A 1 349 ? 29.201 -2.390 -23.716 1.00 97.19 349 ILE A C 1
ATOM 2778 O O . ILE A 1 349 ? 28.696 -3.027 -24.637 1.00 97.19 349 ILE A O 1
ATOM 2782 N N . LYS A 1 350 ? 30.034 -2.944 -22.831 1.00 95.88 350 LYS A N 1
ATOM 2783 C CA . LYS A 1 350 ? 30.325 -4.378 -22.824 1.00 95.88 350 LYS A CA 1
ATOM 2784 C C . LYS A 1 350 ? 29.069 -5.225 -22.615 1.00 95.88 350 LYS A C 1
ATOM 2786 O O . LYS A 1 350 ? 28.930 -6.254 -23.270 1.00 95.88 350 LYS A O 1
ATOM 2791 N N . ASP A 1 351 ? 28.158 -4.798 -21.742 1.00 95.94 351 ASP A N 1
ATOM 2792 C CA . ASP A 1 351 ? 26.886 -5.501 -21.533 1.00 95.94 351 ASP A CA 1
ATOM 2793 C C . ASP A 1 351 ? 26.006 -5.462 -22.797 1.00 95.94 351 ASP A C 1
ATOM 2795 O O . ASP A 1 351 ? 25.506 -6.495 -23.238 1.00 95.94 351 ASP A O 1
ATOM 2799 N N . ILE A 1 352 ? 25.893 -4.295 -23.442 1.00 97.19 352 ILE A N 1
ATOM 2800 C CA . ILE A 1 352 ? 25.162 -4.141 -24.712 1.00 97.19 352 ILE A CA 1
ATOM 2801 C C . ILE A 1 352 ? 25.779 -4.987 -25.830 1.00 97.19 352 ILE A C 1
ATOM 2803 O O . ILE A 1 352 ? 25.054 -5.657 -26.567 1.00 97.19 352 ILE A O 1
ATOM 2807 N N . ALA A 1 353 ? 27.106 -4.994 -25.953 1.00 96.62 353 ALA A N 1
ATOM 2808 C CA . ALA A 1 353 ? 27.801 -5.822 -26.930 1.00 96.62 353 ALA A CA 1
ATOM 2809 C C . ALA A 1 353 ? 27.568 -7.314 -26.659 1.00 96.62 353 ALA A C 1
ATOM 2811 O O . ALA A 1 353 ? 27.340 -8.073 -27.595 1.00 96.62 353 ALA A O 1
ATOM 2812 N N . ALA A 1 354 ? 27.553 -7.744 -25.395 1.00 95.69 354 ALA A N 1
ATOM 2813 C CA . ALA A 1 354 ? 27.230 -9.125 -25.045 1.00 95.69 354 ALA A CA 1
ATOM 2814 C C . ALA A 1 354 ? 25.789 -9.499 -25.433 1.00 95.69 354 ALA A C 1
ATOM 2816 O O . ALA A 1 354 ? 25.571 -10.574 -25.986 1.00 95.69 354 ALA A O 1
ATOM 2817 N N . PHE A 1 355 ? 24.820 -8.605 -25.209 1.00 96.25 355 PHE A N 1
ATOM 2818 C CA . PHE A 1 355 ? 23.427 -8.818 -25.612 1.00 96.25 355 PHE A CA 1
ATOM 2819 C C . PHE A 1 355 ? 23.258 -8.886 -27.137 1.00 96.25 355 PHE A C 1
ATOM 2821 O O . PHE A 1 355 ? 22.481 -9.691 -27.637 1.00 96.25 355 PHE A O 1
ATOM 2828 N N . THR A 1 356 ? 23.977 -8.055 -27.892 1.00 96.88 356 THR A N 1
ATOM 2829 C CA . THR A 1 356 ? 23.773 -7.879 -29.343 1.00 96.88 356 THR A CA 1
ATOM 2830 C C . THR A 1 356 ? 24.782 -8.627 -30.223 1.00 96.88 356 THR A C 1
ATOM 2832 O O . THR A 1 356 ? 24.856 -8.356 -31.421 1.00 96.88 356 THR A O 1
ATOM 2835 N N . GLY A 1 357 ? 25.598 -9.526 -29.666 1.00 95.50 357 GLY A N 1
ATOM 2836 C CA . GLY A 1 357 ? 26.644 -10.237 -30.419 1.00 95.50 357 GLY A CA 1
ATOM 2837 C C . GLY A 1 357 ? 27.706 -9.302 -31.003 1.00 95.50 357 GLY A C 1
ATOM 2838 O O . GLY A 1 357 ? 27.941 -9.265 -32.210 1.00 95.50 357 GLY A O 1
ATOM 2839 N N . GLY A 1 358 ? 28.305 -8.476 -30.148 1.00 95.44 358 GLY A N 1
ATOM 2840 C CA . GLY A 1 358 ? 29.392 -7.546 -30.472 1.00 95.44 358 GLY A CA 1
ATOM 2841 C C . GLY A 1 358 ? 28.959 -6.183 -31.020 1.00 95.44 358 GLY A C 1
ATOM 2842 O O . GLY A 1 358 ? 29.810 -5.313 -31.199 1.00 95.44 358 GLY A O 1
ATOM 2843 N N . GLY A 1 359 ? 27.664 -5.988 -31.278 1.00 96.44 359 GLY A N 1
ATOM 2844 C CA . GLY A 1 359 ? 27.111 -4.742 -31.802 1.00 96.44 359 GLY A CA 1
ATOM 2845 C C . GLY A 1 359 ? 26.704 -3.738 -30.723 1.00 96.44 359 GLY A C 1
ATOM 2846 O O . GLY A 1 359 ? 27.099 -3.812 -29.558 1.00 96.44 359 GLY A O 1
ATOM 2847 N N . GLY A 1 360 ? 25.894 -2.773 -31.140 1.00 97.69 360 GLY A N 1
ATOM 2848 C CA . GLY A 1 360 ? 25.233 -1.794 -30.286 1.00 97.69 360 GLY A CA 1
ATOM 2849 C C . GLY A 1 360 ? 23.714 -1.920 -30.323 1.00 97.69 360 GLY A C 1
ATOM 2850 O O . GLY A 1 360 ? 23.160 -2.745 -31.049 1.00 97.69 360 GLY A O 1
ATOM 2851 N N . LEU A 1 361 ? 23.031 -1.054 -29.580 1.00 98.12 361 LEU A N 1
ATOM 2852 C CA . LEU A 1 361 ? 21.574 -0.997 -29.508 1.00 98.12 361 LEU A CA 1
ATOM 2853 C C . LEU A 1 361 ? 21.085 0.446 -29.655 1.00 98.12 361 LEU A C 1
ATOM 2855 O O . LEU A 1 361 ? 21.548 1.342 -28.952 1.00 98.12 361 LEU A O 1
ATOM 2859 N N . GLU A 1 362 ? 20.114 0.660 -30.539 1.00 98.38 362 GLU A N 1
ATOM 2860 C CA . GLU A 1 362 ? 19.307 1.880 -30.572 1.00 98.38 362 GLU A CA 1
ATOM 2861 C C . GLU A 1 362 ? 17.884 1.558 -30.126 1.00 98.38 362 GLU A C 1
ATOM 2863 O O . GLU A 1 362 ? 17.270 0.631 -30.653 1.00 98.38 362 GLU A O 1
ATOM 2868 N N . LEU A 1 363 ? 17.359 2.341 -29.182 1.00 97.94 363 LEU A N 1
ATOM 2869 C CA . LEU A 1 363 ? 15.988 2.240 -28.698 1.00 97.94 363 LEU A CA 1
ATOM 2870 C C . LEU A 1 363 ? 15.328 3.617 -28.720 1.00 97.94 363 LEU A C 1
ATOM 2872 O O . LEU A 1 363 ? 15.787 4.553 -28.063 1.00 97.94 363 LEU A O 1
ATOM 2876 N N . THR A 1 364 ? 14.235 3.736 -29.468 1.00 97.56 364 THR A N 1
ATOM 2877 C CA . THR A 1 364 ? 13.448 4.966 -29.574 1.00 97.56 364 THR A CA 1
ATOM 2878 C C . THR A 1 364 ? 12.047 4.739 -29.029 1.00 97.56 364 THR A C 1
ATOM 2880 O O . THR A 1 364 ? 11.381 3.764 -29.361 1.00 97.56 364 THR A O 1
ATOM 2883 N N . THR A 1 365 ? 11.585 5.663 -28.196 1.00 96.00 365 THR A N 1
ATOM 2884 C CA . THR A 1 365 ? 10.217 5.688 -27.668 1.00 96.00 365 THR A CA 1
ATOM 2885 C C . THR A 1 365 ? 9.481 6.909 -28.195 1.00 96.00 365 THR A C 1
ATOM 2887 O O . THR A 1 365 ? 10.069 7.980 -28.338 1.00 96.00 365 THR A O 1
ATOM 2890 N N . SER A 1 366 ? 8.185 6.780 -28.452 1.00 93.81 366 SER A N 1
ATOM 2891 C CA . SER A 1 366 ? 7.319 7.913 -28.772 1.00 93.81 366 SER A CA 1
ATOM 2892 C C . SER A 1 366 ? 5.930 7.710 -28.181 1.00 93.81 366 SER A C 1
ATOM 2894 O O . SER A 1 366 ? 5.427 6.587 -28.116 1.00 93.81 366 SER A O 1
ATOM 2896 N N . SER A 1 367 ? 5.326 8.812 -27.746 1.00 91.31 367 SER A N 1
ATOM 2897 C CA . SER A 1 367 ? 3.969 8.856 -27.212 1.00 91.31 367 SER A CA 1
ATOM 2898 C C . SER A 1 367 ? 3.197 9.999 -27.853 1.00 91.31 367 SER A C 1
ATOM 2900 O O . SER A 1 367 ? 3.657 11.147 -27.867 1.00 91.31 367 SER A O 1
ATOM 2902 N N . LYS A 1 368 ? 1.981 9.698 -28.316 1.00 89.44 368 LYS A N 1
ATOM 2903 C CA . LYS A 1 368 ? 1.008 10.697 -28.766 1.00 89.44 368 LYS A CA 1
ATOM 2904 C C . LYS A 1 368 ? 0.322 11.441 -27.605 1.00 89.44 368 LYS A C 1
ATOM 2906 O O . LYS A 1 368 ? -0.500 12.320 -27.859 1.00 89.44 368 LYS A O 1
ATOM 2911 N N . VAL A 1 369 ? 0.636 11.120 -26.351 1.00 87.19 369 VAL A N 1
ATOM 2912 C CA . VAL A 1 369 ? -0.004 11.695 -25.155 1.00 87.19 369 VAL A CA 1
ATOM 2913 C C . VAL A 1 369 ? 1.040 12.223 -24.174 1.00 87.19 369 VAL A C 1
ATOM 2915 O O . VAL A 1 369 ? 2.127 11.653 -24.062 1.00 87.19 369 VAL A O 1
ATOM 2918 N N . LEU A 1 370 ? 0.683 13.295 -23.459 1.00 83.06 370 LEU A N 1
ATOM 2919 C CA . LEU A 1 370 ? 1.487 13.891 -22.390 1.00 83.06 370 LEU A CA 1
ATOM 2920 C C . LEU A 1 370 ? 1.719 12.913 -21.233 1.00 83.06 370 LEU A C 1
ATOM 2922 O O . LEU A 1 370 ? 0.866 12.075 -20.902 1.00 83.06 370 LEU A O 1
ATOM 2926 N N . GLN A 1 371 ? 2.858 13.070 -20.565 1.00 78.31 371 GLN A N 1
ATOM 2927 C CA . GLN A 1 371 ? 3.103 12.395 -19.298 1.00 78.31 371 GLN A CA 1
ATOM 2928 C C . GLN A 1 371 ? 2.090 12.866 -18.240 1.00 78.31 371 GLN A C 1
ATOM 2930 O O . GLN A 1 371 ? 1.739 14.038 -18.168 1.00 78.31 371 GLN A O 1
ATOM 2935 N N . GLY A 1 372 ? 1.612 11.946 -17.396 1.00 78.94 372 GLY A N 1
ATOM 2936 C CA . GLY A 1 372 ? 0.670 12.287 -16.321 1.00 78.94 372 GLY A CA 1
ATOM 2937 C C . GLY A 1 372 ? -0.797 12.387 -16.750 1.00 78.94 372 GLY A C 1
ATOM 2938 O O . GLY A 1 372 ? -1.627 12.790 -15.947 1.00 78.94 372 GLY A O 1
ATOM 2939 N N . SER A 1 373 ? -1.145 11.945 -17.962 1.00 83.25 373 SER A N 1
ATOM 2940 C CA . SER A 1 373 ? -2.525 11.919 -18.482 1.00 83.25 373 SER A CA 1
ATOM 2941 C C . SER A 1 373 ? -3.524 11.057 -17.693 1.00 83.25 373 SER A C 1
ATOM 2943 O O . SER A 1 373 ? -4.712 11.065 -17.994 1.00 83.25 373 SER A O 1
ATOM 2945 N N . GLY A 1 374 ? -3.061 10.255 -16.729 1.00 84.44 374 GLY A N 1
ATOM 2946 C CA . GLY A 1 374 ? -3.894 9.284 -16.012 1.00 84.44 374 GLY A CA 1
ATOM 2947 C C . GLY A 1 374 ? -4.213 8.006 -16.803 1.00 84.44 374 GLY A C 1
ATOM 2948 O O . GLY A 1 374 ? -4.798 7.083 -16.246 1.00 84.44 374 GLY A O 1
ATOM 2949 N N . LEU A 1 375 ? -3.762 7.888 -18.059 1.00 88.44 375 LEU A N 1
ATOM 2950 C CA . LEU A 1 375 ? -4.088 6.770 -18.963 1.00 88.44 375 LEU A CA 1
ATOM 2951 C C . LEU A 1 375 ? -3.107 5.583 -18.891 1.00 88.44 375 LEU A C 1
ATOM 2953 O O . LEU A 1 375 ? -3.003 4.774 -19.812 1.00 88.44 375 LEU A O 1
ATOM 2957 N N . GLY A 1 376 ? -2.323 5.492 -17.812 1.00 86.44 376 GLY A N 1
ATOM 2958 C CA . GLY A 1 376 ? -1.332 4.424 -17.622 1.00 86.44 376 GLY A CA 1
ATOM 2959 C C . GLY A 1 376 ? -0.113 4.481 -18.555 1.00 86.44 376 GLY A C 1
ATOM 2960 O O . GLY A 1 376 ? 0.630 3.505 -18.624 1.00 86.44 376 GLY A O 1
ATOM 2961 N N . THR A 1 377 ? 0.119 5.612 -19.230 1.00 89.44 377 THR A N 1
ATOM 2962 C CA . THR A 1 377 ? 1.144 5.813 -20.272 1.00 89.44 377 THR A CA 1
ATOM 2963 C C . THR A 1 377 ? 2.520 5.261 -19.895 1.00 89.44 377 THR A C 1
ATOM 2965 O O . THR A 1 377 ? 3.085 4.472 -20.642 1.00 89.44 377 THR A O 1
ATOM 2968 N N . SER A 1 378 ? 3.063 5.626 -18.727 1.00 88.50 378 SER A N 1
ATOM 2969 C CA . SER A 1 378 ? 4.409 5.194 -18.325 1.00 88.50 378 SER A CA 1
ATOM 2970 C C . SER A 1 378 ? 4.499 3.684 -18.108 1.00 88.50 378 SER A C 1
ATOM 2972 O O . SER A 1 378 ? 5.456 3.064 -18.551 1.00 88.50 378 SER A O 1
ATOM 2974 N N . SER A 1 379 ? 3.510 3.075 -17.453 1.00 89.69 379 SER A N 1
ATOM 2975 C CA . SER A 1 379 ? 3.536 1.638 -17.159 1.00 89.69 379 SER A CA 1
ATOM 2976 C C . SER A 1 379 ? 3.397 0.798 -18.428 1.00 89.69 379 SER A C 1
ATOM 2978 O O . SER A 1 379 ? 4.096 -0.201 -18.569 1.00 89.69 379 SER A O 1
ATOM 2980 N N . ILE A 1 380 ? 2.548 1.228 -19.368 1.00 93.69 380 ILE A N 1
ATOM 2981 C CA . ILE A 1 380 ? 2.387 0.565 -20.668 1.00 93.69 380 ILE A CA 1
ATOM 2982 C C . ILE A 1 380 ? 3.649 0.745 -21.515 1.00 93.69 380 ILE A C 1
ATOM 2984 O O . ILE A 1 380 ? 4.120 -0.217 -22.108 1.00 93.69 380 ILE A O 1
ATOM 2988 N N . LEU A 1 381 ? 4.255 1.937 -21.511 1.00 93.06 381 LEU A N 1
ATOM 2989 C CA . LEU A 1 381 ? 5.523 2.164 -22.202 1.00 93.06 381 LEU A CA 1
ATOM 2990 C C . LEU A 1 381 ? 6.640 1.272 -21.642 1.00 93.06 381 LEU A C 1
ATOM 2992 O O . LEU A 1 381 ? 7.383 0.687 -22.421 1.00 93.06 381 LEU A O 1
ATOM 2996 N N . SER A 1 382 ? 6.738 1.111 -20.316 1.00 92.62 382 SER A N 1
ATOM 2997 C CA . SER A 1 382 ? 7.684 0.159 -19.716 1.00 92.62 382 SER A CA 1
ATOM 2998 C C . SER A 1 382 ? 7.441 -1.264 -20.200 1.00 92.62 382 SER A C 1
ATOM 3000 O O . SER A 1 382 ? 8.400 -1.951 -20.533 1.00 92.62 382 SER A O 1
ATOM 3002 N N . ALA A 1 383 ? 6.178 -1.696 -20.238 1.00 93.62 383 ALA A N 1
ATOM 3003 C CA . ALA A 1 383 ? 5.803 -3.032 -20.688 1.00 93.62 383 ALA A CA 1
ATOM 3004 C C . ALA A 1 383 ? 6.064 -3.251 -22.186 1.00 93.62 383 ALA A C 1
ATOM 3006 O O . ALA A 1 383 ? 6.384 -4.361 -22.567 1.00 93.62 383 ALA A O 1
ATOM 3007 N N . ALA A 1 384 ? 5.962 -2.210 -23.016 1.00 94.88 384 ALA A N 1
ATOM 3008 C CA . ALA A 1 384 ? 6.292 -2.276 -24.441 1.00 94.88 384 ALA A CA 1
ATOM 3009 C C . ALA A 1 384 ? 7.809 -2.297 -24.717 1.00 94.88 384 ALA A C 1
ATOM 3011 O O . ALA A 1 384 ? 8.224 -2.679 -25.808 1.00 94.88 384 ALA A O 1
ATOM 3012 N N . ILE A 1 385 ? 8.629 -1.830 -23.767 1.00 94.50 385 ILE A N 1
ATOM 3013 C CA . ILE A 1 385 ? 10.098 -1.871 -23.855 1.00 94.50 385 ILE A CA 1
ATOM 3014 C C . ILE A 1 385 ? 10.658 -3.224 -23.395 1.00 94.50 385 ILE A C 1
ATOM 3016 O O . ILE A 1 385 ? 11.663 -3.672 -23.946 1.00 94.50 385 ILE A O 1
ATOM 3020 N N . LEU A 1 386 ? 10.085 -3.791 -22.325 1.00 90.50 386 LEU A N 1
ATOM 3021 C CA . LEU A 1 386 ? 10.469 -5.093 -21.762 1.00 90.50 386 LEU A CA 1
ATOM 3022 C C . LEU A 1 386 ? 10.082 -6.233 -22.703 1.00 90.50 386 LEU A C 1
ATOM 3024 O O . LEU A 1 386 ? 10.884 -7.192 -22.756 1.00 90.50 386 LEU A O 1
#

pLDDT: mean 92.24, std 6.33, range [62.31, 98.44]

Radius of gyration: 28.15 Å; chains: 1; bounding box: 67×36×76 Å